Protein AF-A0A2P5N8Y2-F1 (afdb_monomer)

Foldseek 3Di:
DDDDDPDPLPQDDPVVLVVLLVLLVCCVPDDPPCNVVSLVVVCVVPVHDSVSSVCNNVPPNVRDPPDPDDPCVPPDPADPVLLVQLLVVQVVQQDPVRDGPDQSVNSNVVCVVVPGDDPDDSVRSVVNCVVVLSDSVSVVVVDDFDADAAPAWLAEKAKEKDFAQWAADQQDIDRDDVVLVPPPDVVSLVNGPWTKIKMWMAGRQLRQIDIAIDTHPDDAQVVVLVVLCVQQADDPLDLHHHHGQEYHYAPVNCVRHVLVVQLCVLQNRHYDHDDDPPPNRPPSVVVSVVCCVVPPVVCCVVPPGRDRVVVRVSVSVVSSCLQQVNDPPDQSWDQDPVRDTHGSSRRNVRCVVVVVSHHHDDDPVLSVVSSVPDWDKFFQAPQKTWDCQPVNNDIFIWHRLVVQLQDDHRDIWIWDFHPSPQGKIWIFRDDPPDGTDTDIIHTQDDADPVRHRPPDDDPPPDDDDGHHHNVRVVCCVVLCQFPNNDDNVVSVVCVVVVPGTQCPPPVRVGDDDPPPPPPDDDPPDDDPDDDPPPPPPPDPPDADFQDLVRLQVVCCVVCPVNDDPVLSVVQCVVPVPGHGPVRSVVSVVCLVVLNDPVSVVPVVPD

Mean predicted aligned error: 19.57 Å

Nearest PDB structures (foldseek):
  3os1-assembly1_B  TM=7.384E-01  e=2.565E-04  Human spumaretrovirus
  3kkr-assembly1_A  TM=7.664E-01  e=1.346E-03  Bovine immunodeficiency virus R29
  5t3a-assembly1_A-2  TM=5.104E-01  e=4.888E-05  Visna-maedi virus
  7z1z-assembly1_L  TM=5.110E-01  e=1.346E-03  Visna/maedi virus EV1 KV1772
  8q4k-assembly1_BBB  TM=3.590E-01  e=3.259E+00  Borreliella burgdorferi B31

Sequence (606 aa):
MSIMEGTIMARPDPDMMGLLLSLRQQLESAAHGQAGQVIEQFCARHGRSKQTVWRWLTSFAGYDSGRKKRTDAGKTKLPEETLKFIAASKQMSVRANGKQTKPTAVAMNIADANGFEVPVCVSSVNRALRNRNMDGKSQAQARNHTRMRSLHPNHVHEIDPSLCLVFYIGSRQYVMTEQEFNKNKPAAIEKIKLKCWRYVRWDHASRAIDVRYYQAAGENQYSLFEFLLYTWGQQPHRLSHGVPKKLLWDKGSERSSPAVCNWLDAMGVDHTPHATHHAWVKGGVEGANNIVETQFESRLRDEPVTCVEQLNEAVERWVRDYNANAIKFVDAAIKLPDGQRLSRDELWQSILRHPEALVLLPDEKICRWFLAGKTHSRQIRDNLISFVHPELGVSRQYDLSQWAAHYSQREAIEIQPMLLAGGAVRVSIPRMGREPLLVQVEPISQHDSYGRNMANAIIGQEYKTAPHTAAQEAAKDIAKTAYGDVTLDEAEALLRKNARPFQGLNSGTGAIGHSNLGSTELPQRLIPAGRELDLPQAKPAELPRMNRVQMAKWLQGRLQNQYNAALLTDVSRRYPDGATEPELEAVLNDLQAGRTGAGRAKLQAI

Structure (mmCIF, N/CA/C/O backbone):
data_AF-A0A2P5N8Y2-F1
#
_entry.id   AF-A0A2P5N8Y2-F1
#
loop_
_atom_site.group_PDB
_atom_site.id
_atom_site.type_symbol
_atom_site.label_atom_id
_atom_site.label_alt_id
_atom_site.label_comp_id
_atom_site.label_asym_id
_atom_site.label_entity_id
_atom_site.label_seq_id
_atom_site.pdbx_PDB_ins_code
_atom_site.Cartn_x
_atom_site.Cartn_y
_atom_site.Cartn_z
_atom_site.occupancy
_atom_site.B_iso_or_equiv
_atom_site.auth_seq_id
_atom_site.auth_comp_id
_atom_site.auth_asym_id
_atom_site.auth_atom_id
_atom_site.pdbx_PDB_model_num
ATOM 1 N N . MET A 1 1 ? -28.190 9.336 34.506 1.00 28.61 1 MET A N 1
ATOM 2 C CA . MET A 1 1 ? -29.527 8.985 33.974 1.00 28.61 1 MET A CA 1
ATOM 3 C C . MET A 1 1 ? -29.313 8.377 32.593 1.00 28.61 1 MET A C 1
ATOM 5 O O . MET A 1 1 ? -28.821 9.062 31.708 1.00 28.61 1 MET A O 1
ATOM 9 N N . SER A 1 2 ? -29.500 7.058 32.506 1.00 27.30 2 SER A N 1
ATOM 10 C CA . SER A 1 2 ? -28.951 6.157 31.482 1.00 27.30 2 SER A CA 1
ATOM 11 C C . SER A 1 2 ? -29.520 6.397 30.077 1.00 27.30 2 SER A C 1
ATOM 13 O O . SER A 1 2 ? -30.736 6.449 29.889 1.00 27.30 2 SER A O 1
ATOM 15 N N . ILE A 1 3 ? -28.622 6.553 29.104 1.00 26.16 3 ILE A N 1
ATOM 16 C CA . ILE A 1 3 ? -28.903 6.694 27.674 1.00 26.16 3 ILE A CA 1
ATOM 17 C C . ILE A 1 3 ? -28.906 5.277 27.092 1.00 26.16 3 ILE A C 1
ATOM 19 O O . ILE A 1 3 ? -27.858 4.651 26.991 1.00 26.16 3 ILE A O 1
ATOM 23 N N . MET A 1 4 ? -30.083 4.755 26.739 1.00 28.44 4 MET A N 1
ATOM 24 C CA . MET A 1 4 ? -30.190 3.476 26.034 1.00 28.44 4 MET A CA 1
ATOM 25 C C . MET A 1 4 ? -29.736 3.643 24.581 1.00 28.44 4 MET A C 1
ATOM 27 O O . MET A 1 4 ? -30.446 4.212 23.748 1.00 28.44 4 MET A O 1
ATOM 31 N N . GLU A 1 5 ? -28.547 3.122 24.297 1.00 30.39 5 GLU A N 1
ATOM 32 C CA . GLU A 1 5 ? -28.149 2.639 22.980 1.00 30.39 5 GLU A CA 1
ATOM 33 C C . GLU A 1 5 ? -29.160 1.605 22.467 1.00 30.39 5 GLU A C 1
ATOM 35 O O . GLU A 1 5 ? -29.784 0.875 23.241 1.00 30.39 5 GLU A O 1
ATOM 40 N N . GLY A 1 6 ? -29.330 1.544 21.146 1.00 31.31 6 GLY A N 1
ATOM 41 C CA . GLY A 1 6 ? -30.111 0.508 20.481 1.00 31.31 6 GLY A CA 1
ATOM 42 C C . GLY A 1 6 ? -29.434 -0.847 20.641 1.00 31.31 6 GLY A C 1
ATOM 43 O O . GLY A 1 6 ? -28.734 -1.306 19.746 1.00 31.31 6 GLY A O 1
ATOM 44 N N . THR A 1 7 ? -29.635 -1.486 21.790 1.00 31.59 7 THR A N 1
ATOM 45 C CA . THR A 1 7 ? -29.303 -2.889 22.000 1.00 31.59 7 THR A CA 1
ATOM 46 C C . THR A 1 7 ? -30.115 -3.701 20.999 1.00 31.59 7 THR A C 1
ATOM 48 O O . THR A 1 7 ? -31.349 -3.659 21.031 1.00 31.59 7 THR A O 1
ATOM 51 N N . ILE A 1 8 ? -29.435 -4.443 20.120 1.00 40.38 8 ILE A N 1
ATOM 52 C CA . ILE A 1 8 ? -30.040 -5.546 19.367 1.00 40.38 8 ILE A CA 1
ATOM 53 C C . ILE A 1 8 ? -30.802 -6.381 20.392 1.00 40.38 8 ILE A C 1
ATOM 55 O O . ILE A 1 8 ? -30.222 -6.899 21.347 1.00 40.38 8 ILE A O 1
ATOM 59 N N . MET A 1 9 ? -32.124 -6.398 20.266 1.00 53.16 9 MET A N 1
ATOM 60 C CA . MET A 1 9 ? -32.999 -7.005 21.252 1.00 53.16 9 MET A CA 1
ATOM 61 C C . MET A 1 9 ? -32.673 -8.499 21.302 1.00 53.16 9 MET A C 1
ATOM 63 O O . MET A 1 9 ? -32.932 -9.212 20.335 1.00 53.16 9 MET A O 1
ATOM 67 N N . ALA A 1 10 ? -32.068 -8.969 22.396 1.00 65.44 10 ALA A N 1
ATOM 68 C CA . ALA A 1 10 ? -31.816 -10.392 22.572 1.00 65.44 10 ALA A CA 1
ATOM 69 C C . ALA A 1 10 ? -33.167 -11.117 22.519 1.00 65.44 10 ALA A C 1
ATOM 71 O O . ALA A 1 10 ? -34.058 -10.853 23.340 1.00 65.44 10 ALA A O 1
ATOM 72 N N . ARG A 1 11 ? -33.336 -11.953 21.492 1.00 75.81 11 ARG A N 1
ATOM 73 C CA . ARG A 1 11 ? -34.514 -12.800 21.332 1.00 75.81 11 ARG A CA 1
ATOM 74 C C . ARG A 1 11 ? -34.563 -13.756 22.533 1.00 75.81 11 ARG A C 1
ATOM 76 O O . ARG A 1 11 ? -33.504 -14.266 22.902 1.00 75.81 11 ARG A O 1
ATOM 83 N N . PRO A 1 12 ? -35.735 -13.975 23.155 1.00 82.88 12 PRO A N 1
ATOM 84 C CA . PRO A 1 12 ? -35.874 -15.008 24.172 1.00 82.88 12 PRO A CA 1
ATOM 85 C C . PRO A 1 12 ? -35.435 -16.351 23.587 1.00 82.88 12 PRO A C 1
ATOM 87 O O . PRO A 1 12 ? -35.761 -16.648 22.432 1.00 82.88 12 PRO A O 1
ATOM 90 N N . ASP A 1 13 ? -34.703 -17.143 24.366 1.00 83.50 13 ASP A N 1
ATOM 91 C CA . ASP A 1 13 ? -34.489 -18.553 24.050 1.00 83.50 13 ASP A CA 1
ATOM 92 C C . ASP A 1 13 ? -35.842 -19.310 24.001 1.00 83.50 13 ASP A C 1
ATOM 94 O O . ASP A 1 13 ? -36.870 -18.772 24.436 1.00 83.50 13 ASP A O 1
ATOM 98 N N . PRO A 1 14 ? -35.891 -20.522 23.418 1.00 85.50 14 PRO A N 1
ATOM 99 C CA . PRO A 1 14 ? -37.142 -21.264 23.252 1.00 85.50 14 PRO A CA 1
ATOM 100 C C . PRO A 1 14 ? -37.897 -21.516 24.566 1.00 85.50 14 PRO A C 1
ATOM 102 O O . PRO A 1 14 ? -39.124 -21.394 24.594 1.00 85.50 14 PRO A O 1
ATOM 105 N N . ASP A 1 15 ? -37.183 -21.781 25.659 1.00 85.94 15 ASP A N 1
ATOM 106 C CA . ASP A 1 15 ? -37.781 -22.058 26.968 1.00 85.94 15 ASP A CA 1
ATOM 107 C C . ASP A 1 15 ? -38.416 -20.792 27.558 1.00 85.94 15 ASP A C 1
ATOM 109 O O . ASP A 1 15 ? -39.568 -20.791 28.002 1.00 85.94 15 ASP A O 1
ATOM 113 N N . MET A 1 16 ? -37.707 -19.665 27.474 1.00 88.44 16 MET A N 1
ATOM 114 C CA . MET A 1 16 ? -38.211 -18.350 27.851 1.00 88.44 16 MET A CA 1
ATOM 115 C C . MET A 1 16 ? -39.394 -17.927 26.975 1.00 88.44 16 MET A C 1
ATOM 117 O O . MET A 1 16 ? -40.316 -17.277 27.466 1.00 88.44 16 MET A O 1
ATOM 121 N N . MET A 1 17 ? -39.416 -18.308 25.694 1.00 88.56 17 MET A N 1
ATOM 122 C CA . MET A 1 17 ? -40.564 -18.072 24.816 1.00 88.56 17 MET A CA 1
ATOM 123 C C . MET A 1 17 ? -41.805 -18.833 25.291 1.00 88.56 17 MET A C 1
ATOM 125 O O . MET A 1 17 ? -42.885 -18.246 25.366 1.00 88.56 17 MET A O 1
ATOM 129 N N . GLY A 1 18 ? -41.651 -20.107 25.663 1.00 87.38 18 GLY A N 1
ATOM 130 C CA . GLY A 1 18 ? -42.731 -20.905 26.247 1.00 87.38 18 GLY A CA 1
ATOM 131 C C . GLY A 1 18 ? -43.279 -20.278 27.531 1.00 87.38 18 GLY A C 1
ATOM 132 O O . GLY A 1 18 ? -44.490 -20.126 27.689 1.00 87.38 18 GLY A O 1
ATOM 133 N N . LEU A 1 19 ? -42.390 -19.806 28.409 1.00 91.25 19 LEU A N 1
ATOM 134 C CA . LEU A 1 19 ? -42.766 -19.100 29.638 1.00 91.25 19 LEU A CA 1
ATOM 135 C C . LEU A 1 19 ? -43.512 -17.784 29.367 1.00 91.25 19 LEU A C 1
ATOM 137 O O . LEU A 1 19 ? -44.474 -17.467 30.067 1.00 91.25 19 LEU A O 1
ATOM 141 N N . LEU A 1 20 ? -43.105 -17.027 28.345 1.00 91.06 20 LEU A N 1
ATOM 142 C CA . LEU A 1 20 ? -43.767 -15.782 27.948 1.00 91.06 20 LEU A CA 1
ATOM 143 C C . LEU A 1 20 ? -45.166 -16.017 27.362 1.00 91.06 20 LEU A C 1
ATOM 145 O O . LEU A 1 20 ? -46.057 -15.203 27.599 1.00 91.06 20 LEU A O 1
ATOM 149 N N . LEU A 1 21 ? -45.384 -17.114 26.631 1.00 90.25 21 LEU A N 1
ATOM 150 C CA . LEU A 1 21 ? -46.710 -17.487 26.122 1.00 90.25 21 LEU A CA 1
ATOM 151 C C . LEU A 1 21 ? -47.663 -17.869 27.263 1.00 90.25 21 LEU A C 1
ATOM 153 O O . LEU A 1 21 ? -48.807 -17.416 27.284 1.00 90.25 21 LEU A O 1
ATOM 157 N N . SER A 1 22 ? -47.176 -18.617 28.254 1.00 89.00 22 SER A N 1
ATOM 158 C CA . SER A 1 22 ? -47.941 -18.932 29.469 1.00 89.00 22 SER A CA 1
ATOM 159 C C . SER A 1 22 ? -48.250 -17.678 30.289 1.00 89.00 22 SER A C 1
ATOM 161 O O . SER A 1 22 ? -49.376 -17.486 30.746 1.00 89.00 22 SER A O 1
ATOM 163 N N . LEU A 1 23 ? -47.274 -16.774 30.428 1.00 90.38 23 LEU A N 1
ATOM 164 C CA . LEU A 1 23 ? -47.468 -15.478 31.077 1.00 90.38 23 LEU A CA 1
ATOM 165 C C . LEU A 1 23 ? -48.511 -14.627 30.339 1.00 90.38 23 LEU A C 1
ATOM 167 O O . LEU A 1 23 ? -49.322 -13.963 30.978 1.00 90.38 23 LEU A O 1
ATOM 171 N N . ARG A 1 24 ? -48.525 -14.661 29.002 1.00 89.94 24 ARG A N 1
ATOM 172 C CA . ARG A 1 24 ? -49.531 -13.968 28.188 1.00 89.94 24 ARG A CA 1
ATOM 173 C C . ARG A 1 24 ? -50.942 -14.453 28.509 1.00 89.94 24 ARG A C 1
ATOM 175 O O . ARG A 1 24 ? -51.799 -13.624 28.786 1.00 89.94 24 ARG A O 1
ATOM 182 N N . GLN A 1 25 ? -51.161 -15.769 28.536 1.00 86.44 25 GLN A N 1
ATOM 183 C CA . GLN A 1 25 ? -52.462 -16.350 28.890 1.00 86.44 25 GLN A CA 1
ATOM 184 C C . GLN A 1 25 ? -52.895 -15.950 30.306 1.00 86.44 25 GLN A C 1
ATOM 186 O O . GLN A 1 25 ? -54.043 -15.565 30.522 1.00 86.44 25 GLN A O 1
ATOM 191 N N . GLN A 1 26 ? -51.964 -15.960 31.267 1.00 87.19 26 GLN A N 1
ATOM 192 C CA . GLN A 1 26 ? -52.243 -15.496 32.629 1.00 87.19 26 GLN A CA 1
ATOM 193 C C . GLN A 1 26 ? -52.677 -14.028 32.648 1.00 87.19 26 GLN A C 1
ATOM 195 O O . GLN A 1 26 ? -53.635 -13.691 33.336 1.00 87.19 26 GLN A O 1
ATOM 200 N N . LEU A 1 27 ? -52.027 -13.166 31.862 1.00 86.38 27 LEU A N 1
ATOM 201 C CA . LEU A 1 27 ? -52.381 -11.749 31.760 1.00 86.38 27 LEU A CA 1
ATOM 202 C C . LEU A 1 27 ? -53.717 -11.510 31.046 1.00 86.38 27 LEU A C 1
ATOM 204 O O . LEU A 1 27 ? -54.450 -10.615 31.453 1.00 86.38 27 LEU A O 1
ATOM 208 N N . GLU A 1 28 ? -54.046 -12.304 30.026 1.00 82.62 28 GLU A N 1
ATOM 209 C CA . GLU A 1 28 ? -55.341 -12.262 29.327 1.00 82.62 28 GLU A CA 1
ATOM 210 C C . GLU A 1 28 ? -56.499 -12.686 30.248 1.00 82.62 28 GLU A C 1
ATOM 212 O O . GLU A 1 28 ? -57.597 -12.142 30.153 1.00 82.62 28 GLU A O 1
ATOM 217 N N . SER A 1 29 ? -56.241 -13.612 31.177 1.00 82.44 29 SER A N 1
ATOM 218 C CA . SER A 1 29 ? -57.215 -14.085 32.174 1.00 82.44 29 SER A CA 1
ATOM 219 C C . SER A 1 29 ? -57.246 -13.276 33.482 1.00 82.44 29 SER A C 1
ATOM 221 O O . SER A 1 29 ? -58.109 -13.509 34.330 1.00 82.44 29 SER A O 1
ATOM 223 N N . ALA A 1 30 ? -56.310 -12.343 33.683 1.00 81.75 30 ALA A N 1
ATOM 224 C CA . ALA A 1 30 ? -56.158 -11.629 34.948 1.00 81.75 30 ALA A CA 1
ATOM 225 C C . ALA A 1 30 ? -57.270 -10.588 35.167 1.00 81.75 30 ALA A C 1
ATOM 227 O O . ALA A 1 30 ? -57.577 -9.775 34.294 1.00 81.75 30 ALA A O 1
ATOM 228 N N . ALA A 1 31 ? -57.818 -10.547 36.386 1.00 75.31 31 ALA A N 1
ATOM 229 C CA . ALA A 1 31 ? -58.784 -9.528 36.790 1.00 75.31 31 ALA A CA 1
ATOM 230 C C . ALA A 1 31 ? -58.169 -8.111 36.797 1.00 75.31 31 ALA A C 1
ATOM 232 O O . ALA A 1 31 ? -56.951 -7.924 36.925 1.00 75.31 31 ALA A O 1
ATOM 233 N N . HIS A 1 32 ? -59.021 -7.086 36.682 1.00 69.00 32 HIS A N 1
ATOM 234 C CA . HIS A 1 32 ? -58.586 -5.688 36.627 1.00 69.00 32 HIS A CA 1
ATOM 235 C C . HIS A 1 32 ? -57.695 -5.325 37.832 1.00 69.00 32 HIS A C 1
ATOM 237 O O . HIS A 1 32 ? -58.072 -5.532 38.980 1.00 69.00 32 HIS A O 1
ATOM 243 N N . GLY A 1 33 ? -56.496 -4.794 37.564 1.00 73.81 33 GLY A N 1
ATOM 244 C CA . GLY A 1 33 ? -55.512 -4.422 38.591 1.00 73.81 33 GLY A CA 1
ATOM 245 C C . GLY A 1 33 ? -54.503 -5.515 38.979 1.00 73.81 33 GLY A C 1
ATOM 246 O O . GLY A 1 33 ? -53.487 -5.187 39.587 1.00 73.81 33 GLY A O 1
ATOM 247 N N . GLN A 1 34 ? -54.694 -6.778 38.571 1.00 80.44 34 GLN A N 1
ATOM 248 C CA . GLN A 1 34 ? -53.801 -7.885 38.963 1.00 80.44 34 GLN A CA 1
ATOM 249 C C . GLN A 1 34 ? -52.625 -8.139 38.008 1.00 80.44 34 GLN A C 1
ATOM 251 O O . GLN A 1 34 ? -51.619 -8.726 38.405 1.00 80.44 34 GLN A O 1
ATOM 256 N N . ALA A 1 35 ? -52.678 -7.614 36.779 1.00 80.00 35 ALA A N 1
ATOM 257 C CA . ALA A 1 35 ? -51.608 -7.766 35.784 1.00 80.00 35 ALA A CA 1
ATOM 258 C C . ALA A 1 35 ? -50.225 -7.290 36.284 1.00 80.00 35 ALA A C 1
ATOM 260 O O . ALA A 1 35 ? -49.194 -7.850 35.913 1.00 80.00 35 ALA A O 1
ATOM 261 N N . GLY A 1 36 ? -50.190 -6.272 37.153 1.00 81.94 36 GLY A N 1
ATOM 262 C CA . GLY A 1 36 ? -48.946 -5.763 37.737 1.00 81.94 36 GLY A CA 1
ATOM 263 C C . GLY A 1 36 ? -48.259 -6.769 38.665 1.00 81.94 36 GLY A C 1
ATOM 264 O O . GLY A 1 36 ? -47.042 -6.928 38.584 1.00 81.94 36 GLY A O 1
ATOM 265 N N . GLN A 1 37 ? -49.038 -7.478 39.488 1.00 85.31 37 GLN A N 1
ATOM 266 C CA . GLN A 1 37 ? -48.528 -8.499 40.408 1.00 85.31 37 GLN A CA 1
ATOM 267 C C . GLN A 1 37 ? -48.037 -9.738 39.654 1.00 85.31 37 GLN A C 1
ATOM 269 O O . GLN A 1 37 ? -46.966 -10.253 39.965 1.00 85.31 37 GLN A O 1
ATOM 274 N N . VAL A 1 38 ? -48.763 -10.168 38.618 1.00 88.06 38 VAL A N 1
ATOM 275 C CA . VAL A 1 38 ? -48.381 -11.314 37.771 1.00 88.06 38 VAL A CA 1
ATOM 276 C C . VAL A 1 38 ? -47.025 -11.071 37.094 1.00 88.06 38 VAL A C 1
ATOM 278 O O . VAL A 1 38 ? -46.129 -11.915 37.147 1.00 88.06 38 VAL A O 1
ATOM 281 N N . ILE A 1 39 ? -46.820 -9.875 36.531 1.00 89.25 39 ILE A N 1
ATOM 282 C CA . ILE A 1 39 ? -45.529 -9.478 35.947 1.00 89.25 39 ILE A CA 1
ATOM 283 C C . ILE A 1 39 ? -44.426 -9.433 37.006 1.00 89.25 39 ILE A C 1
ATOM 285 O O . ILE A 1 39 ? -43.299 -9.838 36.736 1.00 89.25 39 ILE A O 1
ATOM 289 N N . GLU A 1 40 ? -44.715 -8.917 38.198 1.00 89.00 40 GLU A N 1
ATOM 290 C CA . GLU A 1 40 ? -43.730 -8.778 39.271 1.00 89.00 40 GLU A CA 1
ATOM 291 C C . GLU A 1 40 ? -43.253 -10.132 39.799 1.00 89.00 40 GLU A C 1
ATOM 293 O O . GLU A 1 40 ? -42.048 -10.336 39.949 1.00 89.00 40 GLU A O 1
ATOM 298 N N . GLN A 1 41 ? -44.170 -11.086 39.956 1.00 88.06 41 GLN A N 1
ATOM 299 C CA . GLN A 1 41 ? -43.844 -12.470 40.295 1.00 88.06 41 GLN A CA 1
ATOM 300 C C . GLN A 1 41 ? -42.990 -13.133 39.208 1.00 88.06 41 GLN A C 1
ATOM 302 O O . GLN A 1 41 ? -41.997 -13.792 39.520 1.00 88.06 41 GLN A O 1
ATOM 307 N N . PHE A 1 42 ? -43.320 -12.916 37.932 1.00 91.75 42 PHE A N 1
ATOM 308 C CA . PHE A 1 42 ? -42.523 -13.427 36.816 1.00 91.75 42 PHE A CA 1
ATOM 309 C C . PHE A 1 42 ? -41.110 -12.821 36.790 1.00 91.75 42 PHE A C 1
ATOM 311 O O . PHE A 1 42 ? -40.119 -13.531 36.621 1.00 91.75 42 PHE A O 1
ATOM 318 N N . CYS A 1 43 ? -40.999 -11.510 37.013 1.00 91.31 43 CYS A N 1
ATOM 319 C CA . CYS A 1 43 ? -39.719 -10.804 37.073 1.00 91.31 43 CYS A CA 1
ATOM 320 C C . CYS A 1 43 ? -38.833 -11.325 38.209 1.00 91.31 43 CYS A C 1
ATOM 322 O O . CYS A 1 43 ? -37.648 -11.575 37.985 1.00 91.31 43 CYS A O 1
ATOM 324 N N . ALA A 1 44 ? -39.412 -11.525 39.398 1.00 88.50 44 ALA A N 1
ATOM 325 C CA . ALA A 1 44 ? -38.710 -12.056 40.563 1.00 88.50 44 ALA A CA 1
ATOM 326 C C . ALA A 1 44 ? -38.234 -13.499 40.338 1.00 88.50 44 ALA A C 1
ATOM 328 O O . ALA A 1 44 ? -37.107 -13.836 40.686 1.00 88.50 44 ALA A O 1
ATOM 329 N N . ARG A 1 45 ? -39.064 -14.337 39.704 1.00 89.56 45 ARG A N 1
ATOM 330 C CA . ARG A 1 45 ? -38.752 -15.750 39.456 1.00 89.56 45 ARG A CA 1
ATOM 331 C C . ARG A 1 45 ? -37.681 -15.962 38.385 1.00 89.56 45 ARG A C 1
ATOM 333 O O . ARG A 1 45 ? -36.900 -16.899 38.494 1.00 89.56 45 ARG A O 1
ATOM 340 N N . HIS A 1 46 ? -37.639 -15.110 37.361 1.00 86.62 46 HIS A N 1
ATOM 341 C CA . HIS A 1 46 ? -36.778 -15.310 36.187 1.00 86.62 46 HIS A CA 1
ATOM 342 C C . HIS A 1 46 ? -35.651 -14.271 36.051 1.00 86.62 46 HIS A C 1
ATOM 344 O O . HIS A 1 46 ? -34.951 -14.251 35.037 1.00 86.62 46 HIS A O 1
ATOM 350 N N . GLY A 1 47 ? -35.467 -13.397 37.047 1.00 85.25 47 GLY A N 1
ATOM 351 C CA . GLY A 1 47 ? -34.360 -12.435 37.095 1.00 85.25 47 GLY A CA 1
ATOM 352 C C . GLY A 1 47 ? -34.383 -11.403 35.963 1.00 85.25 47 GLY A C 1
ATOM 353 O O . GLY A 1 47 ? -33.332 -11.001 35.459 1.00 85.25 47 GLY A O 1
ATOM 354 N N . ARG A 1 48 ? -35.574 -10.990 35.507 1.00 87.38 48 ARG A N 1
ATOM 355 C CA . ARG A 1 48 ? -35.744 -10.021 34.408 1.00 87.38 48 ARG A CA 1
ATOM 356 C C . ARG A 1 48 ? -36.411 -8.746 34.899 1.00 87.38 48 ARG A C 1
ATOM 358 O O . ARG A 1 48 ? -37.251 -8.770 35.790 1.00 87.38 48 ARG A O 1
ATOM 365 N N . SER A 1 49 ? -36.062 -7.613 34.292 1.00 86.44 49 SER A N 1
ATOM 366 C CA . SER A 1 49 ? -36.736 -6.351 34.596 1.00 86.44 49 SER A CA 1
ATOM 367 C C . SER A 1 49 ? -38.156 -6.344 34.021 1.00 86.44 49 SER A C 1
ATOM 369 O O . SER A 1 49 ? -38.392 -6.865 32.926 1.00 86.44 49 SER A O 1
ATOM 371 N N . LYS A 1 50 ? -39.089 -5.667 34.710 1.00 85.50 50 LYS A N 1
ATOM 372 C CA . LYS A 1 50 ? -40.471 -5.470 34.226 1.00 85.50 50 LYS A CA 1
ATOM 373 C C . LYS A 1 50 ? -40.492 -4.919 32.798 1.00 85.50 50 LYS A C 1
ATOM 375 O O . LYS A 1 50 ? -41.292 -5.346 31.973 1.00 85.50 50 LYS A O 1
ATOM 380 N N . GLN A 1 51 ? -39.575 -4.000 32.492 1.00 83.56 51 GLN A N 1
ATOM 381 C CA . GLN A 1 51 ? -39.463 -3.383 31.175 1.00 83.56 51 GLN A CA 1
ATOM 382 C C . GLN A 1 51 ? -39.077 -4.395 30.088 1.00 83.56 51 GLN A C 1
ATOM 384 O O . GLN A 1 51 ? -39.663 -4.360 29.012 1.00 83.56 51 GLN A O 1
ATOM 389 N N . THR A 1 52 ? -38.146 -5.314 30.362 1.00 85.19 52 THR A N 1
ATOM 390 C CA . THR A 1 52 ? -37.755 -6.371 29.415 1.00 85.19 52 THR A CA 1
ATOM 391 C C . THR A 1 52 ? -38.894 -7.354 29.171 1.00 85.19 52 THR A C 1
ATOM 393 O O . THR A 1 52 ? -39.174 -7.661 28.015 1.00 85.19 52 THR A O 1
ATOM 396 N N . VAL A 1 53 ? -39.581 -7.790 30.232 1.00 87.50 53 VAL A N 1
ATOM 397 C CA . VAL A 1 53 ? -40.700 -8.743 30.142 1.00 87.50 53 VAL A CA 1
ATOM 398 C C . VAL A 1 53 ? -41.855 -8.160 29.331 1.00 87.50 53 VAL A C 1
ATOM 400 O O . VAL A 1 53 ? -42.314 -8.803 28.393 1.00 87.50 53 VAL A O 1
ATOM 403 N N . TRP A 1 54 ? -42.264 -6.915 29.603 1.00 86.25 54 TRP A N 1
ATOM 404 C CA . TRP A 1 54 ? -43.288 -6.233 28.803 1.00 86.25 54 TRP A CA 1
ATOM 405 C C . TRP A 1 54 ? -42.903 -6.130 27.328 1.00 86.25 54 TRP A C 1
ATOM 407 O O . TRP A 1 54 ? -43.712 -6.404 26.447 1.00 86.25 54 TRP A O 1
ATOM 417 N N . ARG A 1 55 ? -41.646 -5.774 27.051 1.00 83.62 55 ARG A N 1
ATOM 418 C CA . ARG A 1 55 ? -41.140 -5.665 25.680 1.00 83.62 55 ARG A CA 1
ATOM 419 C C . ARG A 1 55 ? -41.163 -7.020 24.970 1.00 83.62 55 ARG A C 1
ATOM 421 O O . ARG A 1 55 ? -41.548 -7.085 23.812 1.00 83.62 55 ARG A O 1
ATOM 428 N N . TRP A 1 56 ? -40.774 -8.096 25.653 1.00 88.94 56 TRP A N 1
ATOM 429 C CA . TRP A 1 56 ? -40.819 -9.449 25.101 1.00 88.94 56 TRP A CA 1
ATOM 430 C C . TRP A 1 56 ? -42.246 -9.953 24.874 1.00 88.94 56 TRP A C 1
ATOM 432 O O . TRP A 1 56 ? -42.523 -10.519 23.819 1.00 88.94 56 TRP A O 1
ATOM 442 N N . LEU A 1 57 ? -43.158 -9.688 25.810 1.00 87.62 57 LEU A N 1
ATOM 443 C CA . LEU A 1 57 ? -44.574 -10.021 25.668 1.00 87.62 57 LEU A CA 1
ATOM 444 C C . LEU A 1 57 ? -45.183 -9.369 24.420 1.00 87.62 57 LEU A C 1
ATOM 446 O O . LEU A 1 57 ? -45.830 -10.050 23.631 1.00 87.62 57 LEU A O 1
ATOM 450 N N . THR A 1 58 ? -44.935 -8.075 24.202 1.00 84.19 58 THR A N 1
ATOM 451 C CA . THR A 1 58 ? -45.484 -7.346 23.047 1.00 84.19 58 THR A CA 1
ATOM 452 C C . THR A 1 58 ? -44.777 -7.695 21.733 1.00 84.19 58 THR A C 1
ATOM 454 O O . THR A 1 58 ? -45.436 -7.843 20.710 1.00 84.19 58 THR A O 1
ATOM 457 N N . SER A 1 59 ? -43.446 -7.835 21.728 1.00 81.38 59 SER A N 1
ATOM 458 C CA . SER A 1 59 ? -42.671 -8.038 20.491 1.00 81.38 59 SER A CA 1
ATOM 459 C C . SER A 1 59 ? -42.553 -9.494 20.039 1.00 81.38 59 SER A C 1
ATOM 461 O O . SER A 1 59 ? -42.326 -9.723 18.855 1.00 81.38 59 SER A O 1
ATOM 463 N N . PHE A 1 60 ? -42.672 -10.468 20.948 1.00 85.50 60 PHE A N 1
ATOM 464 C CA . PHE A 1 60 ? -42.450 -11.883 20.628 1.00 85.50 60 PHE A CA 1
ATOM 465 C C . PHE A 1 60 ? -43.609 -12.807 21.010 1.00 85.50 60 PHE A C 1
ATOM 467 O O . PHE A 1 60 ? -43.857 -13.768 20.289 1.00 85.50 60 PHE A O 1
ATOM 474 N N . ALA A 1 61 ? -44.331 -12.525 22.099 1.00 83.94 61 ALA A N 1
ATOM 475 C CA . ALA A 1 61 ? -45.473 -13.346 22.518 1.00 83.94 61 ALA A CA 1
ATOM 476 C C . ALA A 1 61 ? -46.826 -12.836 21.981 1.00 83.94 61 ALA A C 1
ATOM 478 O O . ALA A 1 61 ? -47.840 -13.507 22.159 1.00 83.94 61 ALA A O 1
ATOM 479 N N . GLY A 1 62 ? -46.865 -11.673 21.321 1.00 81.25 62 GLY A N 1
ATOM 480 C CA . GLY A 1 62 ? -48.080 -11.114 20.718 1.00 81.25 62 GLY A CA 1
ATOM 481 C C . GLY A 1 62 ? -49.094 -10.546 21.717 1.00 81.25 62 GLY A C 1
ATOM 482 O O . GLY A 1 62 ? -50.278 -10.495 21.409 1.00 81.25 62 GLY A O 1
ATOM 483 N N . TYR A 1 63 ? -48.661 -10.144 22.915 1.00 83.06 63 TYR A N 1
ATOM 484 C CA . TYR A 1 63 ? -49.540 -9.518 23.904 1.00 83.06 63 TYR A CA 1
ATOM 485 C C . TYR A 1 63 ? -49.997 -8.120 23.453 1.00 83.06 63 TYR A C 1
ATOM 487 O O . TYR A 1 63 ? -49.164 -7.223 23.272 1.00 83.06 63 TYR A O 1
ATOM 495 N N . ASP A 1 64 ? -51.315 -7.916 23.374 1.00 76.00 64 ASP A N 1
ATOM 496 C CA . ASP A 1 64 ? -51.951 -6.607 23.217 1.00 76.00 64 ASP A CA 1
ATOM 497 C C . ASP A 1 64 ? -52.747 -6.251 24.480 1.00 76.00 64 ASP A C 1
ATOM 499 O O . ASP A 1 64 ? -53.579 -7.010 24.966 1.00 76.00 64 ASP A O 1
ATOM 503 N N . SER A 1 65 ? -52.499 -5.057 25.015 1.00 71.31 65 SER A N 1
ATOM 504 C CA . SER A 1 65 ? -53.197 -4.549 26.197 1.00 71.31 65 SER A CA 1
ATOM 505 C C . SER A 1 65 ? -54.651 -4.140 25.936 1.00 71.31 65 SER A C 1
ATOM 507 O O . SER A 1 65 ? -55.349 -3.790 26.889 1.00 71.31 65 SER A O 1
ATOM 509 N N . GLY A 1 66 ? -55.078 -4.049 24.668 1.00 69.06 66 GLY A N 1
ATOM 510 C CA . GLY A 1 66 ? -56.423 -3.607 24.276 1.00 69.06 66 GLY A CA 1
ATOM 511 C C . GLY A 1 66 ? -56.752 -2.156 24.663 1.00 69.06 66 GLY A C 1
ATOM 512 O O . GLY A 1 66 ? -57.865 -1.673 24.442 1.00 69.06 66 GLY A O 1
ATOM 513 N N . ARG A 1 67 ? -55.797 -1.419 25.249 1.00 69.19 67 ARG A N 1
ATOM 514 C CA . ARG A 1 67 ? -55.986 -0.025 25.648 1.00 69.19 67 ARG A CA 1
ATOM 515 C C . ARG A 1 67 ? -56.089 0.842 24.404 1.00 69.19 67 ARG A C 1
ATOM 517 O O . ARG A 1 67 ? -55.117 0.994 23.663 1.00 69.19 67 ARG A O 1
ATOM 524 N N . LYS A 1 68 ? -57.247 1.485 24.223 1.00 65.94 68 LYS A N 1
ATOM 525 C CA . LYS A 1 68 ? -57.429 2.509 23.189 1.00 65.94 68 LYS A CA 1
ATOM 526 C C . LYS A 1 68 ? -56.329 3.558 23.317 1.00 65.94 68 LYS A C 1
ATOM 528 O O . LYS A 1 68 ? -56.208 4.251 24.329 1.00 65.94 68 LYS A O 1
ATOM 533 N N . LYS A 1 69 ? -55.525 3.672 22.262 1.00 62.78 69 LYS A N 1
ATOM 534 C CA . LYS A 1 69 ? -54.537 4.735 22.120 1.00 62.78 69 LYS A CA 1
ATOM 535 C C . LYS A 1 69 ? -55.278 6.072 22.175 1.00 62.78 69 LYS A C 1
ATOM 537 O O . LYS A 1 69 ? -56.301 6.237 21.511 1.00 62.78 69 LYS A O 1
ATOM 542 N N . ARG A 1 70 ? -54.793 7.012 22.991 1.00 64.88 70 ARG A N 1
ATOM 543 C CA . ARG A 1 70 ? -55.414 8.338 23.105 1.00 64.88 70 ARG A CA 1
ATOM 544 C C . ARG A 1 70 ? -55.490 9.002 21.725 1.00 64.88 70 ARG A C 1
ATOM 546 O O . ARG A 1 70 ? -54.558 8.886 20.930 1.00 64.88 70 ARG A O 1
ATOM 553 N N . THR A 1 71 ? -56.579 9.715 21.457 1.00 67.38 71 THR A N 1
ATOM 554 C CA . THR A 1 71 ? -56.880 10.356 20.160 1.00 67.38 71 THR A CA 1
ATOM 555 C C . THR A 1 71 ? -55.890 11.458 19.760 1.00 67.38 71 THR A C 1
ATOM 557 O O . THR A 1 71 ? -55.820 11.850 18.591 1.00 67.38 71 THR A O 1
ATOM 560 N N . ASP A 1 72 ? -55.113 11.959 20.718 1.00 64.06 72 ASP A N 1
ATOM 561 C CA . ASP A 1 72 ? -54.069 12.970 20.560 1.00 64.06 72 ASP A CA 1
ATOM 562 C C . ASP A 1 72 ? -52.652 12.380 20.457 1.00 64.06 72 ASP A C 1
ATOM 564 O O . ASP A 1 72 ? -51.687 13.113 20.232 1.00 64.06 72 ASP A O 1
ATOM 568 N N . ALA A 1 73 ? -52.497 11.059 20.580 1.00 60.03 73 ALA A N 1
ATOM 569 C CA . ALA A 1 73 ? -51.192 10.416 20.561 1.00 60.03 73 ALA A CA 1
ATOM 570 C C . ALA A 1 73 ? -50.487 10.611 19.205 1.00 60.03 73 ALA A C 1
ATOM 572 O O . ALA A 1 73 ? -50.880 10.033 18.195 1.00 60.03 73 ALA A O 1
ATOM 573 N N . GLY A 1 74 ? -49.405 11.395 19.207 1.00 64.81 74 GLY A N 1
ATOM 574 C CA . GLY A 1 74 ? -48.608 11.715 18.015 1.00 64.81 74 GLY A CA 1
ATOM 575 C C . GLY A 1 74 ? -48.939 13.063 17.369 1.00 64.81 74 GLY A C 1
ATOM 576 O O . GLY A 1 74 ? -48.225 13.474 16.457 1.00 64.81 74 GLY A O 1
ATOM 577 N N . LYS A 1 75 ? -49.959 13.781 17.857 1.00 71.50 75 LYS A N 1
ATOM 578 C CA . LYS A 1 75 ? -50.278 15.140 17.401 1.00 71.50 75 LYS A CA 1
ATOM 579 C C . LYS A 1 75 ? -49.388 16.161 18.115 1.00 71.50 75 LYS A C 1
ATOM 581 O O . LYS A 1 75 ? -49.069 16.012 19.293 1.00 71.50 75 LYS A O 1
ATOM 586 N N . THR A 1 76 ? -48.980 17.205 17.400 1.00 80.25 76 THR A N 1
ATOM 587 C CA . THR A 1 76 ? -48.240 18.349 17.950 1.00 80.25 76 THR A CA 1
ATOM 588 C C . THR A 1 76 ? -48.935 19.635 17.531 1.00 80.25 76 THR A C 1
ATOM 590 O O . THR A 1 76 ? -49.459 19.706 16.424 1.00 80.25 76 THR A O 1
ATOM 593 N N . LYS A 1 77 ? -48.934 20.642 18.411 1.00 82.38 77 LYS A N 1
ATOM 594 C CA . LYS A 1 77 ? -49.406 21.997 18.082 1.00 82.38 77 LYS A CA 1
ATOM 595 C C . LYS A 1 77 ? -48.404 22.776 17.223 1.00 82.38 77 LYS A C 1
ATOM 597 O O . LYS A 1 77 ? -48.729 23.846 16.746 1.00 82.38 77 LYS A O 1
ATOM 602 N N . LEU A 1 78 ? -47.185 22.257 17.055 1.00 86.50 78 LEU A N 1
ATOM 603 C CA . LEU A 1 78 ? -46.144 22.893 16.254 1.00 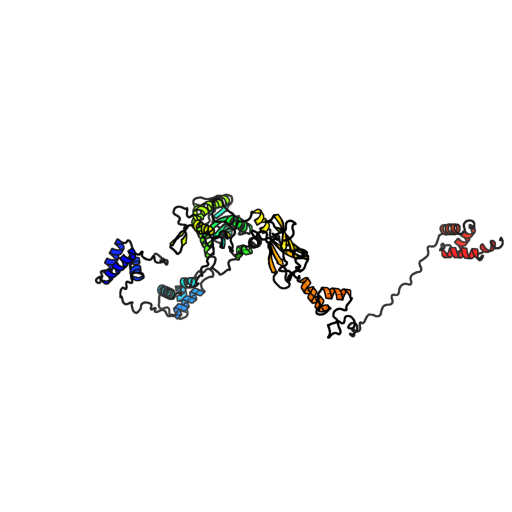86.50 78 LEU A CA 1
ATOM 604 C C . LEU A 1 78 ? -46.460 22.760 14.752 1.00 86.50 78 LEU A C 1
ATOM 606 O O . LEU A 1 78 ? -46.527 21.617 14.276 1.00 86.50 78 LEU A O 1
ATOM 610 N N . PRO A 1 79 ? -46.576 23.875 14.008 1.00 89.62 79 PRO A N 1
ATOM 611 C CA . PRO A 1 79 ? -46.735 23.841 12.560 1.00 89.62 79 PRO A CA 1
ATOM 612 C C . PRO A 1 79 ? -45.577 23.108 11.878 1.00 89.62 79 PRO A C 1
ATOM 614 O O . PRO A 1 79 ? -44.421 23.164 12.311 1.00 89.62 79 PRO A O 1
ATOM 617 N N . GLU A 1 80 ? -45.877 22.392 10.796 1.00 86.69 80 GLU A N 1
ATOM 618 C CA . GLU A 1 80 ? -44.864 21.593 10.105 1.00 86.69 80 GLU A CA 1
ATOM 619 C C . GLU A 1 80 ? -43.810 22.458 9.403 1.00 86.69 80 GLU A C 1
ATOM 621 O O . GLU A 1 80 ? -42.633 22.100 9.380 1.00 86.69 80 GLU A O 1
ATOM 626 N N . GLU A 1 81 ? -44.217 23.615 8.889 1.00 90.06 81 GLU A N 1
ATOM 627 C CA . GLU A 1 81 ? -43.322 24.593 8.277 1.00 90.06 81 GLU A CA 1
ATOM 628 C C . GLU A 1 81 ? -42.302 25.137 9.287 1.00 90.06 81 GLU A C 1
ATOM 630 O O . GLU A 1 81 ? -41.097 25.060 9.042 1.00 90.06 81 GLU A O 1
ATOM 635 N N . THR A 1 82 ? -42.758 25.542 10.479 1.00 90.62 82 THR A N 1
ATOM 636 C CA . THR A 1 82 ? -41.886 25.942 11.594 1.00 90.62 82 THR A CA 1
ATOM 637 C C . THR A 1 82 ? -40.881 24.842 11.941 1.00 90.62 82 THR A C 1
ATOM 639 O O . THR A 1 82 ? -39.692 25.100 12.143 1.00 90.62 82 THR A O 1
ATOM 642 N N . LEU A 1 83 ? -41.329 23.583 12.000 1.00 91.12 83 LEU A N 1
ATOM 643 C CA . LEU A 1 83 ? -40.454 22.454 12.315 1.00 91.12 83 LEU A CA 1
ATOM 644 C C . LEU A 1 83 ? -39.385 22.226 11.232 1.00 91.12 83 LEU A C 1
ATOM 646 O O . LEU A 1 83 ? -38.229 21.966 11.577 1.00 91.12 83 LEU A O 1
ATOM 650 N N . LYS A 1 84 ? -39.747 22.350 9.948 1.00 91.19 84 LYS A N 1
ATOM 651 C CA . LYS A 1 84 ? -38.814 22.257 8.811 1.00 91.19 84 LYS A CA 1
ATOM 652 C C . LYS A 1 84 ? -37.804 23.400 8.821 1.00 91.19 84 LYS A C 1
ATOM 654 O O . LYS A 1 84 ? -36.613 23.142 8.662 1.00 91.19 84 LYS A O 1
ATOM 659 N N . PHE A 1 85 ? -38.246 24.629 9.088 1.00 92.38 85 PHE A N 1
ATOM 660 C CA . PHE A 1 85 ? -37.359 25.784 9.226 1.00 92.38 85 PHE A CA 1
ATOM 661 C C . PHE A 1 85 ? -36.337 25.574 10.350 1.00 92.38 85 PHE A C 1
ATOM 663 O O . PHE A 1 85 ? -35.132 25.725 10.139 1.00 92.38 85 PHE A O 1
ATOM 670 N N . ILE A 1 86 ? -36.790 25.144 11.533 1.00 90.62 86 ILE A N 1
ATOM 671 C CA . ILE A 1 86 ? -35.906 24.847 12.669 1.00 90.62 86 ILE A CA 1
ATOM 672 C C . ILE A 1 86 ? -34.910 23.730 12.312 1.00 90.62 86 ILE A C 1
ATOM 674 O O . ILE A 1 86 ? -33.727 23.842 12.644 1.00 90.62 86 ILE A O 1
ATOM 678 N N . ALA A 1 87 ? -35.351 22.667 11.630 1.00 88.56 87 ALA A N 1
ATOM 679 C CA . ALA A 1 87 ? -34.477 21.578 11.187 1.00 88.56 87 ALA A CA 1
ATOM 680 C C . ALA A 1 87 ? -33.397 22.072 10.208 1.00 88.56 87 ALA A C 1
ATOM 682 O O . ALA A 1 87 ? -32.204 21.872 10.456 1.00 88.56 87 ALA A O 1
ATOM 683 N N . ALA A 1 88 ? -33.802 22.784 9.153 1.00 87.00 88 ALA A N 1
ATOM 684 C CA . ALA A 1 88 ? -32.908 23.325 8.132 1.00 87.00 88 ALA A CA 1
ATOM 685 C C . ALA A 1 88 ? -31.911 24.333 8.723 1.00 87.00 88 ALA A C 1
ATOM 687 O O . ALA A 1 88 ? -30.704 24.230 8.500 1.00 87.00 88 ALA A O 1
ATOM 688 N N . SER A 1 89 ? -32.390 25.252 9.567 1.00 88.19 89 SER A N 1
ATOM 689 C CA . SER A 1 89 ? -31.564 26.248 10.258 1.00 88.19 89 SER A CA 1
ATOM 690 C C . SER A 1 89 ? -30.475 25.601 11.117 1.00 88.19 89 SER A C 1
ATOM 692 O O . SER A 1 89 ? -29.364 26.130 11.207 1.00 88.19 89 SER A O 1
ATOM 694 N N . LYS A 1 90 ? -30.759 24.444 11.729 1.00 88.31 90 LYS A N 1
ATOM 695 C CA . LYS A 1 90 ? -29.764 23.664 12.478 1.00 88.31 90 LYS A CA 1
ATOM 696 C C . LYS A 1 90 ? -28.805 22.904 11.564 1.00 88.31 90 LYS A C 1
ATOM 698 O O . LYS A 1 90 ? -27.614 22.862 11.863 1.00 88.31 90 LYS A O 1
ATOM 703 N N . GLN A 1 91 ? -29.298 22.324 10.471 1.00 82.81 91 GLN A N 1
ATOM 704 C CA . GLN A 1 91 ? -28.492 21.551 9.523 1.00 82.81 91 GLN A CA 1
ATOM 705 C C . GLN A 1 91 ? -27.465 22.424 8.787 1.00 82.81 91 GLN A C 1
ATOM 707 O O . GLN A 1 91 ? -26.305 22.038 8.679 1.00 82.81 91 GLN A O 1
ATOM 712 N N . MET A 1 92 ? -27.841 23.647 8.404 1.00 82.56 92 MET A N 1
ATOM 713 C CA . MET A 1 92 ? -26.932 24.628 7.791 1.00 82.56 92 MET A CA 1
ATOM 714 C C . MET A 1 92 ? -25.853 25.158 8.748 1.00 82.56 92 MET A C 1
ATOM 716 O O . MET A 1 92 ? -24.939 25.863 8.340 1.00 82.56 92 MET A O 1
ATOM 720 N N . SER A 1 93 ? -25.953 24.848 10.041 1.00 80.62 93 SER A N 1
ATOM 721 C CA . SER A 1 93 ? -24.963 25.220 11.061 1.00 80.62 93 SER A CA 1
ATOM 722 C C . SER A 1 93 ? -24.117 24.029 11.519 1.00 80.62 93 SER A C 1
ATOM 724 O O . SER A 1 93 ? -23.460 24.084 12.560 1.00 80.62 93 SER A O 1
ATOM 726 N N . VAL A 1 94 ? -24.124 22.933 10.762 1.00 76.56 94 VAL A N 1
ATOM 727 C CA . VAL A 1 94 ? -23.213 21.810 10.982 1.00 76.56 94 VAL A CA 1
ATOM 728 C C . VAL A 1 94 ? -21.878 22.134 10.316 1.00 76.56 94 VAL A C 1
ATOM 730 O O . VAL A 1 94 ? -21.818 22.428 9.127 1.00 76.56 94 VAL A O 1
ATOM 733 N N . ARG A 1 95 ? -20.792 22.112 11.092 1.00 72.31 95 ARG A N 1
ATOM 734 C CA . ARG A 1 95 ? -19.435 22.307 10.556 1.00 72.31 95 ARG A CA 1
ATOM 735 C C . ARG A 1 95 ? -18.986 21.085 9.745 1.00 72.31 95 ARG A C 1
ATOM 737 O O . ARG A 1 95 ? -19.521 19.996 9.919 1.00 72.31 95 ARG A O 1
ATOM 744 N N . ALA A 1 96 ? -17.925 21.240 8.948 1.00 59.81 96 ALA A N 1
ATOM 745 C CA . ALA A 1 96 ? -17.320 20.149 8.169 1.00 59.81 96 ALA A CA 1
ATOM 746 C C . ALA A 1 96 ? -16.924 18.916 9.014 1.00 59.81 96 ALA A C 1
ATOM 748 O O . ALA A 1 96 ? -16.909 17.803 8.506 1.00 59.81 96 ALA A O 1
ATOM 749 N N . ASN A 1 97 ? -16.662 19.099 10.314 1.00 56.62 97 ASN A N 1
ATOM 750 C CA . ASN A 1 97 ? -16.376 18.020 11.266 1.00 56.62 97 ASN A CA 1
ATOM 751 C C . ASN A 1 97 ? -17.633 17.372 11.890 1.00 56.62 97 ASN A C 1
ATOM 753 O O . ASN A 1 97 ? -17.530 16.680 12.898 1.00 56.62 97 ASN A O 1
ATOM 757 N N . GLY A 1 98 ? -18.831 17.653 11.370 1.00 62.50 98 GLY A N 1
ATOM 758 C CA . GLY A 1 98 ? -20.092 17.076 11.846 1.00 62.50 98 GLY A CA 1
ATOM 759 C C . GLY A 1 98 ? -20.653 17.687 13.137 1.00 62.50 98 GLY A C 1
ATOM 760 O O . GLY A 1 98 ? -21.758 17.332 13.550 1.00 62.50 98 GLY A O 1
ATOM 761 N N . LYS A 1 99 ? -19.957 18.636 13.784 1.00 72.81 99 LYS A N 1
ATOM 762 C CA . LYS A 1 99 ? -20.448 19.271 15.018 1.00 72.81 99 LYS A CA 1
ATOM 763 C C . LYS A 1 99 ? -21.600 20.233 14.719 1.00 72.81 99 LYS A C 1
ATOM 765 O O . LYS A 1 99 ? -21.420 21.217 13.998 1.00 72.81 99 LYS A O 1
ATOM 770 N N . GLN A 1 100 ? -22.759 19.999 15.340 1.00 74.06 100 GLN A N 1
ATOM 771 C CA . GLN A 1 100 ? -23.864 20.963 15.342 1.00 74.06 100 GLN A CA 1
ATOM 772 C C . GLN A 1 100 ? -23.514 22.147 16.246 1.00 74.06 100 GLN A C 1
ATOM 774 O O . GLN A 1 100 ? -23.271 21.962 17.438 1.00 74.06 100 GLN A O 1
ATOM 779 N N . THR A 1 101 ? -23.503 23.364 15.705 1.00 83.00 101 THR A N 1
ATOM 780 C CA . THR A 1 101 ? -23.180 24.564 16.498 1.00 83.00 101 THR A CA 1
ATOM 781 C C . THR A 1 101 ? -24.407 25.330 16.970 1.00 83.00 101 THR A C 1
ATOM 783 O O . THR A 1 101 ? -24.277 26.151 17.871 1.00 83.00 101 THR A O 1
ATOM 786 N N . LYS A 1 102 ? -25.592 25.059 16.402 1.00 86.19 102 LYS A N 1
ATOM 787 C CA . LYS A 1 102 ? -26.835 25.780 16.707 1.00 86.19 102 LYS A CA 1
ATOM 788 C C . LYS A 1 102 ? -27.753 24.970 17.639 1.00 86.19 102 LYS A C 1
ATOM 790 O O . LYS A 1 102 ? -28.347 23.978 17.199 1.00 86.19 102 LYS A O 1
ATOM 795 N N . PRO A 1 103 ? -27.919 25.381 18.911 1.00 88.94 103 PRO A N 1
ATOM 796 C CA . PRO A 1 103 ? -28.891 24.781 19.820 1.00 88.94 103 PRO A CA 1
ATOM 797 C C . PRO A 1 103 ? -30.333 24.977 19.333 1.00 88.94 103 PRO A C 1
ATOM 799 O O . PRO A 1 103 ? -30.656 25.975 18.691 1.00 88.94 103 PRO A O 1
ATOM 802 N N . THR A 1 104 ? -31.235 24.059 19.694 1.00 88.38 104 THR A N 1
ATOM 803 C CA . THR A 1 104 ? -32.656 24.141 19.298 1.00 88.38 104 THR A CA 1
ATOM 804 C C . THR A 1 104 ? -33.334 25.415 19.805 1.00 88.38 104 THR A C 1
ATOM 806 O O . THR A 1 104 ? -34.105 26.004 19.062 1.00 88.38 104 THR A O 1
ATOM 809 N N . ALA A 1 105 ? -33.016 25.874 21.020 1.00 89.25 105 ALA A N 1
ATOM 810 C CA . ALA A 1 105 ? -33.578 27.110 21.572 1.00 89.25 105 ALA A CA 1
ATOM 811 C C . ALA A 1 105 ? -33.226 28.345 20.721 1.00 89.25 105 ALA A C 1
ATOM 813 O O . ALA A 1 105 ? -34.081 29.187 20.478 1.00 89.25 105 ALA A O 1
ATOM 814 N N . VAL A 1 106 ? -31.996 28.406 20.197 1.00 88.44 106 VAL A N 1
ATOM 815 C CA . VAL A 1 106 ? -31.557 29.486 19.299 1.00 88.44 106 VAL A CA 1
ATOM 816 C C . VAL A 1 106 ? -32.295 29.404 17.963 1.00 88.44 106 VAL A C 1
ATOM 818 O O . VAL A 1 106 ? -32.777 30.410 17.462 1.00 88.44 106 VAL A O 1
ATOM 821 N N . ALA A 1 107 ? -32.446 28.203 17.397 1.00 88.88 107 ALA A N 1
ATOM 822 C CA . ALA A 1 107 ? -33.211 28.018 16.163 1.00 88.88 107 ALA A CA 1
ATOM 823 C C . ALA A 1 107 ? -34.704 28.367 16.327 1.00 88.88 107 ALA A C 1
ATOM 825 O O . ALA A 1 107 ? -35.295 28.911 15.402 1.00 88.88 107 ALA A O 1
ATOM 826 N N . MET A 1 108 ? -35.294 28.093 17.497 1.00 91.69 108 MET A N 1
ATOM 827 C CA . MET A 1 108 ? -36.661 28.501 17.842 1.00 91.69 108 MET A CA 1
ATOM 828 C C . MET A 1 108 ? -36.790 30.019 17.958 1.00 91.69 108 MET A C 1
ATOM 830 O O . MET A 1 108 ? -37.727 30.572 17.406 1.00 91.69 108 MET A O 1
ATOM 834 N N . ASN A 1 109 ? -35.844 30.690 18.623 1.00 91.69 109 ASN A N 1
ATOM 835 C CA . ASN A 1 109 ? -35.844 32.150 18.725 1.00 91.69 109 ASN A CA 1
ATOM 836 C C . ASN A 1 109 ? -35.708 32.823 17.350 1.00 91.69 109 ASN A C 1
ATOM 838 O O . ASN A 1 109 ? -36.420 33.777 17.072 1.00 91.69 109 ASN A O 1
ATOM 842 N N . ILE A 1 110 ? -34.856 32.290 16.467 1.00 90.25 110 ILE A N 1
ATOM 843 C CA . ILE A 1 110 ? -34.755 32.775 15.084 1.00 90.25 110 ILE A CA 1
ATOM 844 C C . ILE A 1 110 ? -36.073 32.547 14.332 1.00 90.25 110 ILE A C 1
ATOM 846 O O . ILE A 1 110 ? -36.493 33.424 13.588 1.00 90.25 110 ILE A O 1
ATOM 850 N N . ALA A 1 111 ? -36.727 31.395 14.509 1.00 88.94 111 ALA A N 1
ATOM 851 C CA . ALA A 1 111 ? -38.014 31.118 13.870 1.00 88.94 111 ALA A CA 1
ATOM 852 C C . ALA A 1 111 ? -39.094 32.116 14.328 1.00 88.94 111 ALA A C 1
ATOM 854 O O . ALA A 1 111 ? -39.733 32.749 13.495 1.00 88.94 111 ALA A O 1
ATOM 855 N N . ASP A 1 112 ? -39.220 32.320 15.638 1.00 90.94 112 ASP A N 1
ATOM 856 C CA . ASP A 1 112 ? -40.165 33.265 16.245 1.00 90.94 112 ASP A CA 1
ATOM 857 C C . ASP A 1 112 ? -39.926 34.709 15.763 1.00 90.94 112 ASP A C 1
ATOM 859 O O . ASP A 1 112 ? -40.840 35.369 15.274 1.00 90.94 112 ASP A O 1
ATOM 863 N N . ALA A 1 113 ? -38.664 35.156 15.748 1.00 90.06 113 ALA A N 1
ATOM 864 C CA . ALA A 1 113 ? -38.277 36.479 15.249 1.00 90.06 113 ALA A CA 1
ATOM 865 C C . ALA A 1 113 ? -38.561 36.696 13.748 1.00 90.06 113 ALA A C 1
ATOM 867 O O . ALA A 1 113 ? -38.589 37.836 13.293 1.00 90.06 113 ALA A O 1
ATOM 868 N N . ASN A 1 114 ? -38.756 35.621 12.977 1.00 88.94 114 ASN A N 1
ATOM 869 C CA . ASN A 1 114 ? -39.091 35.666 11.551 1.00 88.94 114 ASN A CA 1
ATOM 870 C C . ASN A 1 114 ? -40.571 35.329 11.284 1.00 88.94 114 ASN A C 1
ATOM 872 O O . ASN A 1 114 ? -40.932 35.010 10.155 1.00 88.94 114 ASN A O 1
ATOM 876 N N . GLY A 1 115 ? -41.428 35.398 12.311 1.00 87.19 115 GLY A N 1
ATOM 877 C CA . GLY A 1 115 ? -42.878 35.247 12.175 1.00 87.19 115 GLY A CA 1
ATOM 878 C C . GLY A 1 115 ? -43.384 33.802 12.147 1.00 87.19 115 GLY A C 1
ATOM 879 O O . GLY A 1 115 ? -44.563 33.584 11.874 1.00 87.19 115 GLY A O 1
ATOM 880 N N . PHE A 1 116 ? -42.537 32.808 12.438 1.00 90.75 116 PHE A N 1
ATOM 881 C CA . PHE A 1 116 ? -42.987 31.422 12.579 1.00 90.75 116 PHE A CA 1
ATOM 882 C C . PHE A 1 116 ? -43.571 31.174 13.972 1.00 90.75 116 PHE A C 1
ATOM 884 O O . PHE A 1 116 ? -42.926 31.443 14.982 1.00 90.75 116 PHE A O 1
ATOM 891 N N . GLU A 1 117 ? -44.752 30.560 14.044 1.00 89.88 117 GLU A N 1
ATOM 892 C CA . GLU A 1 117 ? -45.381 30.224 15.324 1.00 89.88 117 GLU A CA 1
ATOM 893 C C . GLU A 1 117 ? -44.660 29.047 16.008 1.00 89.88 117 GLU A C 1
ATOM 895 O O . GLU A 1 117 ? -44.578 27.942 15.453 1.00 89.88 117 GLU A O 1
ATOM 900 N N . VAL A 1 118 ? -44.174 29.256 17.240 1.00 90.06 118 VAL A N 1
ATOM 901 C CA . VAL A 1 118 ? -43.489 28.236 18.058 1.00 90.06 118 VAL A CA 1
ATOM 902 C C . VAL A 1 118 ? -44.253 27.975 19.375 1.00 90.06 118 VAL A C 1
ATOM 904 O O . VAL A 1 118 ? -43.769 28.304 20.458 1.00 90.06 118 VAL A O 1
ATOM 907 N N . PRO A 1 119 ? -45.435 27.323 19.348 1.00 89.56 119 PRO A N 1
ATOM 908 C CA . PRO A 1 119 ? -46.334 27.241 20.509 1.00 89.56 119 PRO A CA 1
ATOM 909 C C . PRO A 1 119 ? -45.940 26.152 21.527 1.00 89.56 119 PRO A C 1
ATOM 911 O O . PRO A 1 119 ? -46.759 25.705 22.333 1.00 89.56 119 PRO A O 1
ATOM 914 N N . VAL A 1 120 ? -44.706 25.639 21.466 1.00 89.31 120 VAL A N 1
ATOM 915 C CA . VAL A 1 120 ? -44.247 24.496 22.268 1.00 89.31 120 VAL A CA 1
ATOM 916 C C . VAL A 1 120 ? -42.821 24.688 22.775 1.00 89.31 120 VAL A C 1
ATOM 918 O O . VAL A 1 120 ? -41.998 25.367 22.170 1.00 89.31 120 VAL A O 1
ATOM 921 N N . CYS A 1 121 ? -42.490 24.018 23.877 1.00 89.19 121 CYS A N 1
ATOM 922 C CA . CYS A 1 121 ? -41.156 24.072 24.467 1.00 89.19 121 CYS A CA 1
ATOM 923 C C . CYS A 1 121 ? -40.094 23.297 23.656 1.00 89.19 121 CYS A C 1
ATOM 925 O O . CYS A 1 121 ? -40.396 22.394 22.869 1.00 89.19 121 CYS A O 1
ATOM 927 N N . VAL A 1 122 ? -38.816 23.589 23.929 1.00 90.81 122 VAL A N 1
ATOM 928 C CA . VAL A 1 122 ? -37.635 22.990 23.269 1.00 90.81 122 VAL A CA 1
ATOM 929 C C . VAL A 1 122 ? -37.668 21.457 23.252 1.00 90.81 122 VAL A C 1
ATOM 931 O O . VAL A 1 122 ? -37.324 20.826 22.249 1.00 90.81 122 VAL A O 1
ATOM 934 N N . SER A 1 123 ? -38.090 20.827 24.352 1.00 87.25 123 SER A N 1
ATOM 935 C CA . SER A 1 123 ? -38.157 19.365 24.459 1.00 87.25 123 SER A CA 1
ATOM 936 C C . SER A 1 123 ? -39.208 18.757 23.522 1.00 87.25 123 SER A C 1
ATOM 938 O O . SER A 1 123 ? -38.979 17.675 22.971 1.00 87.25 123 SER A O 1
ATOM 940 N N . SER A 1 124 ? -40.313 19.469 23.282 1.00 87.25 124 SER A N 1
ATOM 941 C CA . SER A 1 124 ? -41.371 19.079 22.346 1.00 87.25 124 SER A CA 1
ATOM 942 C C . SER A 1 124 ? -40.916 19.217 20.894 1.00 87.25 124 SER A C 1
ATOM 944 O O . SER A 1 124 ? -41.113 18.285 20.116 1.00 87.25 124 SER A O 1
ATOM 946 N N . VAL A 1 125 ? -40.202 20.297 20.548 1.00 89.19 125 VAL A N 1
ATOM 947 C CA . VAL A 1 125 ? -39.567 20.458 19.224 1.00 89.19 125 VAL A CA 1
ATOM 948 C C . VAL A 1 125 ? -38.546 19.346 18.972 1.00 89.19 125 VAL A C 1
ATOM 950 O O . VAL A 1 125 ? -38.607 18.665 17.953 1.00 89.19 125 VAL A O 1
ATOM 953 N N . ASN A 1 126 ? -37.652 19.074 19.928 1.00 89.44 126 ASN A N 1
ATOM 954 C CA . ASN A 1 126 ? -36.667 17.993 19.810 1.00 89.44 126 ASN A CA 1
ATOM 955 C C . ASN A 1 126 ? -37.314 16.606 19.673 1.00 89.44 126 ASN A C 1
ATOM 957 O O . ASN A 1 126 ? -36.737 15.720 19.044 1.00 89.44 126 ASN A O 1
ATOM 961 N N . ARG A 1 127 ? -38.476 16.377 20.299 1.00 86.75 127 ARG A N 1
ATOM 962 C CA . ARG A 1 127 ? -39.250 15.138 20.133 1.00 86.75 127 ARG A CA 1
ATOM 963 C C . ARG A 1 127 ? -39.871 15.065 18.737 1.00 86.75 127 ARG A C 1
ATOM 965 O O . ARG A 1 127 ? -39.776 14.022 18.105 1.00 86.75 127 ARG A O 1
ATOM 972 N N . ALA A 1 128 ? -40.449 16.161 18.248 1.00 89.25 128 ALA A N 1
ATOM 973 C CA . ALA A 1 128 ? -41.036 16.235 16.912 1.00 89.25 128 ALA A CA 1
ATOM 974 C C . ALA A 1 128 ? -39.987 16.047 15.801 1.00 89.25 128 ALA A C 1
ATOM 976 O O . ALA A 1 128 ? -40.248 15.309 14.856 1.00 89.25 128 ALA A O 1
ATOM 977 N N . LEU A 1 129 ? -38.793 16.639 15.951 1.00 88.75 129 LEU A N 1
ATOM 978 C CA . LEU A 1 129 ? -37.658 16.438 15.042 1.00 88.75 129 LEU A CA 1
ATOM 979 C C . LEU A 1 129 ? -37.243 14.963 14.980 1.00 88.75 129 LEU A C 1
ATOM 981 O O . LEU A 1 129 ? -37.126 14.419 13.889 1.00 88.75 129 LEU A O 1
ATOM 985 N N . ARG A 1 130 ? -37.086 14.303 16.137 1.00 87.31 130 ARG A N 1
ATOM 986 C CA . ARG A 1 130 ? -36.739 12.872 16.206 1.00 87.31 130 ARG A CA 1
ATOM 987 C C . ARG A 1 130 ? -37.816 11.977 15.607 1.00 87.31 130 ARG A C 1
ATOM 989 O O . ARG A 1 130 ? -37.509 11.111 14.805 1.00 87.31 130 ARG A O 1
ATOM 996 N N . ASN A 1 131 ? -39.083 12.212 15.949 1.00 85.25 131 ASN A N 1
ATOM 997 C CA . ASN A 1 131 ? -40.197 11.416 15.425 1.00 85.25 131 ASN A CA 1
ATOM 998 C C . ASN A 1 131 ? -40.333 11.519 13.898 1.00 85.25 131 ASN A C 1
ATOM 1000 O O . ASN A 1 131 ? -40.839 10.593 13.276 1.00 85.25 131 ASN A O 1
ATOM 1004 N N . ARG A 1 132 ? -39.904 12.640 13.305 1.00 85.50 132 ARG A N 1
ATOM 1005 C CA . ARG A 1 132 ? -39.889 12.855 11.851 1.00 85.50 132 ARG A CA 1
ATOM 1006 C C . ARG A 1 132 ? -38.520 12.585 11.207 1.00 85.50 132 ARG A C 1
ATOM 1008 O O . ARG A 1 132 ? -38.347 12.901 10.036 1.00 85.50 132 ARG A O 1
ATOM 1015 N N . ASN A 1 133 ? -37.548 12.033 11.942 1.00 84.94 133 ASN A N 1
ATOM 1016 C CA . ASN A 1 133 ? -36.169 11.793 11.487 1.00 84.94 133 ASN A CA 1
ATOM 1017 C C . ASN A 1 133 ? -35.440 13.048 10.953 1.00 84.94 133 ASN A C 1
ATOM 1019 O O . ASN A 1 133 ? -34.501 12.942 10.171 1.00 84.94 133 ASN A O 1
ATOM 1023 N N . MET A 1 134 ? -35.855 14.247 11.371 1.00 86.00 134 MET A N 1
ATOM 1024 C CA . MET A 1 134 ? -35.288 15.543 10.959 1.00 86.00 134 MET A CA 1
ATOM 1025 C C . MET A 1 134 ? -34.219 16.061 11.933 1.00 86.00 134 MET A C 1
ATOM 1027 O O . MET A 1 134 ? -33.694 17.162 11.771 1.00 86.00 134 MET A O 1
ATOM 1031 N N . ASP A 1 135 ? -33.916 15.314 12.995 1.00 84.94 135 ASP A N 1
ATOM 1032 C CA . ASP A 1 135 ? -32.847 15.674 13.915 1.00 84.94 135 ASP A CA 1
ATOM 1033 C C . ASP A 1 135 ? -31.463 15.344 13.335 1.00 84.94 135 ASP A C 1
ATOM 1035 O O . ASP A 1 135 ? -31.297 14.474 12.481 1.00 84.94 135 ASP A O 1
ATOM 1039 N N . GLY A 1 136 ? -30.442 16.034 13.843 1.00 73.06 136 GLY A N 1
ATOM 1040 C CA . GLY A 1 136 ? -29.074 15.909 13.346 1.00 73.06 136 GLY A CA 1
ATOM 1041 C C . GLY A 1 136 ? -28.502 14.500 13.374 1.00 73.06 136 GLY A C 1
ATOM 1042 O O . GLY A 1 136 ? -27.731 14.153 12.486 1.00 73.06 136 GLY A O 1
ATOM 1043 N N . LYS A 1 137 ? -28.874 13.692 14.374 1.00 74.19 137 LYS A N 1
ATOM 1044 C CA . LYS A 1 137 ? -28.368 12.326 14.507 1.00 74.19 137 LYS A CA 1
ATOM 1045 C C . LYS A 1 137 ? -28.955 11.441 13.411 1.00 74.19 137 LYS A C 1
ATOM 1047 O O . LYS A 1 137 ? -28.200 10.746 12.742 1.00 74.19 137 LYS A O 1
ATOM 1052 N N . SER A 1 138 ? -30.264 11.531 13.182 1.00 77.31 138 SER A N 1
ATOM 1053 C CA . SER A 1 138 ? -30.947 10.794 12.111 1.00 77.31 138 SER A CA 1
ATOM 1054 C C . SER A 1 138 ? -30.447 11.203 10.723 1.00 77.31 138 SER A C 1
ATOM 1056 O O . SER A 1 138 ? -30.174 10.348 9.890 1.00 77.31 138 SER A O 1
ATOM 1058 N N . GLN A 1 139 ? -30.240 12.503 10.489 1.00 75.00 139 GLN A N 1
ATOM 1059 C CA . GLN A 1 139 ? -29.726 13.010 9.211 1.00 75.00 139 GLN A CA 1
ATOM 1060 C C . GLN A 1 139 ? -28.257 12.630 8.970 1.00 75.00 139 GLN A C 1
ATOM 1062 O O . GLN A 1 139 ? -27.889 12.286 7.850 1.00 75.00 139 GLN A O 1
ATOM 1067 N N . ALA A 1 140 ? -27.422 12.614 10.014 1.00 64.19 140 ALA A N 1
ATOM 1068 C CA . ALA A 1 140 ? -26.053 12.103 9.919 1.00 64.19 140 ALA A CA 1
ATOM 1069 C C . ALA A 1 140 ? -26.013 10.599 9.590 1.00 64.19 140 ALA A C 1
ATOM 1071 O O . ALA A 1 140 ? -25.094 10.142 8.918 1.00 64.19 140 ALA A O 1
ATOM 1072 N N . GLN A 1 141 ? -27.023 9.843 10.029 1.00 62.31 141 GLN A N 1
ATOM 1073 C CA . GLN A 1 141 ? -27.165 8.405 9.785 1.00 62.31 141 GLN A CA 1
ATOM 1074 C C . GLN A 1 141 ? -27.931 8.066 8.493 1.00 62.31 141 GLN A C 1
ATOM 1076 O O . GLN A 1 141 ? -28.059 6.893 8.161 1.00 62.31 141 GLN A O 1
ATOM 1081 N N . ALA A 1 142 ? -28.423 9.062 7.746 1.00 58.38 142 ALA A N 1
ATOM 1082 C CA . ALA A 1 142 ? -29.216 8.844 6.533 1.00 58.38 142 ALA A CA 1
ATOM 1083 C C . ALA A 1 142 ? -28.404 8.253 5.364 1.00 58.38 142 ALA A C 1
ATOM 1085 O O . ALA A 1 142 ? -28.976 7.708 4.420 1.00 58.38 142 ALA A O 1
ATOM 1086 N N . ARG A 1 143 ? -27.067 8.348 5.405 1.00 54.72 143 ARG A N 1
ATOM 1087 C CA . ARG A 1 143 ? -26.202 7.681 4.427 1.00 54.72 143 ARG A CA 1
ATOM 1088 C C . ARG A 1 143 ? -26.158 6.186 4.738 1.00 54.72 143 ARG A C 1
ATOM 1090 O O . ARG A 1 143 ? -25.481 5.759 5.666 1.00 54.72 143 ARG A O 1
ATOM 1097 N N . ASN A 1 144 ? -26.850 5.386 3.933 1.00 48.16 144 ASN A N 1
ATOM 1098 C CA . ASN A 1 144 ? -26.666 3.939 3.944 1.00 48.16 144 ASN A CA 1
ATOM 1099 C C . ASN A 1 144 ? -25.214 3.619 3.559 1.00 48.16 144 ASN A C 1
ATOM 1101 O O . ASN A 1 144 ? -24.747 4.004 2.488 1.00 48.16 144 ASN A O 1
ATOM 1105 N N . HIS A 1 145 ? -24.498 2.926 4.441 1.00 55.22 145 HIS A N 1
ATOM 1106 C CA . HIS A 1 145 ? -23.149 2.444 4.167 1.00 55.22 145 HIS A CA 1
ATOM 1107 C C . HIS A 1 145 ? -23.231 1.027 3.588 1.00 55.22 145 HIS A C 1
ATOM 1109 O O . HIS A 1 145 ? -23.670 0.101 4.273 1.00 55.22 145 HIS A O 1
ATOM 1115 N N . THR A 1 146 ? -22.801 0.844 2.339 1.00 57.19 146 THR A N 1
ATOM 1116 C CA . THR A 1 146 ? -22.604 -0.493 1.763 1.00 57.19 146 THR A CA 1
ATOM 1117 C C . THR A 1 146 ? -21.367 -1.124 2.394 1.00 57.19 146 THR A C 1
ATOM 1119 O O . THR A 1 146 ? -20.310 -0.499 2.448 1.00 57.19 146 THR A O 1
ATOM 1122 N N . ARG A 1 147 ? -21.492 -2.360 2.887 1.00 66.12 147 ARG A N 1
ATOM 1123 C CA . ARG A 1 147 ? -20.359 -3.120 3.429 1.00 66.12 147 ARG A CA 1
ATOM 1124 C C . ARG A 1 147 ? -19.671 -3.887 2.306 1.00 66.12 147 ARG A C 1
ATOM 1126 O O . ARG A 1 147 ? -20.335 -4.600 1.558 1.00 66.12 147 ARG A O 1
ATOM 1133 N N . MET A 1 148 ? -18.353 -3.756 2.219 1.00 79.69 148 MET A N 1
ATOM 1134 C CA . MET A 1 148 ? -17.522 -4.509 1.281 1.00 79.69 148 MET A CA 1
ATOM 1135 C C . MET A 1 148 ? -17.066 -5.827 1.919 1.00 79.69 148 MET A C 1
ATOM 1137 O O . MET A 1 148 ? -17.012 -5.944 3.144 1.00 79.69 148 MET A O 1
ATOM 1141 N N . ARG A 1 149 ? -16.738 -6.831 1.096 1.00 86.06 149 ARG A N 1
ATOM 1142 C CA . ARG A 1 149 ? -16.157 -8.105 1.551 1.00 86.06 149 ARG A CA 1
ATOM 1143 C C . ARG A 1 149 ? -14.773 -8.310 0.944 1.00 86.06 149 ARG A C 1
ATOM 1145 O O . ARG A 1 149 ? -14.566 -7.987 -0.223 1.00 86.06 149 ARG A O 1
ATOM 1152 N N . SER A 1 150 ? -13.865 -8.901 1.714 1.00 90.69 150 SER A N 1
ATOM 1153 C CA . SER A 1 150 ? -12.639 -9.499 1.175 1.00 90.69 150 SER A CA 1
ATOM 1154 C C . SER A 1 150 ? -12.899 -10.927 0.702 1.00 90.69 150 SER A C 1
ATOM 1156 O O . SER A 1 150 ? -13.854 -11.563 1.147 1.00 90.69 150 SER A O 1
ATOM 1158 N N . LEU A 1 151 ? -12.062 -11.421 -0.212 1.00 93.38 151 LEU A N 1
ATOM 1159 C CA . LEU A 1 151 ? -12.162 -12.784 -0.733 1.00 93.38 151 LEU A CA 1
ATOM 1160 C C . LEU A 1 151 ? -11.554 -13.812 0.229 1.00 93.38 151 LEU A C 1
ATOM 1162 O O . LEU A 1 151 ? -12.156 -14.853 0.457 1.00 93.38 151 LEU A O 1
ATOM 1166 N N . HIS A 1 152 ? -10.408 -13.487 0.822 1.00 94.50 152 HIS A N 1
ATOM 1167 C CA . HIS A 1 152 ? -9.640 -14.334 1.736 1.00 94.50 152 HIS A CA 1
ATOM 1168 C C . HIS A 1 152 ? -8.769 -13.446 2.654 1.00 94.50 152 HIS A C 1
ATOM 1170 O O . HIS A 1 152 ? -8.633 -12.246 2.377 1.00 94.50 152 HIS A O 1
ATOM 1176 N N . PRO A 1 153 ? -8.177 -13.977 3.742 1.00 95.94 153 PRO A N 1
ATOM 1177 C CA . PRO A 1 153 ? -7.092 -13.288 4.450 1.00 95.94 153 PRO A CA 1
ATOM 1178 C C . PRO A 1 153 ? -5.932 -12.967 3.502 1.00 95.94 153 PRO A C 1
ATOM 1180 O O . PRO A 1 153 ? -5.728 -13.689 2.527 1.00 95.94 153 PRO A O 1
ATOM 1183 N N . ASN A 1 154 ? -5.208 -11.872 3.736 1.00 95.62 154 ASN A N 1
ATOM 1184 C CA . ASN A 1 154 ? -4.191 -11.321 2.830 1.00 95.62 154 ASN A CA 1
ATOM 1185 C C . ASN A 1 154 ? -4.750 -10.744 1.507 1.00 95.62 154 ASN A C 1
ATOM 1187 O O . ASN A 1 154 ? -4.004 -10.410 0.590 1.00 95.62 154 ASN A O 1
ATOM 1191 N N . HIS A 1 155 ? -6.075 -10.623 1.348 1.00 95.56 155 HIS A N 1
ATOM 1192 C CA . HIS A 1 155 ? -6.652 -10.005 0.145 1.00 95.56 155 HIS A CA 1
ATOM 1193 C C . HIS A 1 155 ? -6.506 -8.478 0.162 1.00 95.56 155 HIS A C 1
ATOM 1195 O O . HIS A 1 155 ? -6.096 -7.887 -0.833 1.00 95.56 155 HIS A O 1
ATOM 1201 N N . VAL A 1 156 ? -6.852 -7.843 1.287 1.00 94.62 156 VAL A N 1
ATOM 1202 C CA . VAL A 1 156 ? -6.825 -6.384 1.450 1.00 94.62 156 VAL A CA 1
ATOM 1203 C C . VAL A 1 156 ? -6.218 -6.057 2.804 1.00 94.62 156 VAL A C 1
ATOM 1205 O O . VAL A 1 156 ? -6.778 -6.442 3.835 1.00 94.62 156 VAL A O 1
ATOM 1208 N N . HIS A 1 157 ? -5.110 -5.326 2.793 1.00 95.50 157 HIS A N 1
ATOM 1209 C CA . HIS A 1 157 ? -4.541 -4.714 3.989 1.00 95.50 157 HIS A CA 1
ATOM 1210 C C . HIS A 1 157 ? -4.879 -3.228 4.008 1.00 95.50 157 HIS A C 1
ATOM 1212 O O . HIS A 1 157 ? -4.745 -2.568 2.988 1.00 95.50 157 HIS A O 1
ATOM 1218 N N . GLU A 1 158 ? -5.300 -2.701 5.151 1.00 93.31 158 GLU A N 1
ATOM 1219 C CA . GLU A 1 158 ? -5.437 -1.265 5.402 1.00 93.31 158 GLU A CA 1
ATOM 1220 C C . GLU A 1 158 ? -4.296 -0.810 6.314 1.00 93.31 158 GLU A C 1
ATOM 1222 O O . GLU A 1 158 ? -3.982 -1.502 7.284 1.00 93.31 158 GLU A O 1
ATOM 1227 N N . ILE A 1 159 ? -3.671 0.328 6.016 1.00 92.00 159 ILE A N 1
ATOM 1228 C CA . ILE A 1 159 ? -2.569 0.891 6.798 1.00 92.00 159 ILE A CA 1
ATOM 1229 C C . ILE A 1 159 ? -2.823 2.365 7.074 1.00 92.00 159 ILE A C 1
ATOM 1231 O O . ILE A 1 159 ? -3.156 3.129 6.170 1.00 92.00 159 ILE A O 1
ATOM 1235 N N . ASP A 1 160 ? -2.617 2.752 8.330 1.00 89.06 160 ASP A N 1
ATOM 1236 C CA . ASP A 1 160 ? -2.812 4.122 8.790 1.00 89.06 160 ASP A CA 1
ATOM 1237 C C . ASP A 1 160 ? -1.741 4.491 9.829 1.00 89.06 160 ASP A C 1
ATOM 1239 O O . ASP A 1 160 ? -1.723 3.911 10.926 1.00 89.06 160 ASP A O 1
ATOM 1243 N N . PRO A 1 161 ? -0.808 5.402 9.496 1.00 88.75 161 PRO A N 1
ATOM 1244 C CA . PRO A 1 161 ? 0.087 5.990 10.475 1.00 88.75 161 PRO A CA 1
ATOM 1245 C C . PRO A 1 161 ? -0.660 7.013 11.333 1.00 88.75 161 PRO A C 1
ATOM 1247 O O . PRO A 1 161 ? -1.446 7.823 10.857 1.00 88.75 161 PRO A O 1
ATOM 1250 N N . SER A 1 162 ? -0.393 7.013 12.632 1.00 86.25 162 SER A N 1
ATOM 1251 C CA . SER A 1 162 ? -0.972 7.964 13.574 1.00 86.25 162 SER A CA 1
ATOM 1252 C C . SER A 1 162 ? 0.065 8.410 14.591 1.00 86.25 162 SER A C 1
ATOM 1254 O O . SER A 1 162 ? 0.954 7.658 14.995 1.00 86.25 162 SER A O 1
ATOM 1256 N N . LEU A 1 163 ? -0.031 9.669 15.009 1.00 84.44 163 LEU A N 1
ATOM 1257 C CA . LEU A 1 163 ? 0.854 10.211 16.029 1.00 84.44 163 LEU A CA 1
ATOM 1258 C C . LEU A 1 163 ? 0.475 9.631 17.395 1.00 84.44 163 LEU A C 1
ATOM 1260 O O . LEU A 1 163 ? -0.655 9.802 17.847 1.00 84.44 163 LEU A O 1
ATOM 1264 N N . CYS A 1 164 ? 1.427 8.982 18.060 1.00 79.12 164 CYS A N 1
ATOM 1265 C CA . CYS A 1 164 ? 1.216 8.440 19.395 1.00 79.12 164 CYS A CA 1
ATOM 1266 C C . CYS A 1 164 ? 1.227 9.568 20.443 1.00 79.12 164 CYS A C 1
ATOM 1268 O O . CYS A 1 164 ? 1.974 10.543 20.322 1.00 79.12 164 CYS A O 1
ATOM 1270 N N . LEU A 1 165 ? 0.440 9.414 21.513 1.00 69.88 165 LEU A N 1
ATOM 1271 C CA . LEU A 1 165 ? 0.483 10.301 22.688 1.00 69.88 165 LEU A CA 1
ATOM 1272 C C . LEU A 1 165 ? 1.741 10.082 23.557 1.00 69.88 165 LEU A C 1
ATOM 1274 O O . LEU A 1 165 ? 1.961 10.797 24.540 1.00 69.88 165 LEU A O 1
ATOM 1278 N N . VAL A 1 166 ? 2.577 9.110 23.182 1.00 69.00 166 VAL A N 1
ATOM 1279 C CA . VAL A 1 166 ? 3.878 8.806 23.781 1.00 69.00 166 VAL A CA 1
ATOM 1280 C C . VAL A 1 166 ? 5.000 9.442 22.955 1.00 69.00 166 VAL A C 1
ATOM 1282 O O . VAL A 1 166 ? 5.037 9.321 21.733 1.00 69.00 166 VAL A O 1
ATOM 1285 N N . PHE A 1 167 ? 5.954 10.098 23.613 1.00 68.81 167 PHE A N 1
ATOM 1286 C CA . PHE A 1 167 ? 7.165 10.632 22.984 1.00 68.81 167 PHE A CA 1
ATOM 1287 C C . PHE A 1 167 ? 8.374 10.509 23.914 1.00 68.81 167 PHE A C 1
ATOM 1289 O O . PHE A 1 167 ? 8.242 10.339 25.126 1.00 68.81 167 PHE A O 1
ATOM 1296 N N . TYR A 1 168 ? 9.569 10.607 23.333 1.00 63.28 168 TYR A N 1
ATOM 1297 C CA . TYR A 1 168 ? 10.832 10.439 24.048 1.00 63.28 168 TYR A CA 1
ATOM 1298 C C . TYR A 1 168 ? 11.645 11.733 24.006 1.00 63.28 168 TYR A C 1
ATOM 1300 O O . TYR A 1 168 ? 11.790 12.355 22.951 1.00 63.28 168 TYR A O 1
ATOM 1308 N N . ILE A 1 169 ? 12.201 12.127 25.153 1.00 62.19 169 ILE A N 1
ATOM 1309 C CA . ILE A 1 169 ? 13.211 13.189 25.251 1.00 62.19 169 ILE A CA 1
ATOM 1310 C C . ILE A 1 169 ? 14.448 12.566 25.900 1.00 62.19 169 ILE A C 1
ATOM 1312 O O . ILE A 1 169 ? 14.431 12.217 27.080 1.00 62.19 169 ILE A O 1
ATOM 1316 N N . GLY A 1 170 ? 15.515 12.389 25.116 1.00 66.69 170 GLY A N 1
ATOM 1317 C CA . GLY A 1 170 ? 16.642 11.546 25.526 1.00 66.69 170 GLY A CA 1
ATOM 1318 C C . GLY A 1 170 ? 16.192 10.091 25.692 1.00 66.69 170 GLY A C 1
ATOM 1319 O O . GLY A 1 170 ? 15.504 9.566 24.824 1.00 66.69 170 GLY A O 1
ATOM 1320 N N . SER A 1 171 ? 16.542 9.466 26.817 1.00 65.12 171 SER A N 1
ATOM 1321 C CA . SER A 1 171 ? 16.159 8.091 27.184 1.00 65.12 171 SER A CA 1
ATOM 1322 C C . SER A 1 171 ? 14.908 8.005 28.070 1.00 65.12 171 SER A C 1
ATOM 1324 O O . SER A 1 171 ? 14.638 6.968 28.674 1.00 65.12 171 SER A O 1
ATOM 1326 N N . ARG A 1 172 ? 14.155 9.104 28.218 1.00 65.31 172 ARG A N 1
ATOM 1327 C CA . ARG A 1 172 ? 12.988 9.165 29.106 1.00 65.31 172 ARG A CA 1
ATOM 1328 C C . ARG A 1 172 ? 11.694 9.252 28.305 1.00 65.31 172 ARG A C 1
ATOM 1330 O O . ARG A 1 172 ? 11.555 10.123 27.444 1.00 65.31 172 ARG A O 1
ATOM 1337 N N . GLN A 1 173 ? 10.749 8.367 28.625 1.00 70.38 173 GLN A N 1
ATOM 1338 C CA . GLN A 1 173 ? 9.390 8.390 28.090 1.00 70.38 173 GLN A CA 1
ATOM 1339 C C . GLN A 1 173 ? 8.558 9.483 28.752 1.00 70.38 173 GLN A C 1
ATOM 1341 O O . GLN A 1 173 ? 8.589 9.683 29.970 1.00 70.38 173 GLN A O 1
ATOM 1346 N N . TYR A 1 174 ? 7.763 10.142 27.922 1.00 69.62 174 TYR A N 1
ATOM 1347 C CA . TYR A 1 174 ? 6.734 11.082 28.314 1.00 69.62 174 TYR A CA 1
ATOM 1348 C C . TYR A 1 174 ? 5.422 10.671 27.648 1.00 69.62 174 TYR A C 1
ATOM 1350 O O . TYR A 1 174 ? 5.390 10.325 26.468 1.00 69.62 174 TYR A O 1
ATOM 1358 N N . VAL A 1 175 ? 4.336 10.705 28.415 1.00 68.12 175 VAL A N 1
ATOM 1359 C CA . VAL A 1 175 ? 2.972 10.485 27.924 1.00 68.12 175 VAL A CA 1
ATOM 1360 C C . VAL A 1 175 ? 2.226 11.793 28.144 1.00 68.12 175 VAL A C 1
ATOM 1362 O O . VAL A 1 175 ? 2.042 12.193 29.293 1.00 68.12 175 VAL A O 1
ATOM 1365 N N . MET A 1 176 ? 1.864 12.496 27.069 1.00 63.66 176 MET A N 1
ATOM 1366 C CA . MET A 1 176 ? 1.074 13.730 27.180 1.00 63.66 176 MET A CA 1
ATOM 1367 C C . MET A 1 176 ? -0.411 13.408 27.169 1.00 63.66 176 MET A C 1
ATOM 1369 O O . MET A 1 176 ? -0.876 12.529 26.446 1.00 63.66 176 MET A O 1
ATOM 1373 N N . THR A 1 177 ? -1.173 14.173 27.941 1.00 58.31 177 THR A N 1
ATOM 1374 C CA . THR A 1 177 ? -2.631 14.152 27.838 1.00 58.31 177 THR A CA 1
ATOM 1375 C C . THR A 1 177 ? -3.093 14.929 26.602 1.00 58.31 177 THR A C 1
ATOM 1377 O O . THR A 1 177 ? -2.454 15.889 26.164 1.00 58.31 177 THR A O 1
ATOM 1380 N N . GLU A 1 178 ? -4.246 14.561 26.044 1.00 52.00 178 GLU A N 1
ATOM 1381 C CA . GLU A 1 178 ? -4.827 15.220 24.863 1.00 52.00 178 GLU A CA 1
ATOM 1382 C C . GLU A 1 178 ? -5.063 16.736 25.081 1.00 52.00 178 GLU A C 1
ATOM 1384 O O . GLU A 1 178 ? -4.959 17.536 24.152 1.00 52.00 178 GLU A O 1
ATOM 1389 N N . GLN A 1 179 ? -5.305 17.157 26.332 1.00 51.62 179 GLN A N 1
ATOM 1390 C CA . GLN A 1 179 ? -5.437 18.569 26.725 1.00 51.62 179 GLN A CA 1
ATOM 1391 C C . GLN A 1 179 ? -4.109 19.340 26.688 1.00 51.62 179 GLN A C 1
ATOM 1393 O O . GLN A 1 179 ? -4.101 20.534 26.370 1.00 51.62 179 GLN A O 1
ATOM 1398 N N . GLU A 1 180 ? -2.990 18.679 26.991 1.00 52.09 180 GLU A N 1
ATOM 1399 C CA . GLU A 1 180 ? -1.646 19.252 26.871 1.00 52.09 180 GLU A CA 1
ATOM 1400 C C . GLU A 1 180 ? -1.195 19.300 25.402 1.00 52.09 180 GLU A C 1
ATOM 1402 O O . GLU A 1 180 ? -0.487 20.228 25.009 1.00 52.09 180 GLU A O 1
ATOM 1407 N N . PHE A 1 181 ? -1.686 18.377 24.564 1.00 48.34 181 PHE A N 1
ATOM 1408 C CA . PHE A 1 181 ? -1.479 18.325 23.108 1.00 48.34 181 PHE A CA 1
ATOM 1409 C C . PHE A 1 181 ? -2.370 19.317 22.324 1.00 48.34 181 PHE A C 1
ATOM 1411 O O . PHE A 1 181 ? -2.857 19.055 21.222 1.00 48.34 181 PHE A O 1
ATOM 1418 N N . ASN A 1 182 ? -2.613 20.508 22.871 1.00 46.56 182 ASN A N 1
ATOM 1419 C CA . ASN A 1 182 ? -3.440 21.498 22.193 1.00 46.56 182 ASN A CA 1
ATOM 1420 C C . ASN A 1 182 ? -2.714 22.033 20.942 1.00 46.56 182 ASN A C 1
ATOM 1422 O O . ASN A 1 182 ? -1.767 22.813 21.057 1.00 46.56 182 ASN A O 1
ATOM 1426 N N . LYS A 1 183 ? -3.202 21.666 19.744 1.00 43.69 183 LYS A N 1
ATOM 1427 C CA . LYS A 1 183 ? -2.722 22.139 18.424 1.00 43.69 183 LYS A CA 1
ATOM 1428 C C . LYS A 1 183 ? -2.567 23.668 18.321 1.00 43.69 183 LYS A C 1
ATOM 1430 O O . LYS A 1 183 ? -1.835 24.142 17.462 1.00 43.69 183 LYS A O 1
ATOM 1435 N N . ASN A 1 184 ? -3.213 24.433 19.204 1.00 45.16 184 ASN A N 1
ATOM 1436 C CA . ASN A 1 184 ? -3.152 25.895 19.246 1.00 45.16 184 ASN A CA 1
ATOM 1437 C C . ASN A 1 184 ? -2.012 26.468 20.121 1.00 45.16 184 ASN A C 1
ATOM 1439 O O . ASN A 1 184 ? -1.957 27.683 20.303 1.00 45.16 184 ASN A O 1
ATOM 1443 N N . LYS A 1 185 ? -1.114 25.641 20.686 1.00 47.19 185 LYS A N 1
ATOM 1444 C CA . LYS A 1 185 ? 0.057 26.092 21.470 1.00 47.19 185 LYS A CA 1
ATOM 1445 C C . LYS A 1 185 ? 1.381 25.565 20.874 1.00 47.19 185 LYS A C 1
ATOM 1447 O O . LYS A 1 185 ? 1.867 24.518 21.301 1.00 47.19 185 LYS A O 1
ATOM 1452 N N . PRO A 1 186 ? 2.009 26.304 19.937 1.00 48.25 186 PRO A N 1
ATOM 1453 C CA . PRO A 1 186 ? 3.234 25.890 19.233 1.00 48.25 186 PRO A CA 1
ATOM 1454 C C . PRO A 1 186 ? 4.428 25.564 20.151 1.00 48.25 186 PRO A C 1
ATOM 1456 O O . PRO A 1 186 ? 5.190 24.640 19.880 1.00 48.25 186 PRO A O 1
ATOM 1459 N N . ALA A 1 187 ? 4.546 26.258 21.289 1.00 51.12 187 ALA A N 1
ATOM 1460 C CA . ALA A 1 187 ? 5.704 26.170 22.184 1.00 51.12 187 ALA A CA 1
ATOM 1461 C C . ALA A 1 187 ? 5.877 24.816 22.912 1.00 51.12 187 ALA A C 1
ATOM 1463 O O . ALA A 1 187 ? 6.970 24.514 23.392 1.00 51.12 187 ALA A O 1
ATOM 1464 N N . ALA A 1 188 ? 4.821 23.999 23.025 1.00 52.16 188 ALA A N 1
ATOM 1465 C CA . ALA A 1 188 ? 4.921 22.651 23.600 1.00 52.16 188 ALA A CA 1
ATOM 1466 C C . ALA A 1 188 ? 5.428 21.623 22.572 1.00 52.16 188 ALA A C 1
ATOM 1468 O O . ALA A 1 188 ? 6.116 20.671 22.929 1.00 52.16 188 ALA A O 1
ATOM 1469 N N . ILE A 1 189 ? 5.125 21.851 21.291 1.00 51.78 189 ILE A N 1
ATOM 1470 C CA . ILE A 1 189 ? 5.429 20.945 20.178 1.00 51.78 189 ILE A CA 1
ATOM 1471 C C . ILE A 1 189 ? 6.893 21.096 19.732 1.00 51.78 189 ILE A C 1
ATOM 1473 O O . ILE A 1 189 ? 7.521 20.101 19.385 1.00 51.78 189 ILE A O 1
ATOM 1477 N N . GLU A 1 190 ? 7.470 22.301 19.810 1.00 52.84 190 GLU A N 1
ATOM 1478 C CA . GLU A 1 190 ? 8.883 22.557 19.465 1.00 52.84 190 GLU A CA 1
ATOM 1479 C C . GLU A 1 190 ? 9.897 21.931 20.439 1.00 52.84 190 GLU A C 1
ATOM 1481 O O . GLU A 1 190 ? 11.040 21.678 20.063 1.00 52.84 190 GLU A O 1
ATOM 1486 N N . LYS A 1 191 ? 9.501 21.639 21.688 1.00 52.31 191 LYS A N 1
ATOM 1487 C CA . LYS A 1 191 ? 10.389 21.001 22.682 1.00 52.31 191 LYS A CA 1
ATOM 1488 C C . LYS A 1 191 ? 10.586 19.498 22.448 1.00 52.31 191 LYS A C 1
ATOM 1490 O O . LYS A 1 191 ? 11.497 18.908 23.029 1.00 52.31 191 LYS A O 1
ATOM 1495 N N . ILE A 1 192 ? 9.762 18.879 21.601 1.00 55.31 192 ILE A N 1
ATOM 1496 C CA . ILE A 1 192 ? 9.804 17.448 21.286 1.00 55.31 192 ILE A CA 1
ATOM 1497 C C . ILE A 1 192 ? 10.595 17.276 19.985 1.00 55.31 192 ILE A C 1
ATOM 1499 O O . ILE A 1 192 ? 10.047 17.396 18.892 1.00 55.31 192 ILE A O 1
ATOM 1503 N N . LYS A 1 193 ? 11.906 17.012 20.093 1.00 51.56 193 LYS A N 1
ATOM 1504 C CA . LYS A 1 193 ? 12.801 16.891 18.923 1.00 51.56 193 LYS A CA 1
ATOM 1505 C C . LYS A 1 193 ? 12.428 15.739 17.980 1.00 51.56 193 LYS A C 1
ATOM 1507 O O . LYS A 1 193 ? 12.675 15.844 16.784 1.00 51.56 193 LYS A O 1
ATOM 1512 N N . LEU A 1 194 ? 11.850 14.654 18.501 1.00 55.09 194 LEU A N 1
ATOM 1513 C CA . LEU A 1 194 ? 11.449 13.484 17.722 1.00 55.09 194 LEU A CA 1
ATOM 1514 C C . LEU A 1 194 ? 10.120 12.919 18.238 1.00 55.09 194 LEU A C 1
ATOM 1516 O O . LEU A 1 194 ? 9.973 12.654 19.431 1.00 55.09 194 LEU A O 1
ATOM 1520 N N . LYS A 1 195 ? 9.157 12.728 17.332 1.00 72.31 195 LYS A N 1
ATOM 1521 C CA . LYS A 1 195 ? 7.820 12.201 17.633 1.00 72.31 195 LYS A CA 1
ATOM 1522 C C . LYS A 1 195 ? 7.791 10.685 17.446 1.00 72.31 195 LYS A C 1
ATOM 1524 O O . LYS A 1 195 ? 8.517 10.162 16.602 1.00 72.31 195 LYS A O 1
ATOM 1529 N N . CYS A 1 196 ? 6.953 9.990 18.214 1.00 84.69 196 CYS A N 1
ATOM 1530 C CA . CYS A 1 196 ? 6.710 8.562 18.023 1.00 84.69 196 CYS A CA 1
ATOM 1531 C C . CYS A 1 196 ? 5.466 8.369 17.148 1.00 84.69 196 CYS A C 1
ATOM 1533 O O . CYS A 1 196 ? 4.367 8.791 17.510 1.00 84.69 196 CYS A O 1
ATOM 1535 N N . TRP A 1 197 ? 5.648 7.757 15.985 1.00 88.56 197 TRP A N 1
ATOM 1536 C CA . TRP A 1 197 ? 4.579 7.445 15.046 1.00 88.56 197 TRP A CA 1
ATOM 1537 C C . TRP A 1 197 ? 4.214 5.976 15.165 1.00 88.56 197 TRP A C 1
ATOM 1539 O O . TRP A 1 197 ? 5.079 5.116 15.010 1.00 88.56 197 TRP A O 1
ATOM 1549 N N . ARG A 1 198 ? 2.938 5.696 15.420 1.00 92.31 198 ARG A N 1
ATOM 1550 C CA . ARG A 1 198 ? 2.366 4.354 15.405 1.00 92.31 198 ARG A CA 1
ATOM 1551 C C . ARG A 1 198 ? 1.900 4.044 13.991 1.00 92.31 198 ARG A C 1
ATOM 1553 O O . ARG A 1 198 ? 1.059 4.755 13.457 1.00 92.31 198 ARG A O 1
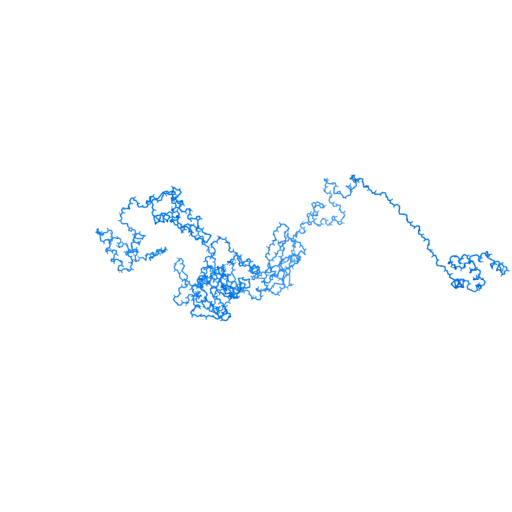ATOM 1560 N N . TYR A 1 199 ? 2.407 2.972 13.408 1.00 94.19 199 TYR A N 1
ATOM 1561 C CA . TYR A 1 199 ? 1.901 2.418 12.162 1.00 94.19 199 TYR A CA 1
ATOM 1562 C C . TYR A 1 199 ? 1.083 1.178 12.493 1.00 94.19 199 TYR A C 1
ATOM 1564 O O . TYR A 1 199 ? 1.560 0.294 13.209 1.00 94.19 199 TYR A O 1
ATOM 1572 N N . VAL A 1 200 ? -0.151 1.133 11.994 1.00 95.50 200 VAL A N 1
ATOM 1573 C CA . VAL A 1 200 ? -1.066 0.008 12.194 1.00 95.50 200 VAL A CA 1
ATOM 1574 C C . VAL A 1 200 ? -1.445 -0.575 10.845 1.00 95.50 200 VAL A C 1
ATOM 1576 O O . VAL A 1 200 ? -1.801 0.168 9.933 1.00 95.50 200 VAL A O 1
ATOM 1579 N N . ARG A 1 201 ? -1.394 -1.903 10.737 1.00 96.38 201 ARG A N 1
ATOM 1580 C CA . ARG A 1 201 ? -1.962 -2.672 9.630 1.00 96.38 201 ARG A CA 1
ATOM 1581 C C . ARG A 1 201 ? -3.189 -3.416 10.124 1.00 96.38 201 ARG A C 1
ATOM 1583 O O . ARG A 1 201 ? -3.170 -3.999 11.205 1.00 96.38 201 ARG A O 1
ATOM 1590 N N . TRP A 1 202 ? -4.221 -3.443 9.296 1.00 95.94 202 TRP A N 1
ATOM 1591 C CA . TRP A 1 202 ? -5.446 -4.206 9.490 1.00 95.94 202 TRP A CA 1
ATOM 1592 C C . TRP A 1 202 ? -5.695 -5.116 8.285 1.00 95.94 202 TRP A C 1
ATOM 1594 O O . TRP A 1 202 ? -5.819 -4.631 7.162 1.00 95.94 202 TRP A O 1
ATOM 1604 N N . ASP A 1 203 ? -5.785 -6.433 8.490 1.00 96.56 203 ASP A N 1
ATOM 1605 C CA . ASP A 1 203 ? -6.298 -7.338 7.451 1.00 96.56 203 ASP A CA 1
ATOM 1606 C C . ASP A 1 203 ? -7.827 -7.292 7.407 1.00 96.56 203 ASP A C 1
ATOM 1608 O O . ASP A 1 203 ? -8.499 -7.627 8.380 1.00 96.56 203 ASP A O 1
ATOM 1612 N N . HIS A 1 204 ? -8.409 -6.919 6.270 1.00 94.56 204 HIS A N 1
ATOM 1613 C CA . HIS A 1 204 ? -9.855 -6.703 6.184 1.00 94.56 204 HIS A CA 1
ATOM 1614 C C . HIS A 1 204 ? -10.688 -7.992 6.370 1.00 94.56 204 HIS A C 1
ATOM 1616 O O . HIS A 1 204 ? -11.841 -7.919 6.804 1.00 94.56 204 HIS A O 1
ATOM 1622 N N . ALA A 1 205 ? -10.144 -9.180 6.068 1.00 94.06 205 ALA A N 1
ATOM 1623 C CA . ALA A 1 205 ? -10.880 -10.442 6.191 1.00 94.06 205 ALA A CA 1
ATOM 1624 C C . ALA A 1 205 ? -10.809 -11.028 7.610 1.00 94.06 205 ALA A C 1
ATOM 1626 O O . ALA A 1 205 ? -11.843 -11.314 8.222 1.00 94.06 205 ALA A O 1
ATOM 1627 N N . SER A 1 206 ? -9.595 -11.208 8.132 1.00 94.75 206 SER A N 1
ATOM 1628 C CA . SER A 1 206 ? -9.331 -11.821 9.433 1.00 94.75 206 SER A CA 1
ATOM 1629 C C . SER A 1 206 ? -9.360 -10.829 10.583 1.00 94.75 206 SER A C 1
ATOM 1631 O O . SER A 1 206 ? -9.532 -11.239 11.730 1.00 94.75 206 SER A O 1
ATOM 1633 N N . ARG A 1 207 ? -9.233 -9.529 10.280 1.00 95.12 207 ARG A N 1
ATOM 1634 C CA . ARG A 1 207 ? -9.088 -8.437 11.250 1.00 95.12 207 ARG A CA 1
ATOM 1635 C C . ARG A 1 207 ? -7.792 -8.513 12.052 1.00 95.12 207 ARG A C 1
ATOM 1637 O O . ARG A 1 207 ? -7.718 -7.895 13.114 1.00 95.12 207 ARG A O 1
ATOM 1644 N N . ALA A 1 208 ? -6.808 -9.285 11.581 1.00 96.81 208 ALA A N 1
ATOM 1645 C CA . ALA A 1 208 ? -5.475 -9.344 12.173 1.00 96.81 208 ALA A CA 1
ATOM 1646 C C . ALA A 1 208 ? -4.851 -7.945 12.201 1.00 96.81 208 ALA A C 1
ATOM 1648 O O . ALA A 1 208 ? -4.961 -7.192 11.229 1.00 96.81 208 ALA A O 1
ATOM 1649 N N . ILE A 1 209 ? -4.241 -7.612 13.338 1.00 96.94 209 ILE A N 1
ATOM 1650 C CA . ILE A 1 209 ? -3.616 -6.313 13.580 1.00 96.94 209 ILE A CA 1
ATOM 1651 C C . ILE A 1 209 ? -2.111 -6.510 13.668 1.00 96.94 209 ILE A C 1
ATOM 1653 O O . ILE A 1 209 ? -1.664 -7.333 14.464 1.00 96.94 209 ILE A O 1
ATOM 1657 N N . ASP A 1 210 ? -1.353 -5.691 12.946 1.00 97.12 210 ASP A N 1
ATOM 1658 C CA . ASP A 1 210 ? 0.079 -5.528 13.191 1.00 97.12 210 ASP A CA 1
ATOM 1659 C C . ASP A 1 210 ? 0.370 -4.082 13.557 1.00 97.12 210 ASP A C 1
ATOM 1661 O O . ASP A 1 210 ? -0.241 -3.159 13.018 1.00 97.12 210 ASP A O 1
ATOM 1665 N N . VAL A 1 211 ? 1.332 -3.884 14.453 1.00 96.31 211 VAL A N 1
ATOM 1666 C CA . VAL A 1 211 ? 1.709 -2.558 14.939 1.00 96.31 211 VAL A CA 1
ATOM 1667 C C . VAL A 1 211 ? 3.220 -2.440 14.969 1.00 96.31 211 VAL A C 1
ATOM 1669 O O . VAL A 1 211 ? 3.909 -3.396 15.335 1.00 96.31 211 VAL A O 1
ATOM 1672 N N . ARG A 1 212 ? 3.729 -1.263 14.604 1.00 95.56 212 ARG A N 1
ATOM 1673 C CA . ARG A 1 212 ? 5.121 -0.879 14.838 1.00 95.56 212 ARG A CA 1
ATOM 1674 C C . ARG A 1 212 ? 5.238 0.621 15.055 1.00 95.56 212 ARG A C 1
ATOM 1676 O O . ARG A 1 212 ? 4.476 1.402 14.490 1.00 95.56 212 ARG A O 1
ATOM 1683 N N . TYR A 1 213 ? 6.209 1.015 15.861 1.00 93.62 213 TYR A N 1
ATOM 1684 C CA . TYR A 1 213 ? 6.491 2.395 16.211 1.00 93.62 213 TYR A CA 1
ATOM 1685 C C . TYR A 1 213 ? 7.801 2.861 15.582 1.00 93.62 213 TYR A C 1
ATOM 1687 O O . TYR A 1 213 ? 8.791 2.125 15.559 1.00 93.62 213 TYR A O 1
ATOM 1695 N N . TYR A 1 214 ? 7.808 4.1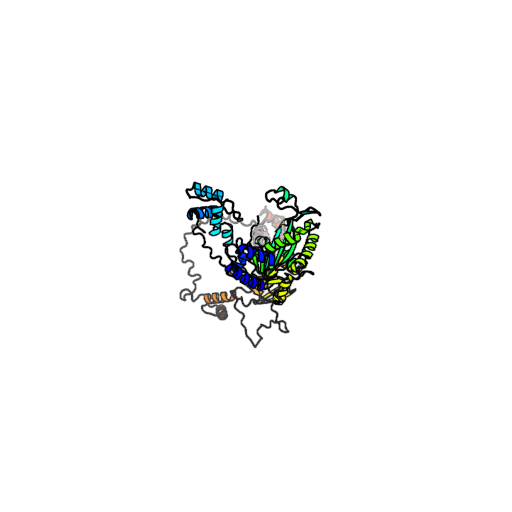09 15.113 1.00 91.25 214 TYR A N 1
ATOM 1696 C CA . TYR A 1 214 ? 8.975 4.762 14.527 1.00 91.25 214 TYR A CA 1
ATOM 1697 C C . TYR A 1 214 ? 9.193 6.133 15.150 1.00 91.25 214 TYR A C 1
ATOM 1699 O O . TYR A 1 214 ? 8.270 6.943 15.254 1.00 91.25 214 TYR A O 1
ATOM 1707 N N . GLN A 1 215 ? 10.438 6.419 15.516 1.00 87.19 215 GLN A N 1
ATOM 1708 C CA . GLN A 1 215 ? 10.833 7.749 15.945 1.00 87.19 215 GLN A CA 1
ATOM 1709 C C . GLN A 1 215 ? 11.187 8.602 14.721 1.00 87.19 215 GLN A C 1
ATOM 1711 O O . GLN A 1 215 ? 12.177 8.342 14.043 1.00 87.19 215 GLN A O 1
ATOM 1716 N N . ALA A 1 216 ? 10.384 9.626 14.431 1.00 81.56 216 ALA A N 1
ATOM 1717 C CA . ALA A 1 216 ? 10.597 10.505 13.283 1.00 81.56 216 ALA A CA 1
ATOM 1718 C C . ALA A 1 216 ? 10.037 11.915 13.521 1.00 81.56 216 ALA A C 1
ATOM 1720 O O . ALA A 1 216 ? 9.102 12.117 14.297 1.00 81.56 216 ALA A O 1
ATOM 1721 N N . ALA A 1 217 ? 10.579 12.917 12.823 1.00 71.25 217 ALA A N 1
ATOM 1722 C CA . ALA A 1 217 ? 10.051 14.287 12.870 1.00 71.25 217 ALA A CA 1
ATOM 1723 C C . ALA A 1 217 ? 8.631 14.393 12.269 1.00 71.25 217 ALA A C 1
ATOM 1725 O O . ALA A 1 217 ? 7.830 15.234 12.688 1.00 71.25 217 ALA A O 1
ATOM 1726 N N . GLY A 1 218 ? 8.303 13.497 11.335 1.00 73.94 218 GLY A N 1
ATOM 1727 C CA . GLY A 1 218 ? 7.015 13.390 10.659 1.00 73.94 218 GLY A CA 1
ATOM 1728 C C . GLY A 1 218 ? 6.855 12.042 9.955 1.00 73.94 218 GLY A C 1
ATOM 1729 O O . GLY A 1 218 ? 7.806 11.254 9.894 1.00 73.94 218 GLY A O 1
ATOM 1730 N N . GLU A 1 219 ? 5.666 11.804 9.401 1.00 76.81 219 GLU A N 1
ATOM 1731 C CA . GLU A 1 219 ? 5.451 10.731 8.426 1.00 76.81 219 GLU A CA 1
ATOM 1732 C C . GLU A 1 219 ? 6.437 10.877 7.267 1.00 76.81 219 GLU A C 1
ATOM 1734 O O . GLU A 1 219 ? 6.670 11.977 6.760 1.00 76.81 219 GLU A O 1
ATOM 1739 N N . ASN A 1 220 ? 7.061 9.770 6.883 1.00 81.19 220 ASN A N 1
ATOM 1740 C CA . ASN A 1 220 ? 8.064 9.753 5.834 1.00 81.19 220 ASN A CA 1
ATOM 1741 C C . ASN A 1 220 ? 8.067 8.394 5.129 1.00 81.19 220 ASN A C 1
ATOM 1743 O O . ASN A 1 220 ? 7.679 7.372 5.700 1.00 81.19 220 ASN A O 1
ATOM 1747 N N . GLN A 1 221 ? 8.557 8.399 3.891 1.00 85.19 221 GLN A N 1
ATOM 1748 C CA . GLN A 1 221 ? 8.596 7.223 3.031 1.00 85.19 221 GLN A CA 1
ATOM 1749 C C . GLN A 1 221 ? 9.402 6.060 3.633 1.00 85.19 221 GLN A C 1
ATOM 1751 O O . GLN A 1 221 ? 9.041 4.902 3.434 1.00 85.19 221 GLN A O 1
ATOM 1756 N N . TYR A 1 222 ? 10.484 6.350 4.364 1.00 86.69 222 TYR A N 1
ATOM 1757 C CA . TYR A 1 222 ? 11.334 5.320 4.961 1.00 86.69 222 TYR A CA 1
ATOM 1758 C C . TYR A 1 222 ? 10.575 4.529 6.032 1.00 86.69 222 TYR A C 1
ATOM 1760 O O . TYR A 1 222 ? 10.495 3.312 5.938 1.00 86.69 222 TYR A O 1
ATOM 1768 N N . SER A 1 223 ? 9.943 5.204 6.998 1.00 90.12 223 SER A N 1
ATOM 1769 C CA . SER A 1 223 ? 9.147 4.548 8.045 1.00 90.12 223 SER A CA 1
ATOM 1770 C C . SER A 1 223 ? 7.999 3.719 7.466 1.00 90.12 223 SER A C 1
ATOM 1772 O O . SER A 1 223 ? 7.752 2.612 7.933 1.00 90.12 223 SER A O 1
ATOM 1774 N N . LEU A 1 224 ? 7.339 4.221 6.419 1.00 91.56 224 LEU A N 1
ATOM 1775 C CA . LEU A 1 224 ? 6.285 3.486 5.724 1.00 91.56 224 LEU A CA 1
ATOM 1776 C C . LEU A 1 224 ? 6.819 2.220 5.046 1.00 91.56 224 LEU A C 1
ATOM 1778 O O . LEU A 1 224 ? 6.252 1.147 5.226 1.00 91.56 224 LEU A O 1
ATOM 1782 N N . PHE A 1 225 ? 7.927 2.323 4.313 1.00 92.75 225 PHE A N 1
ATOM 1783 C CA . PHE A 1 225 ? 8.564 1.172 3.676 1.00 92.75 225 PHE A CA 1
ATOM 1784 C C . PHE A 1 225 ? 9.023 0.122 4.698 1.00 92.75 225 PHE A C 1
ATOM 1786 O O . PHE A 1 225 ? 8.693 -1.053 4.559 1.00 92.75 225 PHE A O 1
ATOM 1793 N N . GLU A 1 226 ? 9.717 0.543 5.758 1.00 94.44 226 GLU A N 1
ATOM 1794 C CA . GLU A 1 226 ? 10.145 -0.345 6.846 1.00 94.44 226 GLU A CA 1
ATOM 1795 C C . GLU A 1 226 ? 8.948 -1.034 7.516 1.00 94.44 226 GLU A C 1
ATOM 1797 O O . GLU A 1 226 ? 9.036 -2.200 7.903 1.00 94.44 226 GLU A O 1
ATOM 1802 N N . PHE A 1 227 ? 7.814 -0.337 7.641 1.00 95.56 227 PHE A N 1
ATOM 1803 C CA . PHE A 1 227 ? 6.601 -0.924 8.199 1.00 95.56 227 PHE A CA 1
ATOM 1804 C C . PHE A 1 227 ? 6.022 -2.008 7.297 1.00 95.56 227 PHE A C 1
ATOM 1806 O O . PHE A 1 227 ? 5.665 -3.077 7.791 1.00 95.56 227 PHE A O 1
ATOM 1813 N N . LEU A 1 228 ? 5.973 -1.763 5.986 1.00 95.94 228 LEU A N 1
ATOM 1814 C CA . LEU A 1 228 ? 5.514 -2.736 4.994 1.00 95.94 228 LEU A CA 1
ATOM 1815 C C . LEU A 1 228 ? 6.399 -3.987 4.985 1.00 95.94 228 LEU A C 1
ATOM 1817 O O . LEU A 1 228 ? 5.877 -5.101 5.027 1.00 95.94 228 LEU A O 1
ATOM 1821 N N . LEU A 1 229 ? 7.726 -3.819 5.029 1.00 95.06 229 LEU A N 1
ATOM 1822 C CA . LEU A 1 229 ? 8.657 -4.942 5.170 1.00 95.06 229 LEU A CA 1
ATOM 1823 C C . LEU A 1 229 ? 8.382 -5.746 6.445 1.00 95.06 229 LEU A C 1
ATOM 1825 O O . LEU A 1 229 ? 8.303 -6.972 6.412 1.00 95.06 229 LEU A O 1
ATOM 1829 N N . TYR A 1 230 ? 8.185 -5.062 7.571 1.00 96.00 230 TYR A N 1
ATOM 1830 C CA . TYR A 1 230 ? 7.901 -5.718 8.840 1.00 96.00 230 TYR A CA 1
ATOM 1831 C C . TYR A 1 230 ? 6.561 -6.465 8.850 1.00 96.00 230 TYR A C 1
ATOM 1833 O O . TYR A 1 230 ? 6.507 -7.602 9.323 1.00 96.00 230 TYR A O 1
ATOM 1841 N N . THR A 1 231 ? 5.474 -5.843 8.381 1.00 95.88 231 THR A N 1
ATOM 1842 C CA . THR A 1 231 ? 4.119 -6.419 8.456 1.00 95.88 231 THR A CA 1
ATOM 1843 C C . THR A 1 231 ? 3.913 -7.559 7.457 1.00 95.88 231 THR A C 1
ATOM 1845 O O . THR A 1 231 ? 3.205 -8.519 7.754 1.00 95.88 231 THR A O 1
ATOM 1848 N N . TRP A 1 232 ? 4.576 -7.512 6.300 1.00 96.44 232 TRP A N 1
ATOM 1849 C CA . TRP A 1 232 ? 4.479 -8.566 5.287 1.00 96.44 232 TRP A CA 1
ATOM 1850 C C . TRP A 1 232 ? 5.552 -9.642 5.448 1.00 96.44 232 TRP A C 1
ATOM 1852 O O . TRP A 1 232 ? 5.342 -10.781 5.035 1.00 96.44 232 TRP A O 1
ATOM 1862 N N . GLY A 1 233 ? 6.676 -9.322 6.090 1.00 94.38 233 GLY A N 1
ATOM 1863 C CA . GLY A 1 233 ? 7.698 -10.294 6.459 1.00 94.38 233 GLY A CA 1
ATOM 1864 C C . GLY A 1 233 ? 7.199 -11.294 7.505 1.00 94.38 233 GLY A C 1
ATOM 1865 O O . GLY A 1 233 ? 6.359 -10.981 8.353 1.00 94.38 233 GLY A O 1
ATOM 1866 N N . GLN A 1 234 ? 7.733 -12.512 7.457 1.00 91.75 234 GLN A N 1
ATOM 1867 C CA . GLN A 1 234 ? 7.449 -13.533 8.461 1.00 91.75 234 GLN A CA 1
ATOM 1868 C C . GLN A 1 234 ? 8.109 -13.156 9.795 1.00 91.75 234 GLN A C 1
ATOM 1870 O O . GLN A 1 234 ? 9.284 -12.800 9.827 1.00 91.75 234 GLN A O 1
ATOM 1875 N N . GLN A 1 235 ? 7.357 -13.253 10.894 1.00 90.25 235 GLN A N 1
ATOM 1876 C CA . GLN A 1 235 ? 7.862 -13.005 12.248 1.00 90.25 235 GLN A CA 1
ATOM 1877 C C . GLN A 1 235 ? 7.728 -14.280 13.096 1.00 90.25 235 GLN A C 1
ATOM 1879 O O . GLN A 1 235 ? 6.727 -14.985 12.953 1.00 90.25 235 GLN A O 1
ATOM 1884 N N . PRO A 1 236 ? 8.667 -14.580 14.015 1.00 83.44 236 PRO A N 1
ATOM 1885 C CA . PRO A 1 236 ? 8.671 -15.835 14.781 1.00 83.44 236 PRO A CA 1
ATOM 1886 C C . PRO A 1 236 ? 7.394 -16.118 15.585 1.00 83.44 236 PRO A C 1
ATOM 1888 O O . PRO A 1 236 ? 7.056 -17.272 15.834 1.00 83.44 236 PRO A O 1
ATOM 1891 N N . HIS A 1 237 ? 6.689 -15.070 16.013 1.00 82.69 237 HIS A N 1
ATOM 1892 C CA . HIS A 1 237 ? 5.537 -15.168 16.913 1.00 82.69 237 HIS A CA 1
ATOM 1893 C C . HIS A 1 237 ? 4.255 -14.587 16.312 1.00 82.69 237 HIS A C 1
ATOM 1895 O O . HIS A 1 237 ? 3.326 -14.270 17.048 1.00 82.69 237 HIS A O 1
ATOM 1901 N N . ARG A 1 238 ? 4.189 -14.419 14.986 1.00 90.44 238 ARG A N 1
ATOM 1902 C CA . ARG A 1 238 ? 3.018 -13.854 14.312 1.00 90.44 238 ARG A CA 1
ATOM 1903 C C . ARG A 1 238 ? 2.589 -14.747 13.167 1.00 90.44 238 ARG A C 1
ATOM 1905 O O . ARG A 1 238 ? 3.373 -15.027 12.266 1.00 90.44 238 ARG A O 1
ATOM 1912 N N . LEU A 1 239 ? 1.322 -15.151 13.183 1.00 90.19 239 LEU A N 1
ATOM 1913 C CA . LEU A 1 239 ? 0.780 -15.981 12.117 1.00 90.19 239 LEU A CA 1
ATOM 1914 C C . LEU A 1 239 ? 0.542 -15.178 10.830 1.00 90.19 239 LEU A C 1
ATOM 1916 O O . LEU A 1 239 ? 0.827 -15.664 9.737 1.00 90.19 239 LEU A O 1
ATOM 1920 N N . SER A 1 240 ? 0.030 -13.950 10.946 1.00 93.81 240 SER A N 1
ATOM 1921 C CA . SER A 1 240 ? -0.244 -13.108 9.780 1.00 93.81 240 SER A CA 1
ATOM 1922 C C . SER A 1 240 ? 1.037 -12.557 9.149 1.00 93.81 240 SER A C 1
ATOM 1924 O O . SER A 1 240 ? 1.860 -11.949 9.832 1.00 93.81 240 SER A O 1
ATOM 1926 N N . HIS A 1 241 ? 1.198 -12.783 7.846 1.00 95.38 241 HIS A N 1
ATOM 1927 C CA . HIS A 1 241 ? 2.309 -12.308 7.017 1.00 95.38 241 HIS A CA 1
ATOM 1928 C C . HIS A 1 241 ? 1.953 -12.457 5.528 1.00 95.38 241 HIS A C 1
ATOM 1930 O O . HIS A 1 241 ? 0.907 -13.004 5.185 1.00 95.38 241 HIS A O 1
ATOM 1936 N N . GLY A 1 242 ? 2.840 -12.006 4.649 1.00 94.50 242 GLY A N 1
ATOM 1937 C CA . GLY A 1 242 ? 2.685 -12.082 3.202 1.00 94.50 242 GLY A CA 1
ATOM 1938 C C . GLY A 1 242 ? 2.286 -10.756 2.560 1.00 94.50 242 GLY A C 1
ATOM 1939 O O . GLY A 1 242 ? 1.759 -9.848 3.205 1.00 94.50 242 GLY A O 1
ATOM 1940 N N . VAL A 1 243 ? 2.583 -10.654 1.266 1.00 95.44 243 VAL A N 1
ATOM 1941 C CA . VAL A 1 243 ? 2.262 -9.500 0.421 1.00 95.44 243 VAL A CA 1
ATOM 1942 C C . VAL A 1 243 ? 0.787 -9.588 0.011 1.00 95.44 243 VAL A C 1
ATOM 1944 O O . VAL A 1 243 ? 0.382 -10.622 -0.533 1.00 95.44 243 VAL A O 1
ATOM 1947 N N . PRO A 1 244 ? -0.038 -8.557 0.267 1.00 95.56 244 PRO A N 1
ATOM 1948 C CA . PRO A 1 244 ? -1.461 -8.600 -0.037 1.00 95.56 244 PRO A CA 1
ATOM 1949 C C . PRO A 1 244 ? -1.741 -8.343 -1.518 1.00 95.56 244 PRO A C 1
ATOM 1951 O O . PRO A 1 244 ? -0.935 -7.747 -2.227 1.00 95.56 244 PRO A O 1
ATOM 1954 N N . LYS A 1 245 ? -2.944 -8.704 -1.982 1.00 93.62 245 LYS A N 1
ATOM 1955 C CA . LYS A 1 245 ? -3.395 -8.326 -3.337 1.00 93.62 245 LYS A CA 1
ATOM 1956 C C . LYS A 1 245 ? -3.694 -6.831 -3.462 1.00 93.62 245 LYS A C 1
ATOM 1958 O O . LYS A 1 245 ? -3.457 -6.258 -4.523 1.00 93.62 245 LYS A O 1
ATOM 1963 N N . LYS A 1 246 ? -4.238 -6.216 -2.406 1.00 93.88 246 LYS A N 1
ATOM 1964 C CA . LYS A 1 246 ? -4.606 -4.795 -2.378 1.00 93.88 246 LYS A CA 1
ATOM 1965 C C . LYS A 1 246 ? -4.103 -4.097 -1.119 1.00 93.88 246 LYS A C 1
ATOM 1967 O O . LYS A 1 246 ? -4.212 -4.654 -0.023 1.00 93.88 246 LYS A O 1
ATOM 1972 N N . LEU A 1 247 ? -3.635 -2.860 -1.275 1.00 93.38 247 LEU A N 1
ATOM 1973 C CA . LEU A 1 247 ? -3.239 -1.985 -0.172 1.00 93.38 247 LEU A CA 1
ATOM 1974 C C . LEU A 1 247 ? -4.135 -0.742 -0.089 1.00 93.38 247 LEU A C 1
ATOM 1976 O O . LEU A 1 247 ? -4.152 0.113 -0.974 1.00 93.38 247 LEU A O 1
ATOM 1980 N N . LEU A 1 248 ? -4.878 -0.704 1.014 1.00 89.81 248 LEU A N 1
ATOM 1981 C CA . LEU A 1 248 ? -5.634 0.380 1.624 1.00 89.81 248 LEU A CA 1
ATOM 1982 C C . LEU A 1 248 ? -4.750 1.409 2.338 1.00 89.81 248 LEU A C 1
ATOM 1984 O O . LEU A 1 248 ? -4.218 1.033 3.376 1.00 89.81 248 LEU A O 1
ATOM 1988 N N . TRP A 1 249 ? -4.576 2.652 1.886 1.00 86.50 249 TRP A N 1
ATOM 1989 C CA . TRP A 1 249 ? -3.806 3.637 2.675 1.00 86.50 249 TRP A CA 1
ATOM 1990 C C . TRP A 1 249 ? -4.221 5.094 2.451 1.00 86.50 249 TRP A C 1
ATOM 1992 O O . TRP A 1 249 ? -4.899 5.435 1.476 1.00 86.50 249 TRP A O 1
ATOM 2002 N N . ASP A 1 250 ? -3.845 5.976 3.379 1.00 75.44 250 ASP A N 1
ATOM 2003 C CA . ASP A 1 250 ? -4.213 7.390 3.325 1.00 75.44 250 ASP A CA 1
ATOM 2004 C C . ASP A 1 250 ? -3.495 8.139 2.184 1.00 75.44 250 ASP A C 1
ATOM 2006 O O . ASP A 1 250 ? -2.313 7.952 1.899 1.00 75.44 250 ASP A O 1
ATOM 2010 N N . LYS A 1 251 ? -4.219 9.067 1.540 1.00 68.88 251 LYS A N 1
ATOM 2011 C CA . LYS A 1 251 ? -3.730 9.870 0.399 1.00 68.88 251 LYS A CA 1
ATOM 2012 C C . LYS A 1 251 ? -2.479 10.706 0.720 1.00 68.88 251 LYS A C 1
ATOM 2014 O O . LYS A 1 251 ? -1.717 11.068 -0.175 1.00 68.88 251 LYS A O 1
ATOM 2019 N N . GLY A 1 252 ? -2.275 11.040 1.997 1.00 64.19 252 GLY A N 1
ATOM 2020 C CA . GLY A 1 252 ? -1.054 11.699 2.467 1.00 64.19 252 GLY A CA 1
ATOM 2021 C C . GLY A 1 252 ? 0.178 10.802 2.336 1.00 64.19 252 GLY A C 1
ATOM 2022 O O . GLY A 1 252 ? 1.236 11.281 1.923 1.00 64.19 252 GLY A O 1
ATOM 2023 N N . SER A 1 253 ? 0.029 9.504 2.604 1.00 70.19 253 SER A N 1
ATOM 2024 C CA . SER A 1 253 ? 1.102 8.511 2.514 1.00 70.19 253 SER A CA 1
ATOM 2025 C C . SER A 1 253 ? 1.501 8.239 1.062 1.00 70.19 253 SER A C 1
ATOM 2027 O O . SER A 1 253 ? 2.690 8.247 0.761 1.00 70.19 253 SER A O 1
ATOM 2029 N N . GLU A 1 254 ? 0.533 8.126 0.146 1.00 66.62 254 GLU A N 1
ATOM 2030 C CA . GLU A 1 254 ? 0.786 7.993 -1.301 1.00 66.62 254 GLU A CA 1
ATOM 2031 C C . GLU A 1 254 ? 1.582 9.192 -1.847 1.00 66.62 254 GLU A C 1
ATOM 2033 O O . GLU A 1 254 ? 2.673 9.036 -2.397 1.00 66.62 254 GLU A O 1
ATOM 2038 N N . ARG A 1 255 ? 1.083 10.420 -1.635 1.00 61.75 255 ARG A N 1
ATOM 2039 C CA . ARG A 1 255 ? 1.728 11.639 -2.154 1.00 61.75 255 ARG A CA 1
ATOM 2040 C C . ARG A 1 255 ? 3.141 11.843 -1.596 1.00 61.75 255 ARG A C 1
ATOM 2042 O O . ARG A 1 255 ? 3.976 12.443 -2.268 1.00 61.75 255 ARG A O 1
ATOM 2049 N N . SER A 1 256 ? 3.398 11.394 -0.370 1.00 64.69 256 SER A N 1
ATOM 2050 C CA . SER A 1 256 ? 4.701 11.542 0.289 1.00 64.69 256 SER A CA 1
ATOM 2051 C C . SER A 1 256 ? 5.691 10.415 -0.026 1.00 64.69 256 SER A C 1
ATOM 2053 O O . SER A 1 256 ? 6.852 10.529 0.368 1.00 64.69 256 SER A O 1
ATOM 2055 N N . SER A 1 257 ? 5.270 9.361 -0.741 1.00 78.69 257 SER A N 1
ATOM 2056 C CA . SER A 1 257 ? 6.041 8.117 -0.877 1.00 78.69 257 SER A CA 1
ATOM 2057 C C . SER A 1 257 ? 6.091 7.555 -2.312 1.00 78.69 257 SER A C 1
ATOM 2059 O O . SER A 1 257 ? 5.745 6.388 -2.527 1.00 78.69 257 SER A O 1
ATOM 2061 N N . PRO A 1 258 ? 6.550 8.325 -3.319 1.00 80.44 258 PRO A N 1
ATOM 2062 C CA . PRO A 1 258 ? 6.550 7.886 -4.718 1.00 80.44 258 PRO A CA 1
ATOM 2063 C C . PRO A 1 258 ? 7.383 6.620 -4.965 1.00 80.44 258 PRO A C 1
ATOM 2065 O O . PRO A 1 258 ? 6.981 5.769 -5.753 1.00 80.44 258 PRO A O 1
ATOM 2068 N N . ALA A 1 259 ? 8.513 6.432 -4.272 1.00 83.31 259 ALA A N 1
ATOM 2069 C CA . ALA A 1 259 ? 9.310 5.220 -4.484 1.00 83.31 259 ALA A CA 1
ATOM 2070 C C . ALA A 1 259 ? 8.672 3.974 -3.843 1.00 83.31 259 ALA A C 1
ATOM 2072 O O . ALA A 1 259 ? 8.864 2.870 -4.347 1.00 83.31 259 ALA A O 1
ATOM 2073 N N . VAL A 1 260 ? 7.862 4.139 -2.787 1.00 88.06 260 VAL A N 1
ATOM 2074 C CA . VAL A 1 260 ? 7.045 3.036 -2.253 1.00 88.06 260 VAL A CA 1
ATOM 2075 C C . VAL A 1 260 ? 5.961 2.664 -3.255 1.00 88.06 260 VAL A C 1
ATOM 2077 O O . VAL A 1 260 ? 5.770 1.480 -3.482 1.00 88.06 260 VAL A O 1
ATOM 2080 N N . CYS A 1 261 ? 5.326 3.636 -3.919 1.00 86.50 261 CYS A N 1
ATOM 2081 C CA . CYS A 1 261 ? 4.363 3.355 -4.990 1.00 86.50 261 CYS A CA 1
ATOM 2082 C C . CYS A 1 261 ? 5.006 2.516 -6.107 1.00 86.50 261 CYS A C 1
ATOM 2084 O O . CYS A 1 261 ? 4.495 1.453 -6.441 1.00 86.50 261 CYS A O 1
ATOM 2086 N N . ASN A 1 262 ? 6.194 2.910 -6.582 1.00 82.31 262 ASN A N 1
ATOM 2087 C CA . ASN A 1 262 ? 6.932 2.142 -7.593 1.00 82.31 262 ASN A CA 1
ATOM 2088 C C . ASN A 1 262 ? 7.274 0.717 -7.125 1.00 82.31 262 ASN A C 1
ATOM 2090 O O . ASN A 1 262 ? 7.214 -0.232 -7.903 1.00 82.31 262 ASN A O 1
ATOM 2094 N N . TRP A 1 263 ? 7.649 0.554 -5.854 1.00 87.81 263 TRP A N 1
ATOM 2095 C CA . TRP A 1 263 ? 7.928 -0.760 -5.278 1.00 87.81 263 TRP A CA 1
ATOM 2096 C C . TRP A 1 263 ? 6.664 -1.629 -5.171 1.00 87.81 263 TRP A C 1
ATOM 2098 O O . TRP A 1 263 ? 6.709 -2.811 -5.509 1.00 87.81 263 TRP A O 1
ATOM 2108 N N . LEU A 1 264 ? 5.532 -1.046 -4.765 1.00 89.94 264 LEU A N 1
ATOM 2109 C CA . LEU A 1 264 ? 4.223 -1.709 -4.730 1.00 89.94 264 LEU A CA 1
ATOM 2110 C C . LEU A 1 264 ? 3.783 -2.152 -6.129 1.00 89.94 264 LEU A C 1
ATOM 2112 O O . LEU A 1 264 ? 3.375 -3.300 -6.304 1.00 89.94 264 LEU A O 1
ATOM 2116 N N . ASP A 1 265 ? 3.949 -1.281 -7.127 1.00 84.94 265 ASP A N 1
ATOM 2117 C CA . ASP A 1 265 ? 3.666 -1.583 -8.531 1.00 84.94 265 ASP A CA 1
ATOM 2118 C C . ASP A 1 265 ? 4.536 -2.730 -9.050 1.00 84.94 265 ASP A C 1
ATOM 2120 O O . ASP A 1 265 ? 4.038 -3.608 -9.761 1.00 84.94 265 ASP A O 1
ATOM 2124 N N . ALA A 1 266 ? 5.821 -2.747 -8.677 1.00 82.06 266 ALA A N 1
ATOM 2125 C CA . ALA A 1 266 ? 6.741 -3.817 -9.039 1.00 82.06 266 ALA A CA 1
ATOM 2126 C C . ALA A 1 266 ? 6.320 -5.157 -8.425 1.00 82.06 266 ALA A C 1
ATOM 2128 O O . ALA A 1 266 ? 6.392 -6.171 -9.107 1.00 82.06 266 ALA A O 1
ATOM 2129 N N . MET A 1 267 ? 5.832 -5.175 -7.181 1.00 84.69 267 MET A N 1
ATOM 2130 C CA . MET A 1 267 ? 5.284 -6.382 -6.539 1.00 84.69 267 MET A CA 1
ATOM 2131 C C . MET A 1 267 ? 3.898 -6.792 -7.056 1.00 84.69 267 MET A C 1
ATOM 2133 O O . MET A 1 267 ? 3.371 -7.822 -6.638 1.00 84.69 267 MET A O 1
ATOM 2137 N N . GLY A 1 268 ? 3.274 -5.988 -7.923 1.00 84.88 268 GLY A N 1
ATOM 2138 C CA . GLY A 1 268 ? 1.916 -6.236 -8.403 1.00 84.88 268 GLY A CA 1
ATOM 2139 C C . GLY A 1 268 ? 0.834 -6.034 -7.336 1.00 84.88 268 GLY A C 1
ATOM 2140 O O . GLY A 1 268 ? -0.236 -6.636 -7.435 1.00 84.88 268 GLY A O 1
ATOM 2141 N N . VAL A 1 269 ? 1.098 -5.211 -6.316 1.00 90.88 269 VAL A N 1
ATOM 2142 C CA . VAL A 1 269 ? 0.105 -4.836 -5.302 1.00 90.88 269 VAL A CA 1
ATOM 2143 C C . VAL A 1 269 ? -0.759 -3.710 -5.856 1.00 90.88 269 VAL A C 1
ATOM 2145 O O . VAL A 1 269 ? -0.250 -2.643 -6.185 1.00 90.88 269 VAL A O 1
ATOM 2148 N N . ASP A 1 270 ? -2.073 -3.917 -5.913 1.00 90.12 270 ASP A N 1
ATOM 2149 C CA . ASP A 1 270 ? -3.009 -2.847 -6.264 1.00 90.12 270 ASP A CA 1
ATOM 2150 C C . ASP A 1 270 ? -3.190 -1.916 -5.058 1.00 90.12 270 ASP A C 1
ATOM 2152 O O . ASP A 1 270 ? -3.900 -2.224 -4.095 1.00 90.12 270 ASP A O 1
ATOM 2156 N N . HIS A 1 271 ? -2.478 -0.794 -5.079 1.00 88.44 271 HIS A N 1
ATOM 2157 C CA . HIS A 1 271 ? -2.554 0.226 -4.044 1.00 88.44 271 HIS A CA 1
ATOM 2158 C C . HIS A 1 271 ? -3.526 1.319 -4.472 1.00 88.44 271 HIS A C 1
ATOM 2160 O O . HIS A 1 271 ? -3.478 1.838 -5.583 1.00 88.44 271 HIS A O 1
ATOM 2166 N N . THR A 1 272 ? -4.460 1.657 -3.586 1.00 80.50 272 THR A N 1
ATOM 2167 C CA . THR A 1 272 ? -5.432 2.720 -3.848 1.00 80.50 272 THR A CA 1
ATOM 2168 C C . THR A 1 272 ? -5.431 3.695 -2.675 1.00 80.50 272 THR A C 1
ATOM 2170 O O . THR A 1 272 ? -5.740 3.291 -1.549 1.00 80.50 272 THR A O 1
ATOM 2173 N N . PRO A 1 273 ? -5.131 4.987 -2.893 1.00 70.88 273 PRO A N 1
ATOM 2174 C CA . PRO A 1 273 ? -5.286 5.991 -1.852 1.00 70.88 273 PRO A CA 1
ATOM 2175 C C . PRO A 1 273 ? -6.764 6.149 -1.485 1.00 70.88 273 PRO A C 1
ATOM 2177 O O . PRO A 1 273 ? -7.646 6.190 -2.348 1.00 70.88 273 PRO A O 1
ATOM 2180 N N . HIS A 1 274 ? -7.064 6.308 -0.199 1.00 65.00 274 HIS A N 1
ATOM 2181 C CA . HIS A 1 274 ? -8.425 6.609 0.229 1.00 65.00 274 HIS A CA 1
ATOM 2182 C C . HIS A 1 274 ? -8.911 7.927 -0.400 1.00 65.00 274 HIS A C 1
ATOM 2184 O O . HIS A 1 274 ? -8.313 8.994 -0.225 1.00 65.00 274 HIS A O 1
ATOM 2190 N N . ALA A 1 275 ? -10.034 7.878 -1.123 1.00 50.12 275 ALA A N 1
ATOM 2191 C CA . ALA A 1 275 ? -10.656 9.080 -1.655 1.00 50.12 275 ALA A CA 1
ATOM 2192 C C . ALA A 1 275 ? -11.205 9.935 -0.502 1.00 50.12 275 ALA A C 1
ATOM 2194 O O . ALA A 1 275 ? -12.052 9.495 0.283 1.00 50.12 275 ALA A O 1
ATOM 2195 N N . THR A 1 276 ? -10.745 11.185 -0.412 1.00 43.81 276 THR A N 1
ATOM 2196 C CA . THR A 1 276 ? -11.308 12.190 0.494 1.00 43.81 276 THR A CA 1
ATOM 2197 C C . THR A 1 276 ? -12.818 12.257 0.229 1.00 43.81 276 THR A C 1
ATOM 2199 O O . THR A 1 276 ? -13.217 12.506 -0.902 1.00 43.81 276 THR A O 1
ATOM 2202 N N . HIS A 1 277 ? -13.640 11.990 1.254 1.00 39.78 277 HIS A N 1
ATOM 2203 C CA . HIS A 1 277 ? -15.119 11.917 1.246 1.00 39.78 277 HIS A CA 1
ATOM 2204 C C . HIS A 1 277 ? -15.796 10.548 1.022 1.00 39.78 277 HIS A C 1
ATOM 2206 O O . HIS A 1 277 ? -17.007 10.462 1.253 1.00 39.78 277 HIS A O 1
ATOM 2212 N N . HIS A 1 278 ? -15.071 9.467 0.716 1.00 45.84 278 HIS A N 1
ATOM 2213 C CA . HIS A 1 278 ? -15.649 8.114 0.660 1.00 45.84 278 HIS A CA 1
ATOM 2214 C C . HIS A 1 278 ? -15.314 7.310 1.924 1.00 45.84 278 HIS A C 1
ATOM 2216 O O . HIS A 1 278 ? -14.411 6.481 1.947 1.00 45.84 278 HIS A O 1
ATOM 2222 N N . ALA A 1 279 ? -16.099 7.523 2.985 1.00 42.75 279 ALA A N 1
ATOM 2223 C CA . ALA A 1 279 ? -15.994 6.828 4.279 1.00 42.75 279 ALA A CA 1
ATOM 2224 C C . ALA A 1 279 ? -16.289 5.306 4.226 1.00 42.75 279 ALA A C 1
ATOM 2226 O O . ALA A 1 279 ? -16.482 4.676 5.261 1.00 42.75 279 ALA A O 1
ATOM 2227 N N . TRP A 1 280 ? -16.382 4.707 3.036 1.00 48.22 280 TRP A N 1
ATOM 2228 C CA . TRP A 1 280 ? -16.732 3.296 2.845 1.00 48.22 280 TRP A CA 1
ATOM 2229 C C . TRP A 1 280 ? -15.591 2.340 3.206 1.00 48.22 280 TRP A C 1
ATOM 2231 O O . TRP A 1 280 ? -15.847 1.165 3.441 1.00 48.22 280 TRP A O 1
ATOM 2241 N N . VAL A 1 281 ? -14.354 2.847 3.254 1.00 52.66 281 VAL A N 1
ATOM 2242 C CA . VAL A 1 281 ? -13.134 2.029 3.341 1.00 52.66 281 VAL A CA 1
ATOM 2243 C C . VAL A 1 281 ? -12.333 2.280 4.633 1.00 52.66 281 VAL A C 1
ATOM 2245 O O . VAL A 1 281 ? -11.457 1.500 4.960 1.00 52.66 281 VAL A O 1
ATOM 2248 N N . LYS A 1 282 ? -12.642 3.326 5.418 1.00 53.03 282 LYS A N 1
ATOM 2249 C CA . LYS A 1 282 ? -11.796 3.745 6.560 1.00 53.03 282 LYS A CA 1
ATOM 2250 C C . LYS A 1 282 ? -12.099 3.062 7.907 1.00 53.03 282 LYS A C 1
ATOM 2252 O O . LYS A 1 282 ? -11.414 3.307 8.891 1.00 53.03 282 LYS A O 1
ATOM 2257 N N . GLY A 1 283 ? -13.134 2.222 7.986 1.00 64.12 283 GLY A N 1
ATOM 2258 C CA . GLY A 1 283 ? -13.633 1.729 9.277 1.00 64.12 283 GLY A CA 1
ATOM 2259 C C . GLY A 1 283 ? -12.759 0.671 9.963 1.00 64.12 283 GLY A C 1
ATOM 2260 O O . GLY A 1 283 ? -12.825 0.545 11.185 1.00 64.12 283 GLY A O 1
ATOM 2261 N N . GLY A 1 284 ? -11.976 -0.107 9.207 1.00 82.88 284 GLY A N 1
ATOM 2262 C CA . GLY A 1 284 ? -11.180 -1.210 9.750 1.00 82.88 284 GLY A CA 1
ATOM 2263 C C . GLY A 1 284 ? -9.970 -0.712 10.530 1.00 82.88 284 GLY A C 1
ATOM 2264 O O . GLY A 1 284 ? -9.858 -0.947 11.735 1.00 82.88 284 GLY A O 1
ATOM 2265 N N . VAL A 1 285 ? -9.097 0.030 9.851 1.00 87.38 285 VAL A N 1
ATOM 2266 C CA . VAL A 1 285 ? -7.847 0.535 10.434 1.00 87.38 285 VAL A CA 1
ATOM 2267 C C . VAL A 1 285 ? -8.044 1.637 11.486 1.00 87.38 285 VAL A C 1
ATOM 2269 O O . VAL A 1 285 ? -7.285 1.688 12.452 1.00 87.38 285 VAL A O 1
ATOM 2272 N N . GLU A 1 286 ? -9.098 2.457 11.396 1.00 86.50 286 GLU A N 1
ATOM 2273 C CA . GLU A 1 286 ? -9.470 3.395 12.473 1.00 86.50 286 GLU A CA 1
ATOM 2274 C C . GLU A 1 286 ? -9.844 2.626 13.752 1.00 86.50 286 GLU A C 1
ATOM 2276 O O . GLU A 1 286 ? -9.375 2.934 14.851 1.00 86.50 286 GLU A O 1
ATOM 2281 N N . GLY A 1 287 ? -10.628 1.551 13.600 1.00 88.69 287 GLY A N 1
ATOM 2282 C CA . GLY A 1 287 ? -10.944 0.633 14.690 1.00 88.69 287 GLY A CA 1
ATOM 2283 C C . GLY A 1 287 ? -9.698 -0.048 15.259 1.00 88.69 287 GLY A C 1
ATOM 2284 O O . GLY A 1 287 ? -9.581 -0.178 16.477 1.00 88.69 287 GLY A O 1
ATOM 2285 N N . ALA A 1 288 ? -8.750 -0.437 14.401 1.00 93.00 288 ALA A N 1
ATOM 2286 C CA . ALA A 1 288 ? -7.475 -1.013 14.815 1.00 93.00 288 ALA A CA 1
ATOM 2287 C C . ALA A 1 288 ? -6.639 -0.018 15.634 1.00 93.00 288 ALA A C 1
ATOM 2289 O O . ALA A 1 288 ? -6.167 -0.372 16.710 1.00 93.00 288 ALA A O 1
ATOM 2290 N N . ASN A 1 289 ? -6.524 1.236 15.191 1.00 92.06 289 ASN A N 1
ATOM 2291 C CA . ASN A 1 289 ? -5.853 2.296 15.945 1.00 92.06 289 ASN A CA 1
ATOM 2292 C C . ASN A 1 289 ? -6.473 2.487 17.336 1.00 92.06 289 ASN A C 1
ATOM 2294 O O . ASN A 1 289 ? -5.754 2.454 18.333 1.00 92.06 289 ASN A O 1
ATOM 2298 N N . ASN A 1 290 ? -7.803 2.577 17.425 1.00 90.69 290 ASN A N 1
ATOM 2299 C CA . ASN A 1 290 ? -8.498 2.678 18.711 1.00 90.69 290 ASN A CA 1
ATOM 2300 C C . ASN A 1 290 ? -8.267 1.444 19.606 1.00 90.69 290 ASN A C 1
ATOM 2302 O O . ASN A 1 290 ? -8.136 1.566 20.826 1.00 90.69 290 ASN A O 1
ATOM 2306 N N . ILE A 1 291 ? -8.194 0.241 19.025 1.00 94.06 291 ILE A N 1
ATOM 2307 C CA . ILE A 1 291 ? -7.819 -0.966 19.771 1.00 94.06 291 ILE A CA 1
ATOM 2308 C C . ILE A 1 291 ? -6.409 -0.805 20.342 1.00 94.06 291 ILE A C 1
ATOM 2310 O O . ILE A 1 291 ? -6.227 -1.046 21.528 1.00 94.06 291 ILE A O 1
ATOM 2314 N N . VAL A 1 292 ? -5.426 -0.370 19.553 1.00 93.94 292 VAL A N 1
ATOM 2315 C CA . VAL A 1 292 ? -4.051 -0.200 20.047 1.00 93.94 292 VAL A CA 1
ATOM 2316 C C . VAL A 1 292 ? -3.986 0.842 21.166 1.00 93.94 292 VAL A C 1
ATOM 2318 O O . VAL A 1 292 ? -3.388 0.583 22.207 1.00 93.94 292 VAL A O 1
ATOM 2321 N N . GLU A 1 293 ? -4.661 1.980 21.022 1.00 90.19 293 GLU A N 1
ATOM 2322 C CA . GLU A 1 293 ? -4.695 3.024 22.058 1.00 90.19 293 GLU A CA 1
ATOM 2323 C C . GLU A 1 293 ? -5.292 2.515 23.376 1.00 90.19 293 GLU A C 1
ATOM 2325 O O . GLU A 1 293 ? -4.717 2.679 24.454 1.00 90.19 293 GLU A O 1
ATOM 2330 N N . THR A 1 294 ? -6.444 1.847 23.292 1.00 88.81 294 THR A N 1
ATOM 2331 C CA . THR A 1 294 ? -7.212 1.429 24.474 1.00 88.81 294 THR A CA 1
ATOM 2332 C C . THR A 1 294 ? -6.745 0.106 25.080 1.00 88.81 294 THR A C 1
ATOM 2334 O O . THR A 1 294 ? -6.972 -0.132 26.265 1.00 88.81 294 THR A O 1
ATOM 2337 N N . GLN A 1 295 ? -6.124 -0.773 24.289 1.00 91.62 295 GLN A N 1
ATOM 2338 C CA . GLN A 1 295 ? -5.742 -2.131 24.692 1.00 91.62 295 GLN A CA 1
ATOM 2339 C C . GLN A 1 295 ? -4.235 -2.374 24.721 1.00 91.62 295 GLN A C 1
ATOM 2341 O O . GLN A 1 295 ? -3.827 -3.401 25.252 1.00 91.62 295 GLN A O 1
ATOM 2346 N N . PHE A 1 296 ? -3.399 -1.487 24.196 1.00 92.94 296 PHE A N 1
ATOM 2347 C CA . PHE A 1 296 ? -1.948 -1.597 24.333 1.00 92.94 296 PHE A CA 1
ATOM 2348 C C . PHE A 1 296 ? -1.371 -0.363 25.013 1.00 92.94 296 PHE A C 1
ATOM 2350 O O . PHE A 1 296 ? -0.842 -0.475 26.116 1.00 92.94 296 PHE A O 1
ATOM 2357 N N . GLU A 1 297 ? -1.533 0.818 24.416 1.00 89.38 297 GLU A N 1
ATOM 2358 C CA . GLU A 1 297 ? -0.875 2.041 24.896 1.00 89.38 297 GLU A CA 1
ATOM 2359 C C . GLU A 1 297 ? -1.331 2.444 26.298 1.00 89.38 297 GLU A C 1
ATOM 2361 O O . GLU A 1 297 ? -0.539 2.975 27.076 1.00 89.38 297 GLU A O 1
ATOM 2366 N N . SER A 1 298 ? -2.567 2.099 26.672 1.00 85.38 298 SER A N 1
ATOM 2367 C CA . SER A 1 298 ? -3.080 2.274 28.033 1.00 85.38 298 SER A CA 1
ATOM 2368 C C . SER A 1 298 ? -2.204 1.617 29.113 1.00 85.38 298 SER A C 1
ATOM 2370 O O . SER A 1 298 ? -2.221 2.070 30.252 1.00 85.38 298 SER A O 1
ATOM 2372 N N . ARG A 1 299 ? -1.447 0.561 28.771 1.00 87.81 299 ARG A N 1
ATOM 2373 C CA . ARG A 1 299 ? -0.575 -0.202 29.688 1.00 87.81 299 ARG A CA 1
ATOM 2374 C C . ARG A 1 299 ? 0.800 0.438 29.865 1.00 87.81 299 ARG A C 1
ATOM 2376 O O . ARG A 1 299 ? 1.443 0.215 30.882 1.00 87.81 299 ARG A O 1
ATOM 2383 N N . LEU A 1 300 ? 1.236 1.277 28.921 1.00 85.50 300 LEU A N 1
ATOM 2384 C CA . LEU A 1 300 ? 2.562 1.916 28.942 1.00 85.50 300 LEU A CA 1
ATOM 2385 C C . LEU A 1 300 ? 2.733 2.908 30.098 1.00 85.50 300 LEU A C 1
ATOM 2387 O O . LEU A 1 300 ? 3.844 3.348 30.383 1.00 85.50 300 LEU A O 1
ATOM 2391 N N . ARG A 1 301 ? 1.631 3.314 30.738 1.00 80.38 301 ARG A N 1
ATOM 2392 C CA . ARG A 1 301 ? 1.676 4.117 31.961 1.00 80.38 301 ARG A CA 1
ATOM 2393 C C . ARG A 1 301 ? 2.019 3.273 33.190 1.00 80.38 301 ARG A C 1
ATOM 2395 O O . ARG A 1 301 ? 2.679 3.790 34.087 1.00 80.38 301 ARG A O 1
ATOM 2402 N N . ASP A 1 302 ? 1.567 2.023 33.219 1.00 84.00 302 ASP A N 1
ATOM 2403 C CA . ASP A 1 302 ? 1.797 1.093 34.326 1.00 84.00 302 ASP A CA 1
ATOM 2404 C C . ASP A 1 302 ? 3.196 0.467 34.229 1.00 84.00 302 ASP A C 1
ATOM 2406 O O . ASP A 1 302 ? 3.878 0.317 35.241 1.00 84.00 302 ASP A O 1
ATOM 2410 N N . GLU A 1 303 ? 3.654 0.182 33.006 1.00 83.81 303 GLU A N 1
ATOM 2411 C CA . GLU A 1 303 ? 5.009 -0.288 32.703 1.00 83.81 303 GLU A CA 1
ATOM 2412 C C . GLU A 1 303 ? 5.649 0.590 31.609 1.00 83.81 303 GLU A C 1
ATOM 2414 O O . GLU A 1 303 ? 5.482 0.330 30.413 1.00 83.81 303 GLU A O 1
ATOM 2419 N N . PRO A 1 304 ? 6.350 1.673 31.998 1.00 81.94 304 PRO A N 1
ATOM 2420 C CA . PRO A 1 304 ? 7.023 2.555 31.052 1.00 81.94 304 PRO A CA 1
ATOM 2421 C C . PRO A 1 304 ? 8.219 1.888 30.360 1.00 81.94 304 PRO A C 1
ATOM 2423 O O . PRO A 1 304 ? 8.992 1.156 30.973 1.00 81.94 304 PRO A O 1
ATOM 2426 N N . VAL A 1 305 ? 8.420 2.234 29.095 1.00 84.62 305 VAL A N 1
ATOM 2427 C CA . VAL A 1 305 ? 9.558 1.866 28.241 1.00 84.62 305 VAL A CA 1
ATOM 2428 C C . VAL A 1 305 ? 10.504 3.059 28.076 1.00 84.62 305 VAL A C 1
ATOM 2430 O O . VAL A 1 305 ? 10.095 4.209 28.196 1.00 84.62 305 VAL A O 1
ATOM 2433 N N . THR A 1 306 ? 11.783 2.840 27.772 1.00 83.00 306 THR A N 1
ATOM 2434 C CA . THR A 1 306 ? 12.768 3.941 27.662 1.00 83.00 306 THR A CA 1
ATOM 2435 C C . THR A 1 306 ? 13.179 4.277 26.231 1.00 83.00 306 THR A C 1
ATOM 2437 O O . THR A 1 306 ? 13.740 5.348 25.993 1.00 83.00 306 THR A O 1
ATOM 2440 N N . CYS A 1 307 ? 12.855 3.414 25.266 1.00 84.50 307 CYS A N 1
ATOM 2441 C CA . CYS A 1 307 ? 13.141 3.622 23.848 1.00 84.50 307 CYS A CA 1
ATOM 2442 C C . CYS A 1 307 ? 12.101 2.950 22.934 1.00 84.50 307 CYS A C 1
ATOM 2444 O O . CYS A 1 307 ? 11.227 2.210 23.396 1.00 84.50 307 CYS A O 1
ATOM 2446 N N . VAL A 1 308 ? 12.189 3.224 21.628 1.00 88.50 308 VAL A N 1
ATOM 2447 C CA . VAL A 1 308 ? 11.262 2.680 20.621 1.00 88.50 308 VAL A CA 1
ATOM 2448 C C . VAL A 1 308 ? 11.474 1.183 20.403 1.00 88.50 308 VAL A C 1
ATOM 2450 O O . VAL A 1 308 ? 10.525 0.472 20.091 1.00 88.50 308 VAL A O 1
ATOM 2453 N N . GLU A 1 309 ? 12.685 0.680 20.616 1.00 90.62 309 GLU A N 1
ATOM 2454 C CA . GLU A 1 309 ? 13.001 -0.745 20.522 1.00 90.62 309 GLU A CA 1
ATOM 2455 C C . GLU A 1 309 ? 12.224 -1.530 21.585 1.00 90.62 309 GLU A C 1
ATOM 2457 O O . GLU A 1 309 ? 11.477 -2.443 21.244 1.00 90.62 309 GLU A O 1
ATOM 2462 N N . GLN A 1 310 ? 12.279 -1.094 22.849 1.00 90.81 310 GLN A N 1
ATOM 2463 C CA . GLN A 1 310 ? 11.488 -1.691 23.933 1.00 90.81 310 GLN A CA 1
ATOM 2464 C C . GLN A 1 310 ? 9.978 -1.568 23.691 1.00 90.81 310 GLN A C 1
ATOM 2466 O O . GLN A 1 310 ? 9.224 -2.495 23.989 1.00 90.81 310 GLN A O 1
ATOM 2471 N N . LEU A 1 311 ? 9.525 -0.437 23.135 1.00 91.56 311 LEU A N 1
ATOM 2472 C CA . LEU A 1 311 ? 8.121 -0.248 22.762 1.00 91.56 311 LEU A CA 1
ATOM 2473 C C . LEU A 1 311 ? 7.680 -1.256 21.693 1.00 91.56 311 LEU A C 1
ATOM 2475 O O . LEU A 1 311 ? 6.597 -1.833 21.799 1.00 91.56 311 LEU A O 1
ATOM 2479 N N . ASN A 1 312 ? 8.526 -1.485 20.688 1.00 94.44 312 ASN A N 1
ATOM 2480 C CA . ASN A 1 312 ? 8.270 -2.445 19.621 1.00 94.44 312 ASN A CA 1
ATOM 2481 C C . ASN A 1 312 ? 8.274 -3.888 20.143 1.00 94.44 312 ASN A C 1
ATOM 2483 O O . ASN A 1 312 ? 7.347 -4.637 19.854 1.00 94.44 312 ASN A O 1
ATOM 2487 N N . GLU A 1 313 ? 9.223 -4.263 20.999 1.00 93.75 313 GLU A N 1
ATOM 2488 C CA . GLU A 1 313 ? 9.221 -5.582 21.643 1.00 93.75 313 GLU A CA 1
ATOM 2489 C C . GLU A 1 313 ? 7.957 -5.817 22.489 1.00 93.75 313 GLU A C 1
ATOM 2491 O O . GLU A 1 313 ? 7.385 -6.912 22.496 1.00 93.75 313 GLU A O 1
ATOM 2496 N N . ALA A 1 314 ? 7.502 -4.792 23.219 1.00 93.88 314 ALA A N 1
ATOM 2497 C CA . ALA A 1 314 ? 6.287 -4.870 24.022 1.00 93.88 314 ALA A CA 1
ATOM 2498 C C . ALA A 1 314 ? 5.032 -5.007 23.149 1.00 93.88 314 ALA A C 1
ATOM 2500 O O . ALA A 1 314 ? 4.180 -5.855 23.436 1.00 93.88 314 ALA A O 1
ATOM 2501 N N . VAL A 1 315 ? 4.918 -4.214 22.074 1.00 94.81 315 VAL A N 1
ATOM 2502 C CA . VAL A 1 315 ? 3.755 -4.295 21.182 1.00 94.81 315 VAL A CA 1
ATOM 2503 C C . VAL A 1 315 ? 3.733 -5.599 20.399 1.00 94.81 315 VAL A C 1
ATOM 2505 O O . VAL A 1 315 ? 2.656 -6.140 20.186 1.00 94.81 315 VAL A O 1
ATOM 2508 N N . GLU A 1 316 ? 4.885 -6.162 20.035 1.00 94.81 316 GLU A N 1
ATOM 2509 C CA . GLU A 1 316 ? 4.975 -7.461 19.361 1.00 94.81 316 GLU A CA 1
ATOM 2510 C C . GLU A 1 316 ? 4.411 -8.595 20.225 1.00 94.81 316 GLU A C 1
ATOM 2512 O O . GLU A 1 316 ? 3.586 -9.387 19.757 1.00 94.81 316 GLU A O 1
ATOM 2517 N N . ARG A 1 317 ? 4.780 -8.640 21.515 1.00 94.94 317 ARG A N 1
ATOM 2518 C CA . ARG A 1 317 ? 4.204 -9.603 22.471 1.00 94.94 317 ARG A CA 1
ATOM 2519 C C . ARG A 1 317 ? 2.699 -9.411 22.627 1.00 94.94 317 ARG A C 1
ATOM 2521 O O . ARG A 1 317 ? 1.954 -10.388 22.656 1.00 94.94 317 ARG A O 1
ATOM 2528 N N . TRP A 1 318 ? 2.247 -8.161 22.706 1.00 96.12 318 TRP A N 1
ATOM 2529 C CA . TRP A 1 318 ? 0.825 -7.859 22.828 1.00 96.12 318 TRP A CA 1
ATOM 2530 C C . TRP A 1 318 ? 0.039 -8.222 21.560 1.00 96.12 318 TRP A C 1
ATOM 2532 O O . TRP A 1 318 ? -1.022 -8.828 21.671 1.00 96.12 318 TRP A O 1
ATOM 2542 N N . VAL A 1 319 ? 0.559 -7.917 20.367 1.00 96.25 319 VAL A N 1
ATOM 2543 C CA . VAL A 1 319 ? -0.054 -8.259 19.074 1.00 96.25 319 VAL A CA 1
ATOM 2544 C C . VAL A 1 319 ? -0.242 -9.768 18.953 1.00 96.25 319 VAL A C 1
ATOM 2546 O O . VAL A 1 319 ? -1.335 -10.199 18.583 1.00 96.25 319 VAL A O 1
ATOM 2549 N N . ARG A 1 320 ? 0.777 -10.567 19.318 1.00 95.19 320 ARG A N 1
ATOM 2550 C CA . ARG A 1 320 ? 0.669 -12.036 19.382 1.00 95.19 320 ARG A CA 1
ATOM 2551 C C . ARG A 1 320 ? -0.554 -12.448 20.198 1.00 95.19 320 ARG A C 1
ATOM 2553 O O . ARG A 1 320 ? -1.417 -13.169 19.707 1.00 95.19 320 ARG A O 1
ATOM 2560 N N . ASP A 1 321 ? -0.640 -11.975 21.439 1.00 96.00 321 ASP A N 1
ATOM 2561 C CA . ASP A 1 321 ? -1.689 -12.408 22.362 1.00 96.00 321 ASP A CA 1
ATOM 2562 C C . ASP A 1 321 ? -3.066 -11.857 22.021 1.00 96.00 321 ASP A C 1
ATOM 2564 O O . ASP A 1 321 ? -4.072 -12.541 22.206 1.00 96.00 321 ASP A O 1
ATOM 2568 N N . TYR A 1 322 ? -3.137 -10.634 21.506 1.00 96.44 322 TYR A N 1
ATOM 2569 C CA . TYR A 1 322 ? -4.396 -10.017 21.124 1.00 96.44 322 TYR A CA 1
ATOM 2570 C C . TYR A 1 322 ? -4.989 -10.686 19.877 1.00 96.44 322 TYR A C 1
ATOM 2572 O O . TYR A 1 322 ? -6.188 -10.980 19.845 1.00 96.44 322 TYR A O 1
ATOM 2580 N N . ASN A 1 323 ? -4.164 -10.986 18.867 1.00 96.56 323 ASN A N 1
ATOM 2581 C CA . ASN A 1 323 ? -4.615 -11.692 17.665 1.00 96.56 323 ASN A CA 1
ATOM 2582 C C . ASN A 1 323 ? -5.025 -13.143 17.961 1.00 96.56 323 ASN A C 1
ATOM 2584 O O . ASN A 1 323 ? -6.039 -13.598 17.422 1.00 96.56 323 ASN A O 1
ATOM 2588 N N . ALA A 1 324 ? -4.322 -13.814 18.878 1.00 96.06 324 ALA A N 1
ATOM 2589 C CA . ALA A 1 324 ? -4.637 -15.164 19.345 1.00 96.06 324 ALA A CA 1
ATOM 2590 C C . ALA A 1 324 ? -5.767 -15.227 20.394 1.00 96.06 324 ALA A C 1
ATOM 2592 O O . ALA A 1 324 ? -6.148 -16.317 20.814 1.00 96.06 324 ALA A O 1
ATOM 2593 N N . ASN A 1 325 ? -6.309 -14.084 20.842 1.00 95.88 325 ASN A N 1
ATOM 2594 C CA . ASN A 1 325 ? -7.272 -14.014 21.950 1.00 95.88 325 ASN A CA 1
ATOM 2595 C C . ASN A 1 325 ? -6.766 -14.704 23.244 1.00 95.88 325 ASN A C 1
ATOM 2597 O O . ASN A 1 325 ? -7.517 -15.368 23.956 1.00 95.88 325 ASN A O 1
ATOM 2601 N N . ALA A 1 326 ? -5.475 -14.555 23.543 1.00 95.38 326 ALA A N 1
ATOM 2602 C CA . ALA A 1 326 ? -4.791 -15.215 24.656 1.00 95.38 326 ALA A CA 1
ATOM 2603 C C . ALA A 1 326 ? -4.681 -14.343 25.924 1.00 95.38 326 ALA A C 1
ATOM 2605 O O . ALA A 1 326 ? -4.256 -14.819 26.979 1.00 95.38 326 ALA A O 1
ATOM 2606 N N . ILE A 1 327 ? -5.073 -13.066 25.857 1.00 93.06 327 ILE A N 1
ATOM 2607 C CA . ILE A 1 327 ? -5.005 -12.150 27.002 1.00 93.06 327 ILE A CA 1
ATOM 2608 C C . ILE A 1 327 ? -6.140 -12.458 27.986 1.00 93.06 327 ILE A C 1
ATOM 2610 O O . ILE A 1 327 ? -7.320 -12.266 27.698 1.00 93.06 327 ILE A O 1
ATOM 2614 N N . LYS A 1 328 ? -5.784 -12.880 29.200 1.00 90.56 328 LYS A N 1
ATOM 2615 C CA . LYS A 1 328 ? -6.752 -13.171 30.264 1.00 90.56 328 LYS A CA 1
ATOM 2616 C C . LYS A 1 328 ? -7.648 -11.954 30.555 1.00 90.56 328 LYS A C 1
ATOM 2618 O O . LYS A 1 328 ? -7.155 -10.843 30.720 1.00 90.56 328 LYS A O 1
ATOM 2623 N N . PHE A 1 329 ? -8.959 -12.194 30.660 1.00 90.94 329 PHE A N 1
ATOM 2624 C CA . PHE A 1 329 ? -10.025 -11.196 30.878 1.00 90.94 329 PHE A CA 1
ATOM 2625 C C . PHE A 1 329 ? -10.291 -10.213 29.730 1.00 90.94 329 PHE A C 1
ATOM 2627 O O . PHE A 1 329 ? -11.226 -9.419 29.830 1.00 90.94 329 PHE A O 1
ATOM 2634 N N . VAL A 1 330 ? -9.533 -10.278 28.637 1.00 89.81 330 VAL A N 1
ATOM 2635 C CA . VAL A 1 330 ? -9.786 -9.476 27.441 1.00 89.81 330 VAL A CA 1
ATOM 2636 C C . VAL A 1 330 ? -10.361 -10.389 26.371 1.00 89.81 330 VAL A C 1
ATOM 2638 O O . VAL A 1 330 ? -9.698 -11.295 25.884 1.00 89.81 330 VAL A O 1
ATOM 2641 N N . ASP A 1 331 ? -11.612 -10.140 26.002 1.00 90.31 331 ASP A N 1
ATOM 2642 C CA . ASP A 1 331 ? -12.287 -10.874 24.939 1.00 90.31 331 ASP A CA 1
ATOM 2643 C C . ASP A 1 331 ? -12.029 -10.178 23.598 1.00 90.31 331 ASP A C 1
ATOM 2645 O O . ASP A 1 331 ? -12.757 -9.274 23.182 1.00 90.31 331 ASP A O 1
ATOM 2649 N N . ALA A 1 332 ? -10.929 -10.563 22.956 1.00 92.00 332 ALA A N 1
ATOM 2650 C CA . ALA A 1 332 ? -10.527 -10.068 21.647 1.00 92.00 332 ALA A CA 1
ATOM 2651 C C . ALA A 1 332 ? -11.174 -10.861 20.495 1.00 92.00 332 ALA A C 1
ATOM 2653 O O . ALA A 1 332 ? -10.998 -10.484 19.333 1.00 92.00 332 ALA A O 1
ATOM 2654 N N . ALA A 1 333 ? -11.922 -11.934 20.779 1.00 91.69 333 ALA A N 1
ATOM 2655 C CA . ALA A 1 333 ? -12.539 -12.772 19.759 1.00 91.69 333 ALA A CA 1
ATOM 2656 C C . ALA A 1 333 ? -13.613 -12.024 18.961 1.00 91.69 333 ALA A C 1
ATOM 2658 O O . ALA A 1 333 ? -14.416 -11.241 19.475 1.00 91.69 333 ALA A O 1
ATOM 2659 N N . ILE A 1 334 ? -13.674 -12.331 17.673 1.00 92.94 334 ILE A N 1
ATOM 2660 C CA . ILE A 1 334 ? -14.615 -11.743 16.740 1.00 92.94 334 ILE A CA 1
ATOM 2661 C C . ILE A 1 334 ? -15.869 -12.596 16.697 1.00 92.94 334 ILE A C 1
ATOM 2663 O O . ILE A 1 334 ? -15.832 -13.783 16.377 1.00 92.94 334 ILE A O 1
ATOM 2667 N N . LYS A 1 335 ? -17.001 -11.959 16.995 1.00 91.81 335 LYS A N 1
ATOM 2668 C CA . LYS A 1 335 ? -18.314 -12.575 16.861 1.00 91.81 335 LYS A CA 1
ATOM 2669 C C . LYS A 1 335 ? -18.801 -12.468 15.417 1.00 91.81 335 LYS A C 1
ATOM 2671 O O . LYS A 1 335 ? -19.054 -11.366 14.924 1.00 91.81 335 LYS A O 1
ATOM 2676 N N . LEU A 1 336 ? -18.948 -13.608 14.755 1.00 87.00 336 LEU A N 1
ATOM 2677 C CA . LEU A 1 336 ? -19.514 -13.710 13.415 1.00 87.00 336 LEU A CA 1
ATOM 2678 C C . LEU A 1 336 ? -21.056 -13.621 13.445 1.00 87.00 336 LEU A C 1
ATOM 2680 O O . LEU A 1 336 ? -21.666 -13.799 14.505 1.00 87.00 336 LEU A O 1
ATOM 2684 N N . PRO A 1 337 ? -21.715 -13.319 12.306 1.00 83.62 337 PRO A N 1
ATOM 2685 C CA . PRO A 1 337 ? -23.175 -13.190 12.242 1.00 83.62 337 PRO A CA 1
ATOM 2686 C C . PRO A 1 337 ? -23.952 -14.445 12.665 1.00 83.62 337 PRO A C 1
ATOM 2688 O O . PRO A 1 337 ? -25.069 -14.328 13.159 1.00 83.62 337 PRO A O 1
ATOM 2691 N N . ASP A 1 338 ? -23.360 -15.625 12.496 1.00 87.19 338 ASP A N 1
ATOM 2692 C CA . ASP A 1 338 ? -23.915 -16.919 12.909 1.00 87.19 338 ASP A CA 1
ATOM 2693 C C . ASP A 1 338 ? -23.732 -17.213 14.411 1.00 87.19 338 ASP A C 1
ATOM 2695 O O . ASP A 1 338 ? -24.210 -18.225 14.915 1.00 87.19 338 ASP A O 1
ATOM 2699 N N . GLY A 1 339 ? -23.070 -16.313 15.145 1.00 86.75 339 GLY A N 1
ATOM 2700 C CA . GLY A 1 339 ? -22.824 -16.426 16.577 1.00 86.75 339 GLY A CA 1
ATOM 2701 C C . GLY A 1 339 ? -21.497 -17.084 16.947 1.00 86.75 339 GLY A C 1
ATOM 2702 O O . GLY A 1 339 ? -21.142 -17.031 18.127 1.00 86.75 339 GLY A O 1
ATOM 2703 N N . GLN A 1 340 ? -20.745 -17.630 15.984 1.00 90.62 340 GLN A N 1
ATOM 2704 C CA . GLN A 1 340 ? -19.415 -18.182 16.245 1.00 90.62 340 GLN A CA 1
ATOM 2705 C C . GLN A 1 340 ? -18.460 -17.098 16.747 1.00 90.62 340 GLN A C 1
ATOM 2707 O O . GLN A 1 340 ? -18.572 -15.922 16.386 1.00 90.62 340 GLN A O 1
ATOM 2712 N N . ARG A 1 341 ? -17.511 -17.500 17.595 1.00 93.12 341 ARG A N 1
ATOM 2713 C CA . ARG A 1 341 ? -16.487 -16.619 18.158 1.00 93.12 341 ARG A CA 1
ATOM 2714 C C . ARG A 1 341 ? -15.128 -17.166 17.771 1.00 93.12 341 ARG A C 1
ATOM 2716 O O . ARG A 1 341 ? -14.776 -18.247 18.222 1.00 93.12 341 ARG A O 1
ATOM 2723 N N . LEU A 1 342 ? -14.408 -16.424 16.941 1.00 94.31 342 LEU A N 1
ATOM 2724 C CA . LEU A 1 342 ? -13.094 -16.819 16.445 1.00 94.31 342 LEU A CA 1
ATOM 2725 C C . LEU A 1 342 ? -12.092 -15.706 16.730 1.00 94.31 342 LEU A C 1
ATOM 2727 O O . LEU A 1 342 ? -12.400 -14.521 16.588 1.00 94.31 342 LEU A O 1
ATOM 2731 N N . SER A 1 343 ? -10.892 -16.082 17.134 1.00 96.56 343 SER A N 1
ATOM 2732 C CA . SER A 1 343 ? -9.732 -15.199 17.185 1.00 96.56 343 SER A CA 1
ATOM 2733 C C . SER A 1 343 ? -9.353 -14.704 15.782 1.00 96.56 343 SER A C 1
ATOM 2735 O O . SER A 1 343 ? -9.786 -15.238 14.754 1.00 96.56 343 SER A O 1
ATOM 2737 N N . ARG A 1 344 ? -8.534 -13.649 15.728 1.00 96.50 344 ARG A N 1
ATOM 2738 C CA . ARG A 1 344 ? -8.022 -13.119 14.454 1.00 96.50 344 ARG A CA 1
ATOM 2739 C C . ARG A 1 344 ? -7.110 -14.131 13.779 1.00 96.50 344 ARG A C 1
ATOM 2741 O O . ARG A 1 344 ? -7.174 -14.274 12.561 1.00 96.50 344 ARG A O 1
ATOM 2748 N N . ASP A 1 345 ? -6.324 -14.859 14.569 1.00 96.44 345 ASP A N 1
ATOM 2749 C CA . ASP A 1 345 ? -5.452 -15.916 14.066 1.00 96.44 345 ASP A CA 1
ATOM 2750 C C . ASP A 1 345 ? -6.252 -17.091 13.495 1.00 96.44 345 ASP A C 1
ATOM 2752 O O . ASP A 1 345 ? -5.944 -17.536 12.395 1.00 96.44 345 ASP A O 1
ATOM 2756 N N . GLU A 1 346 ? -7.330 -17.542 14.145 1.00 95.81 346 GLU A N 1
ATOM 2757 C CA . GLU A 1 346 ? -8.214 -18.579 13.581 1.00 95.81 346 GLU A CA 1
ATOM 2758 C C . GLU A 1 346 ? -8.863 -18.133 12.263 1.00 95.81 346 GLU A C 1
ATOM 2760 O O . GLU A 1 346 ? -8.934 -18.905 11.305 1.00 95.81 346 GLU A O 1
ATOM 2765 N N . LEU A 1 347 ? -9.301 -16.872 12.170 1.00 95.44 347 LEU A N 1
ATOM 2766 C CA . LEU A 1 347 ? -9.803 -16.337 10.904 1.00 95.44 347 LEU A CA 1
ATOM 2767 C C . LEU A 1 347 ? -8.695 -16.234 9.854 1.00 95.44 347 LEU A C 1
ATOM 2769 O O . LEU A 1 347 ? -8.945 -16.513 8.683 1.00 95.44 347 LEU A O 1
ATOM 2773 N N . TRP A 1 348 ? -7.477 -15.862 10.241 1.00 96.44 348 TRP A N 1
ATOM 2774 C CA . TRP A 1 348 ? -6.339 -15.812 9.330 1.00 96.44 348 TRP A CA 1
ATOM 2775 C C . TRP A 1 348 ? -5.958 -17.206 8.817 1.00 96.44 348 TRP A C 1
ATOM 2777 O O . TRP A 1 348 ? -5.706 -17.352 7.625 1.00 96.44 348 TRP A O 1
ATOM 2787 N N . GLN A 1 349 ? -6.019 -18.251 9.652 1.00 95.44 349 GLN A N 1
ATOM 2788 C CA . GLN A 1 349 ? -5.781 -19.645 9.241 1.00 95.44 349 GLN A CA 1
ATOM 2789 C C . GLN A 1 349 ? -6.709 -20.108 8.110 1.00 95.44 349 GLN A C 1
ATOM 2791 O O . GLN A 1 349 ? -6.359 -21.026 7.370 1.00 95.44 349 GLN A O 1
ATOM 2796 N N . SER A 1 350 ? -7.859 -19.454 7.904 1.00 92.38 350 SER A N 1
ATOM 2797 C CA . SER A 1 350 ? -8.716 -19.739 6.747 1.00 92.38 350 SER A CA 1
ATOM 2798 C C . SER A 1 350 ? -8.031 -19.490 5.394 1.00 92.38 350 SER A C 1
ATOM 2800 O O . SER A 1 350 ? -8.501 -20.020 4.387 1.00 92.38 350 SER A O 1
ATOM 2802 N N . ILE A 1 351 ? -6.889 -18.785 5.367 1.00 93.94 351 ILE A N 1
ATOM 2803 C CA . ILE A 1 351 ? -6.016 -18.652 4.192 1.00 93.94 351 ILE A CA 1
ATOM 2804 C C . ILE A 1 351 ? -5.534 -20.004 3.654 1.00 93.94 351 ILE A C 1
ATOM 2806 O O . ILE A 1 351 ? -5.267 -20.115 2.468 1.00 93.94 351 ILE A O 1
ATOM 2810 N N . LEU A 1 352 ? -5.510 -21.065 4.469 1.00 89.56 352 LEU A N 1
ATOM 2811 C CA . LEU A 1 352 ? -5.191 -22.425 4.013 1.00 89.56 352 LEU A CA 1
ATOM 2812 C C . LEU A 1 352 ? -6.154 -22.942 2.929 1.00 89.56 352 LEU A C 1
ATOM 2814 O O . LEU A 1 352 ? -5.814 -23.863 2.193 1.00 89.56 352 LEU A O 1
ATOM 2818 N N . ARG A 1 353 ? -7.351 -22.351 2.811 1.00 92.25 353 ARG A N 1
ATOM 2819 C CA . ARG A 1 353 ? -8.314 -22.638 1.733 1.00 92.25 353 ARG A CA 1
ATOM 2820 C C . ARG A 1 353 ? -7.956 -21.950 0.408 1.00 92.25 353 ARG A C 1
ATOM 2822 O O . ARG A 1 353 ? -8.562 -22.265 -0.608 1.00 92.25 353 ARG A O 1
ATOM 2829 N N . HIS A 1 354 ? -7.006 -21.019 0.449 1.00 90.06 354 HIS A N 1
ATOM 2830 C CA . HIS A 1 354 ? -6.519 -20.181 -0.645 1.00 90.06 354 HIS A CA 1
ATOM 2831 C C . HIS A 1 354 ? -4.983 -20.126 -0.597 1.00 90.06 354 HIS A C 1
ATOM 2833 O O . HIS A 1 354 ? -4.418 -19.066 -0.320 1.00 90.06 354 HIS A O 1
ATOM 2839 N N . PRO A 1 355 ? -4.274 -21.255 -0.772 1.00 86.00 355 PRO A N 1
ATOM 2840 C CA . PRO A 1 355 ? -2.816 -21.292 -0.634 1.00 86.00 355 PRO A CA 1
ATOM 2841 C C . PRO A 1 355 ? -2.099 -20.283 -1.549 1.00 86.00 355 PRO A C 1
ATOM 2843 O O . PRO A 1 355 ? -1.078 -19.723 -1.162 1.00 86.00 355 PRO A O 1
ATOM 2846 N N . GLU A 1 356 ? -2.666 -19.975 -2.718 1.00 86.06 356 GLU A N 1
ATOM 2847 C CA . GLU A 1 356 ? -2.184 -18.958 -3.660 1.00 86.06 356 GLU A CA 1
ATOM 2848 C C . GLU A 1 356 ? -2.241 -17.517 -3.123 1.00 86.06 356 GLU A C 1
ATOM 2850 O O . GLU A 1 356 ? -1.615 -16.614 -3.683 1.00 86.06 356 GLU A O 1
ATOM 2855 N N . ALA A 1 357 ? -3.008 -17.280 -2.056 1.00 89.69 357 ALA A N 1
ATOM 2856 C CA . ALA A 1 357 ? -3.117 -15.981 -1.411 1.00 89.69 357 ALA A CA 1
ATOM 2857 C C . ALA A 1 357 ? -1.927 -15.661 -0.501 1.00 89.69 357 ALA A C 1
ATOM 2859 O O . ALA A 1 357 ? -1.705 -14.485 -0.206 1.00 89.69 357 ALA A O 1
ATOM 2860 N N . LEU A 1 358 ? -1.171 -16.664 -0.040 1.00 93.69 358 LEU A N 1
ATOM 2861 C CA . LEU A 1 358 ? -0.001 -16.451 0.806 1.00 93.69 358 LEU A CA 1
ATOM 2862 C C . LEU A 1 358 ? 1.254 -16.299 -0.058 1.00 93.69 358 LEU A C 1
ATOM 2864 O O . LEU A 1 358 ? 1.947 -17.267 -0.363 1.00 93.69 358 LEU A O 1
ATOM 2868 N N . VAL A 1 359 ? 1.552 -15.060 -0.441 1.00 90.75 359 VAL A N 1
ATOM 2869 C CA . VAL A 1 359 ? 2.766 -14.723 -1.191 1.00 90.75 359 VAL A CA 1
ATOM 2870 C C . VAL A 1 359 ? 3.808 -14.187 -0.220 1.00 90.75 359 VAL A C 1
ATOM 2872 O O . VAL A 1 359 ? 3.586 -13.163 0.425 1.00 90.75 359 VAL A O 1
ATOM 2875 N N . LEU A 1 360 ? 4.936 -14.886 -0.087 1.00 91.19 360 LEU A N 1
ATOM 2876 C CA . LEU A 1 360 ? 6.006 -14.470 0.817 1.00 91.19 360 LEU A CA 1
ATOM 2877 C C . LEU A 1 360 ? 6.656 -13.173 0.336 1.00 91.19 360 LEU A C 1
ATOM 2879 O O . LEU A 1 360 ? 6.852 -12.967 -0.861 1.00 91.19 360 LEU A O 1
ATOM 2883 N N . LEU A 1 361 ? 7.010 -12.309 1.288 1.00 90.62 361 LEU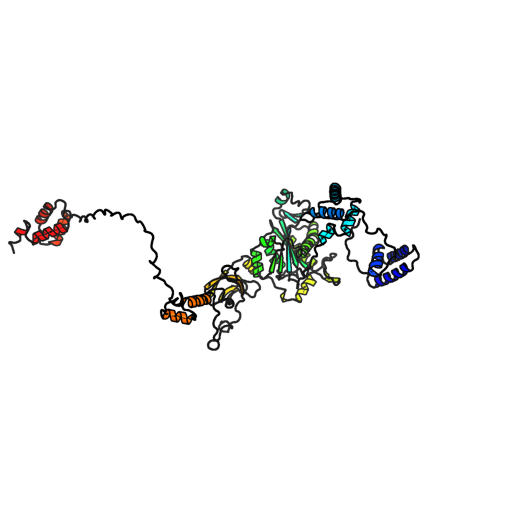 A N 1
ATOM 2884 C CA . LEU A 1 361 ? 7.791 -11.117 0.995 1.00 90.62 361 LEU A CA 1
ATOM 2885 C C . LEU A 1 361 ? 9.186 -11.534 0.477 1.00 90.62 361 LEU A C 1
ATOM 2887 O O . LEU A 1 361 ? 9.824 -12.388 1.098 1.00 90.62 361 LEU A O 1
ATOM 2891 N N . PRO A 1 362 ? 9.677 -10.945 -0.626 1.00 86.50 362 PRO A N 1
ATOM 2892 C CA . PRO A 1 362 ? 11.036 -11.156 -1.113 1.00 86.50 362 PRO A CA 1
ATOM 2893 C C . PRO A 1 362 ? 12.091 -10.736 -0.094 1.00 86.50 362 PRO A C 1
ATOM 2895 O O . PRO A 1 362 ? 11.818 -9.959 0.821 1.00 86.50 362 PRO A O 1
ATOM 2898 N N . ASP A 1 363 ? 13.331 -11.178 -0.318 1.00 84.38 363 ASP A N 1
ATOM 2899 C CA . ASP A 1 363 ? 14.466 -10.745 0.495 1.00 84.38 363 ASP A CA 1
ATOM 2900 C C . ASP A 1 363 ? 14.554 -9.212 0.562 1.00 84.38 363 ASP A C 1
ATOM 2902 O O . ASP A 1 363 ? 14.334 -8.494 -0.423 1.00 84.38 363 ASP A O 1
ATOM 2906 N N . GLU A 1 364 ? 14.900 -8.707 1.741 1.00 85.75 364 GLU A N 1
ATOM 2907 C CA . GLU A 1 364 ? 14.954 -7.278 2.020 1.00 85.75 364 GLU A CA 1
ATOM 2908 C C . GLU A 1 364 ? 15.888 -6.535 1.056 1.00 85.75 364 GLU A C 1
ATOM 2910 O O . GLU A 1 364 ? 15.566 -5.429 0.612 1.00 85.75 364 GLU A O 1
ATOM 2915 N N . LYS A 1 365 ? 17.016 -7.143 0.662 1.00 83.88 365 LYS A N 1
ATOM 2916 C CA . LYS A 1 365 ? 17.954 -6.532 -0.292 1.00 83.88 365 LYS A CA 1
ATOM 2917 C C . LYS A 1 365 ? 17.305 -6.335 -1.655 1.00 83.88 365 LYS A C 1
ATOM 2919 O O . LYS A 1 365 ? 17.546 -5.313 -2.297 1.00 83.88 365 LYS A O 1
ATOM 2924 N N . ILE A 1 366 ? 16.468 -7.282 -2.079 1.00 81.19 366 ILE A N 1
ATOM 2925 C CA . ILE A 1 366 ? 15.709 -7.178 -3.326 1.00 81.19 366 ILE A CA 1
ATOM 2926 C C . ILE A 1 366 ? 14.673 -6.061 -3.183 1.00 81.19 366 ILE A C 1
ATOM 2928 O O . ILE A 1 366 ? 14.646 -5.152 -4.008 1.00 81.19 366 ILE A O 1
ATOM 2932 N N . CYS A 1 367 ? 13.894 -6.043 -2.099 1.00 85.75 367 CYS A N 1
ATOM 2933 C CA . CYS A 1 367 ? 12.903 -4.989 -1.867 1.00 85.75 367 CYS A CA 1
ATOM 2934 C C . CYS A 1 367 ? 13.532 -3.583 -1.877 1.00 85.75 367 CYS A C 1
ATOM 2936 O O . CYS A 1 367 ? 13.039 -2.682 -2.556 1.00 85.75 367 CYS A O 1
ATOM 2938 N N . ARG A 1 368 ? 14.670 -3.402 -1.193 1.00 84.25 368 ARG A N 1
ATOM 2939 C CA . ARG A 1 368 ? 15.423 -2.135 -1.176 1.00 84.25 368 ARG A CA 1
ATOM 2940 C C . ARG A 1 368 ? 15.970 -1.754 -2.555 1.00 84.25 368 ARG A C 1
ATOM 2942 O O . ARG A 1 368 ? 16.018 -0.568 -2.875 1.00 84.25 368 ARG A O 1
ATOM 2949 N N . TRP A 1 369 ? 16.355 -2.727 -3.384 1.00 79.00 369 TRP A N 1
ATOM 2950 C CA . TRP A 1 369 ? 16.787 -2.467 -4.761 1.00 79.00 369 TRP A CA 1
ATOM 2951 C C . TRP A 1 369 ? 15.650 -1.875 -5.603 1.00 79.00 369 TRP A C 1
ATOM 2953 O O . TRP A 1 369 ? 15.858 -0.882 -6.300 1.00 79.00 369 TRP A O 1
ATOM 2963 N N . PHE A 1 370 ? 14.440 -2.430 -5.491 1.00 76.25 370 PHE A N 1
ATOM 2964 C CA . PHE A 1 370 ? 13.263 -1.929 -6.208 1.00 76.25 370 PHE A CA 1
ATOM 2965 C C . PHE A 1 370 ? 12.795 -0.565 -5.687 1.00 76.25 370 PHE A C 1
ATOM 2967 O O . PHE A 1 370 ? 12.393 0.283 -6.483 1.00 76.25 370 PHE A O 1
ATOM 2974 N N . LEU A 1 371 ? 12.935 -0.302 -4.382 1.00 78.31 371 LEU A N 1
ATOM 2975 C CA . LEU A 1 371 ? 12.662 1.014 -3.794 1.00 78.31 371 LEU A CA 1
ATOM 2976 C C . LEU A 1 371 ? 13.538 2.126 -4.401 1.00 78.31 371 LEU A C 1
ATOM 2978 O O . LEU A 1 371 ? 13.105 3.271 -4.492 1.00 78.31 371 LEU A O 1
ATOM 2982 N N . ALA A 1 372 ? 14.757 1.805 -4.849 1.00 72.38 372 ALA A N 1
ATOM 2983 C CA . ALA A 1 372 ? 15.646 2.773 -5.492 1.00 72.38 372 ALA A CA 1
ATOM 2984 C C . ALA A 1 372 ? 15.161 3.225 -6.887 1.00 72.38 372 ALA A C 1
ATOM 2986 O O . ALA A 1 372 ? 15.725 4.168 -7.440 1.00 72.38 372 ALA A O 1
ATOM 2987 N N . GLY A 1 373 ? 14.132 2.578 -7.456 1.00 62.72 373 GLY A N 1
ATOM 2988 C CA . GLY A 1 373 ? 13.376 3.093 -8.600 1.00 62.72 373 GLY A CA 1
ATOM 2989 C C . GLY A 1 373 ? 14.175 3.258 -9.894 1.00 62.72 373 GLY A C 1
ATOM 2990 O O . GLY A 1 373 ? 13.924 4.191 -10.653 1.00 62.72 373 GLY A O 1
ATOM 2991 N N . LYS A 1 374 ? 15.160 2.392 -10.161 1.00 64.44 374 LYS A N 1
ATOM 2992 C CA . LYS A 1 374 ? 15.943 2.473 -11.402 1.00 64.44 374 LYS A CA 1
ATOM 2993 C C . LYS A 1 374 ? 15.110 1.982 -12.588 1.00 64.44 374 LYS A C 1
ATOM 2995 O O . LYS A 1 374 ? 14.979 0.781 -12.800 1.00 64.44 374 LYS A O 1
ATOM 3000 N N . THR A 1 375 ? 14.594 2.910 -13.389 1.00 68.50 375 THR A N 1
ATOM 3001 C CA . THR A 1 375 ? 14.070 2.588 -14.721 1.00 68.50 375 THR A CA 1
ATOM 3002 C C . THR A 1 375 ? 15.225 2.160 -15.622 1.00 68.50 375 THR A C 1
ATOM 3004 O O . THR A 1 375 ? 16.291 2.783 -15.630 1.00 68.50 375 THR A O 1
ATOM 3007 N N . HIS A 1 376 ? 15.038 1.086 -16.385 1.00 82.38 376 HIS A N 1
ATOM 3008 C CA . HIS A 1 376 ? 16.058 0.585 -17.296 1.00 82.38 376 HIS A CA 1
ATOM 3009 C C . HIS A 1 376 ? 15.622 0.794 -18.741 1.00 82.38 376 HIS A C 1
ATOM 3011 O O . HIS A 1 376 ? 14.525 0.411 -19.116 1.00 82.38 376 HIS A O 1
ATOM 3017 N N . SER A 1 377 ? 16.496 1.350 -19.576 1.00 89.62 377 SER A N 1
ATOM 3018 C CA . SER A 1 377 ? 16.260 1.414 -21.020 1.00 89.62 377 SER A CA 1
ATOM 3019 C C . SER A 1 377 ? 16.860 0.185 -21.710 1.00 89.62 377 SER A C 1
ATOM 3021 O O . SER A 1 377 ? 18.000 -0.201 -21.414 1.00 89.62 377 SER A O 1
ATOM 3023 N N . ARG A 1 378 ? 16.110 -0.464 -22.604 1.00 92.56 378 ARG A N 1
ATOM 3024 C CA . ARG A 1 378 ? 16.588 -1.571 -23.448 1.00 92.56 378 ARG A CA 1
ATOM 3025 C C . ARG A 1 378 ? 16.175 -1.361 -24.893 1.00 92.56 378 ARG A C 1
ATOM 3027 O O . ARG A 1 378 ? 15.079 -0.900 -25.166 1.00 92.56 378 ARG A O 1
ATOM 3034 N N . GLN A 1 379 ? 17.067 -1.720 -25.811 1.00 92.69 379 GLN A N 1
ATOM 3035 C CA . GLN A 1 379 ? 16.772 -1.700 -27.240 1.00 92.69 379 GLN A CA 1
ATOM 3036 C C . GLN A 1 379 ? 16.129 -3.012 -27.668 1.00 92.69 379 GLN A C 1
ATOM 3038 O O . GLN A 1 379 ? 16.640 -4.082 -27.327 1.00 92.69 379 GLN A O 1
ATOM 3043 N N . ILE A 1 380 ? 15.068 -2.914 -28.462 1.00 91.62 380 ILE A N 1
ATOM 3044 C CA . ILE A 1 380 ? 14.425 -4.072 -29.083 1.00 91.62 380 ILE A CA 1
ATOM 3045 C C . ILE A 1 380 ? 15.326 -4.612 -30.197 1.00 91.62 380 ILE A C 1
ATOM 3047 O O . ILE A 1 380 ? 15.790 -3.856 -31.054 1.00 91.62 380 ILE A O 1
ATOM 3051 N N . ARG A 1 381 ? 15.593 -5.918 -30.195 1.00 90.19 381 ARG A N 1
ATOM 3052 C CA . ARG A 1 381 ? 16.329 -6.614 -31.257 1.00 90.19 381 ARG A CA 1
ATOM 3053 C C . ARG A 1 381 ? 15.589 -7.883 -31.629 1.00 90.19 381 ARG A C 1
ATOM 3055 O O . ARG A 1 381 ? 15.386 -8.731 -30.771 1.00 90.19 381 ARG A O 1
ATOM 3062 N N . ASP A 1 382 ? 15.192 -7.992 -32.890 1.00 88.62 382 ASP A N 1
ATOM 3063 C CA . ASP A 1 382 ? 14.463 -9.146 -33.422 1.00 88.62 382 ASP A CA 1
ATOM 3064 C C . ASP A 1 382 ? 13.176 -9.432 -32.626 1.00 88.62 382 ASP A C 1
ATOM 3066 O O . ASP A 1 382 ? 12.848 -10.577 -32.343 1.00 88.62 382 ASP A O 1
ATOM 3070 N N . ASN A 1 383 ? 12.469 -8.363 -32.230 1.00 89.56 383 ASN A N 1
ATOM 3071 C CA . ASN A 1 383 ? 11.298 -8.386 -31.333 1.00 89.56 383 ASN A CA 1
ATOM 3072 C C . ASN A 1 383 ? 11.584 -8.883 -29.905 1.00 89.56 383 ASN A C 1
ATOM 3074 O O . ASN A 1 383 ? 10.657 -9.061 -29.121 1.00 89.56 383 ASN A O 1
ATOM 3078 N N . LEU A 1 384 ? 12.851 -9.063 -29.537 1.00 91.62 384 LEU A N 1
ATOM 3079 C CA . LEU A 1 384 ? 13.269 -9.487 -28.209 1.00 91.62 384 LEU A CA 1
ATOM 3080 C C . LEU A 1 384 ? 13.935 -8.345 -27.441 1.00 91.62 384 LEU A C 1
ATOM 3082 O O . LEU A 1 384 ? 14.553 -7.440 -28.010 1.00 91.62 384 LEU A O 1
ATOM 3086 N N . ILE A 1 385 ? 13.891 -8.443 -26.118 1.00 94.25 385 ILE A N 1
ATOM 3087 C CA . ILE A 1 385 ? 14.789 -7.709 -25.221 1.00 94.25 385 ILE A CA 1
ATOM 3088 C C . ILE A 1 385 ? 15.524 -8.678 -24.305 1.00 94.25 385 ILE A C 1
ATOM 3090 O O . ILE A 1 385 ? 14.995 -9.727 -23.947 1.00 94.25 385 ILE A O 1
ATOM 3094 N N . SER A 1 386 ? 16.731 -8.298 -23.883 1.00 92.81 386 SER A N 1
ATOM 3095 C CA . SER A 1 386 ? 17.500 -9.037 -22.879 1.00 92.81 386 SER A CA 1
ATOM 3096 C C . SER A 1 386 ? 17.641 -8.224 -21.598 1.00 92.81 386 SER A C 1
ATOM 3098 O O . SER A 1 386 ? 18.038 -7.051 -21.624 1.00 92.81 386 SER A O 1
ATOM 3100 N N . PHE A 1 387 ? 17.357 -8.850 -20.458 1.00 92.50 387 PHE A N 1
ATOM 3101 C CA . PHE A 1 387 ? 17.450 -8.204 -19.154 1.00 92.50 387 PHE A CA 1
ATOM 3102 C C . PHE A 1 387 ? 17.895 -9.176 -18.057 1.00 92.50 387 PHE A C 1
ATOM 3104 O O . PHE A 1 387 ? 17.417 -10.307 -17.980 1.00 92.50 387 PHE A O 1
ATOM 3111 N N . VAL A 1 388 ? 18.808 -8.713 -17.197 1.00 88.75 388 VAL A N 1
ATOM 3112 C CA . VAL A 1 388 ? 19.224 -9.422 -15.979 1.00 88.75 388 VAL A CA 1
ATOM 3113 C C . VAL A 1 388 ? 18.239 -9.055 -14.880 1.00 88.75 388 VAL A C 1
ATOM 3115 O O . VAL A 1 388 ? 18.336 -7.978 -14.292 1.00 88.75 388 VAL A O 1
ATOM 3118 N N . HIS A 1 389 ? 17.264 -9.930 -14.646 1.00 86.69 389 HIS A N 1
ATOM 3119 C CA . HIS A 1 389 ? 16.242 -9.689 -13.636 1.00 86.69 389 HIS A CA 1
ATOM 3120 C C . HIS A 1 389 ? 16.832 -9.845 -12.224 1.00 86.69 389 HIS A C 1
ATOM 3122 O O . HIS A 1 389 ? 17.459 -10.878 -11.972 1.00 86.69 389 HIS A O 1
ATOM 3128 N N . PRO A 1 390 ? 16.625 -8.896 -11.287 1.00 80.38 390 PRO A N 1
ATOM 3129 C CA . PRO A 1 390 ? 17.171 -8.986 -9.928 1.00 80.38 390 PRO A CA 1
ATOM 3130 C C . PRO A 1 390 ? 16.798 -10.279 -9.188 1.00 80.38 390 PRO A C 1
ATOM 3132 O O . PRO A 1 390 ? 17.632 -10.839 -8.490 1.00 80.38 390 PRO A O 1
ATOM 3135 N N . GLU A 1 391 ? 15.571 -10.775 -9.382 1.00 78.25 391 GLU A N 1
ATOM 3136 C CA . GLU A 1 391 ? 15.091 -12.042 -8.796 1.00 78.25 391 GLU A CA 1
ATOM 3137 C C . GLU A 1 391 ? 15.771 -13.283 -9.402 1.00 78.25 391 GLU A C 1
ATOM 3139 O O . GLU A 1 391 ? 15.989 -14.266 -8.704 1.00 78.25 391 GLU A O 1
ATOM 3144 N N . LEU A 1 392 ? 16.132 -13.245 -10.692 1.00 83.38 392 LEU A N 1
ATOM 3145 C CA . LEU A 1 392 ? 16.719 -14.398 -11.389 1.00 83.38 392 LEU A CA 1
ATOM 3146 C C . LEU A 1 392 ? 18.251 -14.413 -11.328 1.00 83.38 392 LEU A C 1
ATOM 3148 O O . LEU A 1 392 ? 18.862 -15.462 -11.518 1.00 83.38 392 LEU A O 1
ATOM 3152 N N . GLY A 1 393 ? 18.887 -13.251 -11.161 1.00 82.25 393 GLY A N 1
ATOM 3153 C CA . GLY A 1 393 ? 20.346 -13.096 -11.142 1.00 82.25 393 GLY A CA 1
ATOM 3154 C C . GLY A 1 393 ? 21.054 -13.365 -12.479 1.00 82.25 393 GLY A C 1
ATOM 3155 O O . GLY A 1 393 ? 22.265 -13.180 -12.576 1.00 82.25 393 GLY A O 1
ATOM 3156 N N . VAL A 1 394 ? 20.325 -13.769 -13.524 1.00 86.25 394 VAL A N 1
ATOM 3157 C CA . VAL A 1 394 ? 20.857 -14.109 -14.852 1.00 86.25 394 VAL A CA 1
ATOM 3158 C C . VAL A 1 394 ? 20.116 -13.360 -15.958 1.00 86.25 394 VAL A C 1
ATOM 3160 O O . VAL A 1 394 ? 18.953 -12.982 -15.805 1.00 86.25 394 VAL A O 1
ATOM 3163 N N . SER A 1 395 ? 20.792 -13.137 -17.088 1.00 90.38 395 SER A N 1
ATOM 3164 C CA . SER A 1 395 ? 20.179 -12.519 -18.269 1.00 90.38 395 SER A CA 1
ATOM 3165 C C . SER A 1 395 ? 19.151 -13.464 -18.892 1.00 90.38 395 SER A C 1
ATOM 3167 O O . SER A 1 395 ? 19.473 -14.612 -19.201 1.00 90.38 395 SER A O 1
ATOM 3169 N N . ARG A 1 396 ? 17.928 -12.976 -19.103 1.00 92.19 396 ARG A N 1
ATOM 3170 C CA . ARG A 1 396 ? 16.865 -13.670 -19.841 1.00 92.19 396 ARG A CA 1
ATOM 3171 C C . ARG A 1 396 ? 16.399 -12.837 -21.026 1.00 92.19 396 ARG A C 1
ATOM 3173 O O . ARG A 1 396 ? 16.546 -11.614 -21.019 1.00 92.19 396 ARG A O 1
ATOM 3180 N N . GLN A 1 397 ? 15.854 -13.523 -22.026 1.00 93.38 397 GLN A N 1
ATOM 3181 C CA . GLN A 1 397 ? 15.192 -12.911 -23.173 1.00 93.38 397 GLN A CA 1
ATOM 3182 C C . GLN A 1 397 ? 13.682 -12.841 -22.936 1.00 93.38 397 GLN A C 1
ATOM 3184 O O . GLN A 1 397 ? 13.117 -13.739 -22.312 1.00 93.38 397 GLN A O 1
ATOM 3189 N N . TYR A 1 398 ? 13.049 -11.790 -23.447 1.00 93.69 398 TYR A N 1
ATOM 3190 C CA . TYR A 1 398 ? 11.608 -11.549 -23.368 1.00 93.69 398 TYR A CA 1
ATOM 3191 C C . TYR A 1 398 ? 11.095 -11.240 -24.770 1.00 93.69 398 TYR A C 1
ATOM 3193 O O . TYR A 1 398 ? 11.709 -10.431 -25.471 1.00 93.69 398 TYR A O 1
ATOM 3201 N N . ASP A 1 399 ? 9.999 -11.885 -25.164 1.00 92.94 399 ASP A N 1
ATOM 3202 C CA . ASP A 1 399 ? 9.418 -11.770 -26.502 1.00 92.94 399 ASP A CA 1
ATOM 3203 C C . ASP A 1 399 ? 8.328 -10.693 -26.553 1.00 92.94 399 ASP A C 1
ATOM 3205 O O . ASP A 1 399 ? 7.338 -10.752 -25.825 1.00 92.94 399 ASP A O 1
ATOM 3209 N N . LEU A 1 400 ? 8.515 -9.698 -27.420 1.00 92.62 400 LEU A N 1
ATOM 3210 C CA . LEU A 1 400 ? 7.592 -8.586 -27.648 1.00 92.62 400 LEU A CA 1
ATOM 3211 C C . LEU A 1 400 ? 6.843 -8.709 -28.979 1.00 92.62 400 LEU A C 1
ATOM 3213 O O . LEU A 1 400 ? 6.177 -7.756 -29.393 1.00 92.62 400 LEU A O 1
ATOM 3217 N N . SER A 1 401 ? 6.949 -9.841 -29.681 1.00 89.44 401 SER A N 1
ATOM 3218 C CA . SER A 1 401 ? 6.395 -10.031 -31.029 1.00 89.44 401 SER A CA 1
ATOM 3219 C C . SER A 1 401 ? 4.890 -9.758 -31.102 1.00 89.44 401 SER A C 1
ATOM 3221 O O . SER A 1 401 ? 4.416 -9.218 -32.100 1.00 89.44 401 SER A O 1
ATOM 3223 N N . GLN A 1 402 ? 4.140 -10.038 -30.030 1.00 90.38 402 GLN A N 1
ATOM 3224 C CA . GLN A 1 402 ? 2.700 -9.761 -29.947 1.00 90.38 402 GLN A CA 1
ATOM 3225 C C . GLN A 1 402 ? 2.352 -8.268 -30.117 1.00 90.38 402 GLN A C 1
ATOM 3227 O O . GLN A 1 402 ? 1.253 -7.943 -30.564 1.00 90.38 402 GLN A O 1
ATOM 3232 N N . TRP A 1 403 ? 3.280 -7.360 -29.801 1.00 91.19 403 TRP A N 1
ATOM 3233 C CA . TRP A 1 403 ? 3.080 -5.908 -29.870 1.00 91.19 403 TRP A CA 1
ATOM 3234 C C . TRP A 1 403 ? 3.911 -5.233 -30.967 1.00 91.19 403 TRP A C 1
ATOM 3236 O O . TRP A 1 403 ? 4.081 -4.015 -30.929 1.00 91.19 403 TRP A O 1
ATOM 3246 N N . ALA A 1 404 ? 4.412 -5.995 -31.948 1.00 87.56 404 ALA A N 1
ATOM 3247 C CA . ALA A 1 404 ? 5.276 -5.489 -33.021 1.00 87.56 404 ALA A CA 1
ATOM 3248 C C . ALA A 1 404 ? 4.707 -4.247 -33.733 1.00 87.56 404 ALA A C 1
ATOM 3250 O O . ALA A 1 404 ? 5.444 -3.300 -34.005 1.00 87.56 404 ALA A O 1
ATOM 3251 N N . ALA A 1 405 ? 3.387 -4.176 -33.925 1.00 85.69 405 ALA A N 1
ATOM 3252 C CA . ALA A 1 405 ? 2.698 -3.036 -34.540 1.00 85.69 405 ALA A CA 1
ATOM 3253 C C . ALA A 1 405 ? 2.790 -1.710 -33.744 1.00 85.69 405 ALA A C 1
ATOM 3255 O O . ALA A 1 405 ? 2.213 -0.698 -34.142 1.00 85.69 405 ALA A O 1
ATOM 3256 N N . HIS A 1 406 ? 3.448 -1.687 -32.580 1.00 87.19 406 HIS A N 1
ATOM 3257 C CA . HIS A 1 406 ? 3.552 -0.504 -31.718 1.00 87.19 406 HIS A CA 1
ATOM 3258 C C . HIS A 1 406 ? 4.974 0.025 -31.534 1.00 87.19 406 HIS A C 1
ATOM 3260 O O . HIS A 1 406 ? 5.127 1.057 -30.890 1.00 87.19 406 HIS A O 1
ATOM 3266 N N . TYR A 1 407 ? 5.988 -0.634 -32.094 1.00 87.88 407 TYR A N 1
ATOM 3267 C CA . TYR A 1 407 ? 7.384 -0.213 -31.971 1.00 87.88 407 TYR A CA 1
ATOM 3268 C C . TYR A 1 407 ? 8.175 -0.465 -33.256 1.00 87.88 407 TYR A C 1
A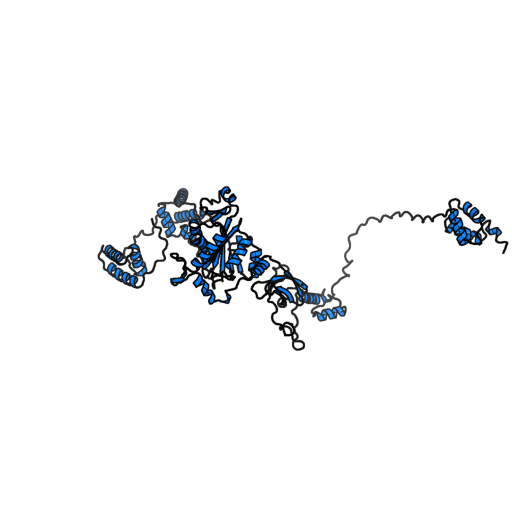TOM 3270 O O . TYR A 1 407 ? 7.718 -1.138 -34.183 1.00 87.88 407 TYR A O 1
ATOM 3278 N N . SER A 1 408 ? 9.394 0.062 -33.297 1.00 86.06 408 SER A N 1
ATOM 3279 C CA . SER A 1 408 ? 10.388 -0.182 -34.343 1.00 86.06 408 SER A CA 1
ATOM 3280 C C . SER A 1 408 ? 11.540 -1.053 -33.837 1.00 86.06 408 SER A C 1
ATOM 3282 O O . SER A 1 408 ? 11.862 -1.075 -32.648 1.00 86.06 408 SER A O 1
ATOM 3284 N N . GLN A 1 409 ? 12.224 -1.755 -34.746 1.00 86.00 409 GLN A N 1
ATOM 3285 C CA . GLN A 1 409 ? 13.474 -2.431 -34.383 1.00 86.00 409 GLN A CA 1
ATOM 3286 C C . GLN A 1 409 ? 14.511 -1.411 -33.897 1.00 86.00 409 GLN A C 1
ATOM 3288 O O . GLN A 1 409 ? 14.630 -0.320 -34.455 1.00 86.00 409 GLN A O 1
ATOM 3293 N N . ARG A 1 410 ? 15.296 -1.791 -32.882 1.00 86.38 410 ARG A N 1
ATOM 3294 C CA . ARG A 1 410 ? 16.303 -0.959 -32.194 1.00 86.38 410 ARG A CA 1
ATOM 3295 C C . ARG A 1 410 ? 15.748 0.244 -31.432 1.00 86.38 410 ARG A C 1
ATOM 3297 O O . ARG A 1 410 ? 16.540 1.017 -30.890 1.00 86.38 410 ARG A O 1
ATOM 3304 N N . GLU A 1 411 ? 14.430 0.385 -31.339 1.00 88.06 411 GLU A N 1
ATOM 3305 C CA . GLU A 1 411 ? 13.807 1.387 -30.483 1.00 88.06 411 GLU A CA 1
ATOM 3306 C C . GLU A 1 411 ? 14.149 1.112 -29.015 1.00 88.06 411 GLU A C 1
ATOM 3308 O O . GLU A 1 411 ? 14.172 -0.039 -28.568 1.00 88.06 411 GLU A O 1
ATOM 3313 N N . ALA A 1 412 ? 14.482 2.174 -28.284 1.00 90.19 412 ALA A N 1
ATOM 3314 C CA . ALA A 1 412 ? 14.773 2.105 -26.864 1.00 90.19 412 ALA A CA 1
ATOM 3315 C C . ALA A 1 412 ? 13.463 2.215 -26.080 1.00 90.19 412 ALA A C 1
ATOM 3317 O O . ALA A 1 412 ? 12.775 3.227 -26.158 1.00 90.19 412 ALA A O 1
ATOM 3318 N N . ILE A 1 413 ? 13.150 1.181 -25.310 1.00 91.94 413 ILE A N 1
ATOM 3319 C CA . ILE A 1 413 ? 11.964 1.103 -24.459 1.00 91.94 413 ILE A CA 1
ATOM 3320 C C . ILE A 1 413 ? 12.365 1.098 -22.994 1.00 91.94 413 ILE A C 1
ATOM 3322 O O . ILE A 1 413 ? 13.458 0.649 -22.627 1.00 91.94 413 ILE A O 1
ATOM 3326 N N . GLU A 1 414 ? 11.474 1.597 -22.150 1.00 91.00 414 GLU A N 1
ATOM 3327 C CA . GLU A 1 414 ? 11.647 1.517 -20.709 1.00 91.00 414 GLU A CA 1
ATOM 3328 C C . GLU A 1 414 ? 11.113 0.189 -20.197 1.00 91.00 414 GLU A C 1
ATOM 3330 O O . GLU A 1 414 ? 10.022 -0.257 -20.560 1.00 91.00 414 GLU A O 1
ATOM 3335 N N . ILE A 1 415 ? 11.897 -0.438 -19.333 1.00 90.25 415 ILE A N 1
ATOM 3336 C CA . ILE A 1 415 ? 11.537 -1.671 -18.663 1.00 90.25 415 ILE A CA 1
ATOM 3337 C C . ILE A 1 415 ? 11.638 -1.479 -17.158 1.00 90.25 415 ILE A C 1
ATOM 3339 O O . ILE A 1 415 ? 12.576 -0.867 -16.629 1.00 90.25 415 ILE A O 1
ATOM 3343 N N . GLN A 1 416 ? 10.652 -2.038 -16.479 1.00 86.06 416 GLN A N 1
ATOM 3344 C CA . GLN A 1 416 ? 10.562 -2.111 -15.037 1.00 86.06 416 GLN A CA 1
ATOM 3345 C C . GLN A 1 416 ? 10.455 -3.591 -14.673 1.00 86.06 416 GLN A C 1
ATOM 3347 O O . GLN A 1 416 ? 9.503 -4.247 -15.099 1.00 86.06 416 GLN A O 1
ATOM 3352 N N . PRO A 1 417 ? 11.428 -4.164 -13.948 1.00 85.31 417 PRO A N 1
ATOM 3353 C CA . PRO A 1 417 ? 11.271 -5.523 -13.454 1.00 85.31 417 PRO A CA 1
ATOM 3354 C C . PRO A 1 417 ? 10.034 -5.647 -12.565 1.00 85.31 417 PRO A C 1
ATOM 3356 O O . PRO A 1 417 ? 9.609 -4.669 -11.947 1.00 85.31 417 PRO A O 1
ATOM 3359 N N . MET A 1 418 ? 9.466 -6.845 -12.499 1.00 82.94 418 MET A N 1
ATOM 3360 C CA . MET A 1 418 ? 8.379 -7.164 -11.583 1.00 82.94 418 MET A CA 1
ATOM 3361 C C . MET A 1 418 ? 8.866 -8.162 -10.544 1.00 82.94 418 MET A C 1
ATOM 3363 O O . MET A 1 418 ? 9.533 -9.147 -10.843 1.00 82.94 418 MET A O 1
ATOM 3367 N N . LEU A 1 419 ? 8.540 -7.886 -9.296 1.00 78.12 419 LEU A N 1
ATOM 3368 C CA . LEU A 1 419 ? 8.922 -8.683 -8.153 1.00 78.12 419 LEU A CA 1
ATOM 3369 C C . LEU A 1 419 ? 7.821 -9.709 -7.862 1.00 78.12 419 LEU A C 1
ATOM 3371 O O . LEU A 1 419 ? 6.644 -9.372 -7.964 1.00 78.12 419 LEU A O 1
ATOM 3375 N N . LEU A 1 420 ? 8.194 -10.942 -7.497 1.00 75.38 420 LEU A N 1
ATOM 3376 C CA . LEU A 1 420 ? 7.254 -12.055 -7.256 1.00 75.38 420 LEU A CA 1
ATOM 3377 C C . LEU A 1 420 ? 6.484 -12.501 -8.509 1.00 75.38 420 LEU A C 1
ATOM 3379 O O . LEU A 1 420 ? 5.408 -13.091 -8.414 1.00 75.38 420 LEU A O 1
ATOM 3383 N N . ALA A 1 421 ? 7.036 -12.230 -9.690 1.00 80.44 421 ALA A N 1
ATOM 3384 C CA . ALA A 1 421 ? 6.390 -12.493 -10.972 1.00 80.44 421 ALA A CA 1
ATOM 3385 C C . ALA A 1 421 ? 7.209 -13.447 -11.858 1.00 80.44 421 ALA A C 1
ATOM 3387 O O . ALA A 1 421 ? 7.182 -13.334 -13.080 1.00 80.44 421 ALA A O 1
ATOM 3388 N N . GLY A 1 422 ? 8.001 -14.348 -11.261 1.00 80.81 422 GLY A N 1
ATOM 3389 C CA . GLY A 1 422 ? 8.799 -15.330 -12.010 1.00 80.81 422 GLY A CA 1
ATOM 3390 C C . GLY A 1 422 ? 9.844 -14.693 -12.933 1.00 80.81 422 GLY A C 1
ATOM 3391 O O . GLY A 1 422 ? 10.209 -15.265 -13.958 1.00 80.81 422 GLY A O 1
ATOM 3392 N N . GLY A 1 423 ? 10.300 -13.485 -12.592 1.00 83.56 423 GLY A N 1
ATOM 3393 C CA . GLY A 1 423 ? 11.194 -12.682 -13.420 1.00 83.56 423 GLY A CA 1
ATOM 3394 C C . GLY A 1 423 ? 10.523 -11.916 -14.560 1.00 83.56 423 GLY A C 1
ATOM 3395 O O . GLY A 1 423 ? 11.235 -11.465 -15.451 1.00 83.56 423 GLY A O 1
ATOM 3396 N N . ALA A 1 424 ? 9.196 -11.769 -14.569 1.00 88.56 424 ALA A N 1
ATOM 3397 C CA . ALA A 1 424 ? 8.503 -10.938 -15.549 1.00 88.56 424 ALA A CA 1
ATOM 3398 C C . ALA A 1 424 ? 8.963 -9.470 -15.507 1.00 88.56 424 ALA A C 1
ATOM 3400 O O . ALA A 1 424 ? 9.427 -8.950 -14.492 1.00 88.56 424 ALA A O 1
ATOM 3401 N N . VAL A 1 425 ? 8.795 -8.777 -16.630 1.00 90.00 425 VAL A N 1
ATOM 3402 C CA . VAL A 1 425 ? 9.081 -7.346 -16.762 1.00 90.00 425 VAL A CA 1
ATOM 3403 C C . VAL A 1 425 ? 7.851 -6.611 -17.281 1.00 90.00 425 VAL A C 1
ATOM 3405 O O . VAL A 1 425 ? 7.130 -7.107 -18.148 1.00 90.00 425 VAL A O 1
ATOM 3408 N N . ARG A 1 426 ? 7.621 -5.401 -16.773 1.00 88.94 426 ARG A N 1
ATOM 3409 C CA . ARG A 1 426 ? 6.701 -4.433 -17.362 1.00 88.94 426 ARG A CA 1
ATOM 3410 C C . ARG A 1 426 ? 7.469 -3.587 -18.369 1.00 88.94 426 ARG A C 1
ATOM 3412 O O . ARG A 1 426 ? 8.463 -2.952 -18.025 1.00 88.94 426 ARG A O 1
ATOM 3419 N N . VAL A 1 427 ? 7.005 -3.578 -19.608 1.00 91.00 427 VAL A N 1
ATOM 3420 C CA . VAL A 1 427 ? 7.579 -2.815 -20.714 1.00 91.00 427 VAL A CA 1
ATOM 3421 C C . VAL A 1 427 ? 6.660 -1.646 -21.039 1.00 91.00 427 VAL A C 1
ATOM 3423 O O . VAL A 1 427 ? 5.460 -1.835 -21.231 1.00 91.00 427 VAL A O 1
ATOM 3426 N N . SER A 1 428 ? 7.227 -0.444 -21.103 1.00 90.81 428 SER A N 1
ATOM 3427 C CA . SER A 1 428 ? 6.538 0.771 -21.529 1.00 90.81 428 SER A CA 1
ATOM 3428 C C . SER A 1 428 ? 6.872 1.056 -22.989 1.00 90.81 428 SER A C 1
ATOM 3430 O O . SER A 1 428 ? 8.010 1.399 -23.322 1.00 90.81 428 SER A O 1
ATOM 3432 N N . ILE A 1 429 ? 5.883 0.874 -23.864 1.00 89.81 429 ILE A N 1
ATOM 3433 C CA . ILE A 1 429 ? 6.002 1.133 -25.300 1.00 89.81 429 ILE A CA 1
ATOM 3434 C C . ILE A 1 429 ? 5.429 2.532 -25.582 1.00 89.81 429 ILE A C 1
ATOM 3436 O O . ILE A 1 429 ? 4.222 2.741 -25.396 1.00 89.81 429 ILE A O 1
ATOM 3440 N N . PRO A 1 430 ? 6.251 3.505 -26.013 1.00 86.81 430 PRO A N 1
ATOM 3441 C CA . PRO A 1 430 ? 5.792 4.867 -26.259 1.00 86.81 430 PRO A CA 1
ATOM 3442 C C . PRO A 1 430 ? 4.802 4.919 -27.431 1.00 86.81 430 PRO A C 1
ATOM 3444 O O . PRO A 1 430 ? 4.961 4.234 -28.438 1.00 86.81 430 PRO A O 1
ATOM 3447 N N . ARG A 1 431 ? 3.761 5.756 -27.320 1.00 82.56 431 ARG A N 1
ATOM 3448 C CA . ARG A 1 431 ? 2.781 5.985 -28.396 1.00 82.56 431 ARG A CA 1
ATOM 3449 C C . ARG A 1 431 ? 2.576 7.480 -28.597 1.00 82.56 431 ARG A C 1
ATOM 3451 O O . ARG A 1 431 ? 2.275 8.205 -27.657 1.00 82.56 431 ARG A O 1
ATOM 3458 N N . MET A 1 432 ? 2.721 7.954 -29.832 1.00 75.62 432 MET A N 1
ATOM 3459 C CA . MET A 1 432 ? 2.549 9.378 -30.139 1.00 75.62 432 MET A CA 1
ATOM 3460 C C . MET A 1 432 ? 1.122 9.850 -29.817 1.00 75.62 432 MET A C 1
ATOM 3462 O O . MET A 1 432 ? 0.146 9.281 -30.306 1.00 75.62 432 MET A O 1
ATOM 3466 N N . GLY A 1 433 ? 1.008 10.898 -28.990 1.00 73.62 433 GLY A N 1
ATOM 3467 C CA . GLY A 1 433 ? -0.266 11.533 -28.627 1.00 73.62 433 GLY A CA 1
ATOM 3468 C C . GLY A 1 433 ? -1.202 10.685 -27.756 1.00 73.62 433 GLY A C 1
ATOM 3469 O O . GLY A 1 433 ? -2.384 11.010 -27.649 1.00 73.62 433 GLY A O 1
ATOM 3470 N N . ARG A 1 434 ? -0.712 9.588 -27.166 1.00 80.06 434 ARG A N 1
ATOM 3471 C CA . ARG A 1 434 ? -1.463 8.703 -26.264 1.00 80.06 434 ARG A CA 1
ATOM 3472 C C . ARG A 1 434 ? -0.584 8.311 -25.080 1.00 80.06 434 ARG A C 1
ATOM 3474 O O . ARG A 1 434 ? 0.636 8.397 -25.164 1.00 80.06 434 ARG A O 1
ATOM 3481 N N . GLU A 1 435 ? -1.208 7.847 -24.003 1.00 79.81 435 GLU A N 1
ATOM 3482 C CA . GLU A 1 435 ? -0.465 7.230 -22.903 1.00 79.81 435 GLU A CA 1
ATOM 3483 C C . GLU A 1 435 ? 0.359 6.028 -23.412 1.00 79.81 435 GLU A C 1
ATOM 3485 O O . GLU A 1 435 ? -0.112 5.303 -24.308 1.00 79.81 435 GLU A O 1
ATOM 3490 N N . PRO A 1 436 ? 1.576 5.808 -22.876 1.00 85.94 436 PRO A N 1
ATOM 3491 C CA . PRO A 1 436 ? 2.390 4.646 -23.210 1.00 85.94 436 PRO A CA 1
ATOM 3492 C C . PRO A 1 436 ? 1.623 3.343 -22.986 1.00 85.94 436 PRO A C 1
ATOM 3494 O O . PRO A 1 436 ? 0.868 3.190 -22.024 1.00 85.94 436 PRO A O 1
ATOM 3497 N N . LEU A 1 437 ? 1.828 2.372 -23.873 1.00 87.75 437 LEU A N 1
ATOM 3498 C CA . LEU A 1 437 ? 1.268 1.042 -23.692 1.00 87.75 437 LEU A CA 1
ATOM 3499 C C . LEU A 1 437 ? 2.148 0.265 -22.711 1.00 87.75 437 LEU A C 1
ATOM 3501 O O . LEU A 1 437 ? 3.277 -0.095 -23.038 1.00 87.75 437 LEU A O 1
ATOM 3505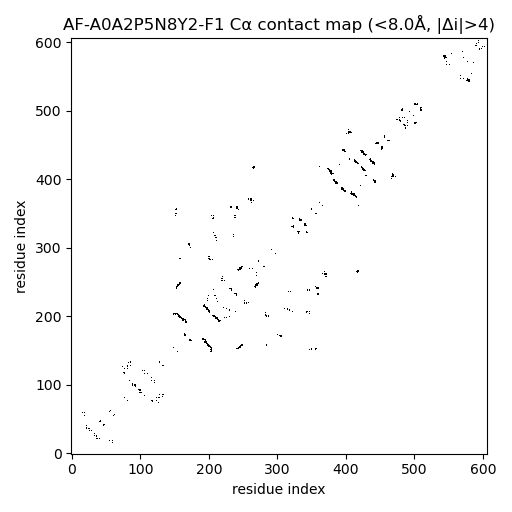 N N . LEU A 1 438 ? 1.612 0.004 -21.521 1.00 88.94 438 LEU A N 1
ATOM 3506 C CA . LEU A 1 438 ? 2.252 -0.828 -20.506 1.00 88.94 438 LEU A CA 1
ATOM 3507 C C . LEU A 1 438 ? 1.876 -2.295 -20.735 1.00 88.94 438 LEU A C 1
ATOM 3509 O O . LEU A 1 438 ? 0.699 -2.650 -20.667 1.00 88.94 438 LEU A O 1
ATOM 3513 N N . VAL A 1 439 ? 2.869 -3.146 -20.988 1.00 90.44 439 VAL A N 1
ATOM 3514 C CA . VAL A 1 439 ? 2.675 -4.591 -21.193 1.00 90.44 439 VAL A CA 1
ATOM 3515 C C . VAL A 1 439 ? 3.510 -5.388 -20.202 1.00 90.44 439 VAL A C 1
ATOM 3517 O O . VAL A 1 439 ? 4.641 -5.016 -19.903 1.00 90.44 439 VAL A O 1
ATOM 3520 N N . GLN A 1 440 ? 2.954 -6.475 -19.673 1.00 91.00 440 GLN A N 1
ATOM 3521 C CA . GLN A 1 440 ? 3.678 -7.415 -18.819 1.00 91.00 440 GLN A CA 1
ATOM 3522 C C . GLN A 1 440 ? 4.146 -8.598 -19.664 1.00 91.00 440 GLN A C 1
ATOM 3524 O O . GLN A 1 440 ? 3.351 -9.174 -20.406 1.00 91.00 440 GLN A O 1
ATOM 3529 N N . VAL A 1 441 ? 5.426 -8.947 -19.548 1.00 92.12 441 VAL A N 1
ATOM 3530 C CA . VAL A 1 441 ? 6.071 -9.964 -20.384 1.00 92.12 441 VAL A CA 1
ATOM 3531 C C . VAL A 1 441 ? 6.888 -10.902 -19.508 1.00 92.12 441 VAL A C 1
ATOM 3533 O O . VAL A 1 441 ? 7.719 -10.462 -18.714 1.00 92.12 441 VAL A O 1
ATOM 3536 N N . GLU A 1 442 ? 6.651 -12.201 -19.654 1.00 92.62 442 GLU A N 1
ATOM 3537 C CA . GLU A 1 442 ? 7.386 -13.251 -18.948 1.00 92.62 442 GLU A CA 1
ATOM 3538 C C . GLU A 1 442 ? 8.692 -13.608 -19.682 1.00 92.62 442 GLU A C 1
ATOM 3540 O O . GLU A 1 442 ? 8.779 -13.451 -20.906 1.00 92.62 442 GLU A O 1
ATOM 3545 N N . PRO A 1 443 ? 9.736 -14.070 -18.968 1.00 93.44 443 PRO A N 1
ATOM 3546 C CA . PRO A 1 443 ? 10.968 -14.510 -19.608 1.00 93.44 443 PRO A CA 1
ATOM 3547 C C . PRO A 1 443 ? 10.736 -15.795 -20.410 1.00 93.44 443 PRO A C 1
ATOM 3549 O O . PRO A 1 443 ? 10.023 -16.702 -19.978 1.00 93.44 443 PRO A O 1
ATOM 3552 N N . ILE A 1 444 ? 11.419 -15.925 -21.547 1.00 91.38 444 ILE A N 1
ATOM 3553 C CA . ILE A 1 444 ? 11.438 -17.169 -22.320 1.00 91.38 444 ILE A CA 1
ATOM 3554 C C . ILE A 1 444 ? 12.080 -18.259 -21.452 1.00 91.38 444 ILE A C 1
ATOM 3556 O O . ILE A 1 444 ? 13.249 -18.162 -21.067 1.00 91.38 444 ILE A O 1
ATOM 3560 N N . SER A 1 445 ? 11.303 -19.290 -21.125 1.00 83.75 445 SER A N 1
ATOM 3561 C CA . SER A 1 445 ? 11.705 -20.363 -20.209 1.00 83.75 445 SER A CA 1
ATOM 3562 C C . SER A 1 445 ? 12.065 -21.662 -20.933 1.00 83.75 445 SER A C 1
ATOM 3564 O O . SER A 1 445 ? 12.987 -22.363 -20.516 1.00 83.75 445 SER A O 1
ATOM 3566 N N . GLN A 1 446 ? 11.397 -21.965 -22.048 1.00 86.75 446 GLN A N 1
ATOM 3567 C CA . GLN A 1 446 ? 11.553 -23.228 -22.769 1.00 86.75 446 GLN A CA 1
ATOM 3568 C C . GLN A 1 446 ? 12.586 -23.116 -23.890 1.00 86.75 446 GLN A C 1
ATOM 3570 O O . GLN A 1 446 ? 12.374 -22.422 -24.885 1.00 86.75 446 GLN A O 1
ATOM 3575 N N . HIS A 1 447 ? 13.690 -23.843 -23.735 1.00 86.56 447 HIS A N 1
ATOM 3576 C CA . HIS A 1 447 ? 14.734 -23.960 -24.746 1.00 86.56 447 HIS A CA 1
ATOM 3577 C C . HIS A 1 447 ? 14.975 -25.431 -25.088 1.00 86.56 447 HIS A C 1
ATOM 3579 O O . HIS A 1 447 ? 14.807 -26.301 -24.232 1.00 86.56 447 HIS A O 1
ATOM 3585 N N . ASP A 1 448 ? 15.380 -25.698 -26.327 1.00 86.25 448 ASP A N 1
ATOM 3586 C CA . ASP A 1 448 ? 15.883 -27.007 -26.727 1.00 86.25 448 ASP A CA 1
ATOM 3587 C C . ASP A 1 448 ? 17.244 -27.306 -26.065 1.00 86.25 448 ASP A C 1
ATOM 3589 O O . ASP A 1 448 ? 17.864 -26.454 -25.418 1.00 86.25 448 ASP A O 1
ATOM 3593 N N . SER A 1 449 ? 17.745 -28.530 -26.245 1.00 85.38 449 SER A N 1
ATOM 3594 C CA . SER A 1 449 ? 19.052 -28.957 -25.722 1.00 85.38 449 SER A CA 1
ATOM 3595 C C . SER A 1 449 ? 20.243 -28.158 -26.272 1.00 85.38 449 SER A C 1
ATOM 3597 O O . SER A 1 449 ? 21.358 -28.309 -25.779 1.00 85.38 449 SER A O 1
ATOM 3599 N N . TYR A 1 450 ? 20.024 -27.327 -27.292 1.00 85.38 450 TYR A N 1
ATOM 3600 C CA . TYR A 1 450 ? 21.025 -26.498 -27.955 1.00 85.38 450 TYR A CA 1
ATOM 3601 C C . TYR A 1 450 ? 20.848 -25.001 -27.639 1.00 85.38 450 TYR A C 1
ATOM 3603 O O . TYR A 1 450 ? 21.568 -24.169 -28.193 1.00 85.38 450 TYR A O 1
ATOM 3611 N N . GLY A 1 451 ? 19.918 -24.647 -26.742 1.00 79.31 451 GLY A N 1
ATOM 3612 C CA . GLY A 1 451 ? 19.685 -23.282 -26.276 1.00 79.31 451 GLY A CA 1
ATOM 3613 C C . GLY A 1 451 ? 18.815 -22.415 -27.191 1.00 79.31 451 GLY A C 1
ATOM 3614 O O . GLY A 1 451 ? 18.839 -21.194 -27.047 1.00 79.31 451 GLY A O 1
ATOM 3615 N N . ARG A 1 452 ? 18.050 -22.989 -28.128 1.00 83.69 452 ARG A N 1
ATOM 3616 C CA . ARG A 1 452 ? 17.086 -22.243 -28.960 1.00 83.69 452 ARG A CA 1
ATOM 3617 C C . ARG A 1 452 ? 15.701 -22.262 -28.329 1.00 83.69 452 ARG A C 1
ATOM 3619 O O . ARG A 1 452 ? 15.298 -23.275 -27.773 1.00 83.69 452 ARG A O 1
ATOM 3626 N N . ASN A 1 453 ? 14.960 -21.160 -28.441 1.00 84.00 453 ASN A N 1
ATOM 3627 C CA . ASN A 1 453 ? 13.575 -21.091 -27.970 1.00 84.00 453 ASN A CA 1
ATOM 3628 C C . ASN A 1 453 ? 12.727 -22.182 -28.647 1.00 84.00 453 ASN A C 1
ATOM 3630 O O . ASN A 1 453 ? 12.707 -22.274 -29.875 1.00 84.00 453 ASN A O 1
ATOM 3634 N N . MET A 1 454 ? 12.006 -22.968 -27.847 1.00 86.00 454 MET A N 1
ATOM 3635 C CA . MET A 1 454 ? 11.117 -24.034 -28.324 1.00 86.00 454 MET A CA 1
ATOM 3636 C C . MET A 1 454 ? 9.975 -23.525 -29.218 1.00 86.00 454 MET A C 1
ATOM 3638 O O . MET A 1 454 ? 9.427 -24.297 -29.998 1.00 86.00 454 MET A O 1
ATOM 3642 N N . ALA A 1 455 ? 9.618 -22.238 -29.137 1.00 83.81 455 ALA A N 1
ATOM 3643 C CA . ALA A 1 455 ? 8.616 -21.621 -30.009 1.00 83.81 455 ALA A CA 1
ATOM 3644 C C . ALA A 1 455 ? 9.126 -21.327 -31.437 1.00 83.81 455 ALA A C 1
ATOM 3646 O O . ALA A 1 455 ? 8.325 -21.024 -32.329 1.00 83.81 455 ALA A O 1
ATOM 3647 N N . ASN A 1 456 ? 10.442 -21.400 -31.667 1.00 83.50 456 ASN A N 1
ATOM 3648 C CA . ASN A 1 456 ? 11.033 -21.126 -32.974 1.00 83.50 456 ASN A CA 1
ATOM 3649 C C . ASN A 1 456 ? 10.630 -22.192 -34.003 1.00 83.50 456 ASN A C 1
ATOM 3651 O O . ASN A 1 456 ? 10.480 -23.369 -33.686 1.00 83.50 456 ASN A O 1
ATOM 3655 N N . ALA A 1 457 ? 10.498 -21.780 -35.264 1.00 83.44 457 ALA A N 1
ATOM 3656 C CA . ALA A 1 457 ? 10.206 -22.699 -36.358 1.00 83.44 457 ALA A CA 1
ATOM 3657 C C . ALA A 1 457 ? 11.366 -23.685 -36.594 1.00 83.44 457 ALA A C 1
ATOM 3659 O O . ALA A 1 457 ? 12.542 -23.305 -36.570 1.00 83.44 457 ALA A O 1
ATOM 3660 N N . ILE A 1 458 ? 11.030 -24.949 -36.867 1.00 84.56 458 ILE A N 1
ATOM 3661 C CA . ILE A 1 458 ? 12.012 -25.976 -37.220 1.00 84.56 458 ILE A CA 1
ATOM 3662 C C . ILE A 1 458 ? 12.404 -25.798 -38.690 1.00 84.56 458 ILE A C 1
ATOM 3664 O O . ILE A 1 458 ? 11.557 -25.851 -39.585 1.00 84.56 458 ILE A O 1
ATOM 3668 N N . ILE A 1 459 ? 13.704 -25.611 -38.937 1.00 84.25 459 ILE A N 1
ATOM 3669 C CA . ILE A 1 459 ? 14.264 -25.411 -40.281 1.00 84.25 459 ILE A CA 1
ATOM 3670 C C . ILE A 1 459 ? 13.837 -26.563 -41.202 1.00 84.25 459 ILE A C 1
ATOM 3672 O O . ILE A 1 459 ? 14.071 -27.730 -40.893 1.00 84.25 459 ILE A O 1
ATOM 3676 N N . GLY A 1 460 ? 13.233 -26.225 -42.345 1.00 82.12 460 GLY A N 1
ATOM 3677 C CA . GLY A 1 460 ? 12.800 -27.190 -43.361 1.00 82.12 460 GLY A CA 1
ATOM 3678 C C . GLY A 1 460 ? 11.484 -27.915 -43.057 1.00 82.12 460 GLY A C 1
ATOM 3679 O O . GLY A 1 460 ? 11.049 -28.711 -43.883 1.00 82.12 460 GLY A O 1
ATOM 3680 N N . GLN A 1 461 ? 10.843 -27.643 -41.916 1.00 84.62 461 GLN A N 1
ATOM 3681 C CA . GLN A 1 461 ? 9.532 -28.205 -41.564 1.00 84.62 461 GLN A CA 1
ATOM 3682 C C . GLN A 1 461 ? 8.462 -27.119 -41.468 1.00 84.62 461 GLN A C 1
ATOM 3684 O O . GLN A 1 461 ? 7.374 -27.267 -42.015 1.00 84.62 461 GLN A O 1
ATOM 3689 N N . GLU A 1 462 ? 8.787 -26.007 -40.809 1.00 79.75 462 GLU A N 1
ATOM 3690 C CA . GLU A 1 462 ? 7.881 -24.879 -40.630 1.00 79.75 462 GLU A CA 1
ATOM 3691 C C . GLU A 1 462 ? 8.534 -23.586 -41.117 1.00 79.75 462 GLU A C 1
ATOM 3693 O O . GLU A 1 462 ? 9.696 -23.305 -40.824 1.00 79.75 462 GLU A O 1
ATOM 3698 N N . TYR A 1 463 ? 7.760 -22.761 -41.820 1.00 74.25 463 TYR A N 1
ATOM 3699 C CA . TYR A 1 463 ? 8.142 -21.399 -42.181 1.00 74.25 463 TYR A CA 1
ATOM 3700 C C . TYR A 1 463 ? 7.159 -20.439 -41.511 1.00 74.25 463 TYR A C 1
ATOM 3702 O O . TYR A 1 463 ? 5.987 -20.385 -41.876 1.00 74.25 463 TYR A O 1
ATOM 3710 N N . LYS A 1 464 ? 7.632 -19.702 -40.500 1.00 72.94 464 LYS A N 1
ATOM 3711 C CA . LYS A 1 464 ? 6.862 -18.668 -39.796 1.00 72.94 464 LYS A CA 1
ATOM 3712 C C . LYS A 1 464 ? 7.448 -17.302 -40.132 1.00 72.94 464 LYS A C 1
ATOM 3714 O O . LYS A 1 464 ? 8.632 -17.065 -39.901 1.00 72.94 464 LYS A O 1
ATOM 3719 N N . THR A 1 465 ? 6.628 -16.408 -40.674 1.00 74.31 465 THR A N 1
ATOM 3720 C CA . THR A 1 465 ? 7.015 -15.011 -40.899 1.00 74.31 465 THR A CA 1
ATOM 3721 C C . THR A 1 465 ? 6.838 -14.234 -39.600 1.00 74.31 465 THR A C 1
ATOM 3723 O O . THR A 1 465 ? 5.806 -14.358 -38.940 1.00 74.31 465 THR A O 1
ATOM 3726 N N . ALA A 1 466 ? 7.837 -13.435 -39.222 1.00 76.56 466 ALA A N 1
ATOM 3727 C CA . ALA A 1 466 ? 7.721 -12.563 -38.059 1.00 76.56 466 ALA A CA 1
ATOM 3728 C C . ALA A 1 466 ? 6.607 -11.517 -38.276 1.00 76.56 466 ALA A C 1
ATOM 3730 O O . ALA A 1 466 ? 6.412 -11.057 -39.408 1.00 76.56 466 ALA A O 1
ATOM 3731 N N . PRO A 1 467 ? 5.879 -11.120 -37.217 1.00 80.62 467 PRO A N 1
ATOM 3732 C CA . PRO A 1 467 ? 4.887 -10.060 -37.321 1.00 80.62 467 PRO A CA 1
ATOM 3733 C C . PRO A 1 467 ? 5.551 -8.745 -37.737 1.00 80.62 467 PRO A C 1
ATOM 3735 O O . PRO A 1 467 ? 6.690 -8.454 -37.364 1.00 80.62 467 PRO A O 1
ATOM 3738 N N . HIS A 1 468 ? 4.827 -7.956 -38.528 1.00 80.62 468 HIS A N 1
ATOM 3739 C CA . HIS A 1 468 ? 5.326 -6.680 -39.020 1.00 80.62 468 HIS A CA 1
ATOM 3740 C C . HIS A 1 468 ? 5.411 -5.669 -37.874 1.00 80.62 468 HIS A C 1
ATOM 3742 O O . HIS A 1 468 ? 4.471 -5.498 -37.100 1.00 80.62 468 HIS A O 1
ATOM 3748 N N . THR A 1 469 ? 6.554 -4.996 -37.779 1.00 82.06 469 THR A N 1
ATOM 3749 C CA . THR A 1 469 ? 6.739 -3.865 -36.865 1.00 82.06 469 THR A CA 1
ATOM 3750 C C . THR A 1 469 ? 6.021 -2.614 -37.373 1.00 82.06 469 THR A C 1
ATOM 3752 O O . THR A 1 469 ? 5.746 -2.507 -38.571 1.00 82.06 469 THR A O 1
ATOM 3755 N N . ALA A 1 470 ? 5.793 -1.624 -36.504 1.00 80.00 470 ALA A N 1
ATOM 3756 C CA . ALA A 1 470 ? 5.194 -0.343 -36.900 1.00 80.00 470 ALA A CA 1
ATOM 3757 C C . ALA A 1 470 ? 5.954 0.320 -38.069 1.00 80.00 470 ALA A C 1
ATOM 3759 O O . ALA A 1 470 ? 5.352 0.849 -39.002 1.00 80.00 470 ALA A O 1
ATOM 3760 N N . ALA A 1 471 ? 7.289 0.227 -38.071 1.00 80.56 471 ALA A N 1
ATOM 3761 C CA . ALA A 1 471 ? 8.125 0.729 -39.161 1.00 80.56 471 ALA A CA 1
ATOM 3762 C C . ALA A 1 471 ? 7.932 -0.044 -40.478 1.00 80.56 471 ALA A C 1
ATOM 3764 O O . ALA A 1 471 ? 7.997 0.550 -41.550 1.00 80.56 471 ALA A O 1
ATOM 3765 N N . GLN A 1 472 ? 7.688 -1.356 -40.422 1.00 79.88 472 GLN A N 1
ATOM 3766 C CA . GLN A 1 472 ? 7.433 -2.168 -41.617 1.00 79.88 472 GLN A CA 1
ATOM 3767 C C . GLN A 1 472 ? 6.030 -1.936 -42.185 1.00 79.88 472 GLN A C 1
ATOM 3769 O O . GLN A 1 472 ? 5.856 -1.992 -43.402 1.00 79.88 472 GLN A O 1
ATOM 3774 N N . GLU A 1 473 ? 5.037 -1.672 -41.336 1.00 81.50 473 GLU A N 1
ATOM 3775 C CA . GLU A 1 473 ? 3.716 -1.215 -41.783 1.00 81.50 473 GLU A CA 1
ATOM 3776 C C . GLU A 1 473 ? 3.822 0.155 -42.460 1.00 81.50 473 GLU A C 1
ATOM 3778 O O . GLU A 1 473 ? 3.398 0.305 -43.604 1.00 81.50 473 GLU A O 1
ATOM 3783 N N . ALA A 1 474 ? 4.522 1.108 -41.837 1.00 82.19 474 ALA A N 1
ATOM 3784 C CA . ALA A 1 474 ? 4.786 2.407 -42.448 1.00 82.19 474 ALA A CA 1
ATOM 3785 C C . ALA A 1 474 ? 5.566 2.282 -43.770 1.00 82.19 474 ALA A C 1
ATOM 3787 O O . ALA A 1 474 ? 5.259 2.972 -44.738 1.00 82.19 474 ALA A O 1
ATOM 3788 N N . ALA A 1 475 ? 6.544 1.374 -43.856 1.00 83.06 475 ALA A N 1
ATOM 3789 C CA . ALA A 1 475 ? 7.278 1.116 -45.092 1.00 83.06 475 ALA A CA 1
ATOM 3790 C C . ALA A 1 475 ? 6.368 0.583 -46.210 1.00 83.06 475 ALA A C 1
ATOM 3792 O O . ALA A 1 475 ? 6.550 0.972 -47.363 1.00 83.06 475 ALA A O 1
ATOM 3793 N N . LYS A 1 476 ? 5.373 -0.261 -45.889 1.00 83.25 476 LYS A N 1
ATOM 3794 C CA . LYS A 1 476 ? 4.358 -0.699 -46.862 1.00 83.25 476 LYS A CA 1
ATOM 3795 C C . LYS A 1 476 ? 3.546 0.486 -47.369 1.00 83.25 476 LYS A C 1
ATOM 3797 O O . LYS A 1 476 ? 3.377 0.616 -48.575 1.00 83.25 476 LYS A O 1
ATOM 3802 N N . ASP A 1 477 ? 3.096 1.367 -46.484 1.00 84.31 477 ASP A N 1
ATOM 3803 C CA . ASP A 1 477 ? 2.315 2.545 -46.878 1.00 84.31 477 ASP A CA 1
ATOM 3804 C C . ASP A 1 477 ? 3.143 3.535 -47.711 1.00 84.31 477 ASP A C 1
ATOM 3806 O O . ASP A 1 477 ? 2.657 4.085 -48.703 1.00 84.31 477 ASP A O 1
ATOM 3810 N N . ILE A 1 478 ? 4.423 3.715 -47.370 1.00 85.25 478 ILE A N 1
ATOM 3811 C CA . ILE A 1 478 ? 5.375 4.515 -48.154 1.00 85.25 478 ILE A CA 1
ATOM 3812 C C . ILE A 1 478 ? 5.572 3.895 -49.539 1.00 85.25 478 ILE A C 1
ATOM 3814 O O . ILE A 1 478 ? 5.481 4.604 -50.542 1.00 85.25 478 ILE A O 1
ATOM 3818 N N . ALA A 1 479 ? 5.801 2.582 -49.613 1.00 85.44 479 ALA A N 1
ATOM 3819 C CA . ALA A 1 479 ? 5.940 1.862 -50.874 1.00 85.44 479 ALA A CA 1
ATOM 3820 C C . ALA A 1 479 ? 4.674 1.987 -51.729 1.00 85.44 479 ALA A C 1
ATOM 3822 O O . ALA A 1 479 ? 4.775 2.270 -52.924 1.00 85.44 479 ALA A O 1
ATOM 3823 N N . LYS A 1 480 ? 3.491 1.888 -51.108 1.00 86.81 480 LYS A N 1
ATOM 3824 C CA . LYS A 1 480 ? 2.210 2.083 -51.791 1.00 86.81 480 LYS A CA 1
ATOM 3825 C C . LYS A 1 480 ? 2.035 3.493 -52.330 1.00 86.81 480 LYS A C 1
ATOM 3827 O O . LYS A 1 480 ? 1.610 3.685 -53.465 1.00 86.81 480 LYS A O 1
ATOM 3832 N N . THR A 1 481 ? 2.414 4.486 -51.536 1.00 86.06 481 THR A N 1
ATOM 3833 C CA . THR A 1 481 ? 2.379 5.893 -51.947 1.00 86.06 481 THR A CA 1
ATOM 3834 C C . THR A 1 481 ? 3.332 6.147 -53.118 1.00 86.06 481 THR A C 1
ATOM 3836 O O . THR A 1 481 ? 3.000 6.882 -54.047 1.00 86.06 481 THR A O 1
ATOM 3839 N N . ALA A 1 482 ? 4.513 5.523 -53.096 1.00 85.12 482 ALA A N 1
ATOM 3840 C CA . ALA A 1 482 ? 5.526 5.682 -54.130 1.00 85.12 482 ALA A CA 1
ATOM 3841 C C . ALA A 1 482 ? 5.194 4.930 -55.428 1.00 85.12 482 ALA A C 1
ATOM 3843 O O . ALA A 1 482 ? 5.420 5.475 -56.503 1.00 85.12 482 ALA A O 1
ATOM 3844 N N . TYR A 1 483 ? 4.669 3.708 -55.377 1.00 86.12 483 TYR A N 1
ATOM 3845 C CA . TYR A 1 483 ? 4.583 2.842 -56.562 1.00 86.12 483 TYR A CA 1
ATOM 3846 C C . TYR A 1 483 ? 3.185 2.272 -56.851 1.00 86.12 483 TYR A C 1
ATOM 3848 O O . TYR A 1 483 ? 3.024 1.565 -57.842 1.00 86.12 483 TYR A O 1
ATOM 3856 N N . GLY A 1 484 ? 2.161 2.611 -56.063 1.00 83.81 484 GLY A N 1
ATOM 3857 C CA . GLY A 1 484 ? 0.823 2.018 -56.172 1.00 83.81 484 GLY A CA 1
ATOM 3858 C C . GLY A 1 484 ? 0.693 0.740 -55.342 1.00 83.81 484 GLY A C 1
ATOM 3859 O O . GLY A 1 484 ? 1.516 0.486 -54.476 1.00 83.81 484 GLY A O 1
ATOM 3860 N N . ASP A 1 485 ? -0.345 -0.069 -55.555 1.00 84.69 485 ASP A N 1
ATOM 3861 C CA . ASP A 1 485 ? -0.590 -1.255 -54.718 1.00 84.69 485 ASP A CA 1
ATOM 3862 C C . ASP A 1 485 ? 0.431 -2.376 -54.994 1.00 84.69 485 ASP A C 1
ATOM 3864 O O . ASP A 1 485 ? 0.205 -3.256 -55.819 1.00 84.69 485 ASP A O 1
ATOM 3868 N N . VAL A 1 486 ? 1.586 -2.297 -54.328 1.00 84.56 486 VAL A N 1
ATOM 3869 C CA . VAL A 1 486 ? 2.714 -3.229 -54.456 1.00 84.56 486 VAL A CA 1
ATOM 3870 C C . VAL A 1 486 ? 3.157 -3.745 -53.090 1.00 84.56 486 VAL A C 1
ATOM 3872 O O . VAL A 1 486 ? 2.984 -3.093 -52.054 1.00 84.56 486 VAL A O 1
ATOM 3875 N N . THR A 1 487 ? 3.758 -4.929 -53.081 1.00 84.75 487 THR A N 1
ATOM 3876 C CA . THR A 1 487 ? 4.448 -5.484 -51.910 1.00 84.75 487 THR A CA 1
ATOM 3877 C C . THR A 1 487 ? 5.814 -4.815 -51.694 1.00 84.75 487 THR A C 1
ATOM 3879 O O . THR A 1 487 ? 6.333 -4.126 -52.572 1.00 84.75 487 THR A O 1
ATOM 3882 N N . LEU A 1 488 ? 6.423 -5.005 -50.515 1.00 81.19 488 LEU A N 1
ATOM 3883 C CA . LEU A 1 488 ? 7.757 -4.454 -50.224 1.00 81.19 488 LEU A CA 1
ATOM 3884 C C . LEU A 1 488 ? 8.829 -5.007 -51.176 1.00 81.19 488 LEU A C 1
ATOM 3886 O O . LEU A 1 488 ? 9.634 -4.236 -51.690 1.00 81.19 488 LEU A O 1
ATOM 3890 N N . ASP A 1 489 ? 8.793 -6.309 -51.467 1.00 84.50 489 ASP A N 1
ATOM 3891 C CA . ASP A 1 489 ? 9.753 -6.953 -52.372 1.00 84.50 489 ASP A CA 1
ATOM 3892 C C . ASP A 1 489 ? 9.606 -6.440 -53.813 1.00 84.50 489 ASP A C 1
ATOM 3894 O O . ASP A 1 489 ? 10.595 -6.200 -54.511 1.00 84.50 489 ASP A O 1
ATOM 3898 N N . GLU A 1 490 ? 8.370 -6.206 -54.261 1.00 85.50 490 GLU A N 1
ATOM 3899 C CA . GLU A 1 490 ? 8.096 -5.590 -55.563 1.00 85.50 490 GLU A CA 1
ATOM 3900 C C . GLU A 1 490 ? 8.555 -4.131 -55.608 1.00 85.50 490 GLU A C 1
ATOM 3902 O O . GLU A 1 490 ? 9.150 -3.713 -56.601 1.00 85.50 490 GLU A O 1
ATOM 3907 N N . ALA A 1 491 ? 8.345 -3.363 -54.535 1.00 83.06 491 ALA A N 1
ATOM 3908 C CA . ALA A 1 491 ? 8.843 -1.995 -54.426 1.00 83.06 491 ALA A CA 1
ATOM 3909 C C . ALA A 1 491 ? 10.380 -1.940 -54.460 1.00 83.06 491 ALA A C 1
ATOM 3911 O O . ALA A 1 491 ? 10.947 -1.086 -55.144 1.00 83.06 491 ALA A O 1
ATOM 3912 N N . GLU A 1 492 ? 11.069 -2.876 -53.798 1.00 85.75 492 GLU A N 1
ATOM 3913 C CA . GLU A 1 492 ? 12.525 -3.018 -53.907 1.00 85.75 492 GLU A CA 1
ATOM 3914 C C . GLU A 1 492 ? 12.962 -3.389 -55.327 1.00 85.75 492 GLU A C 1
ATOM 3916 O O . GLU A 1 492 ? 13.943 -2.843 -55.839 1.00 85.75 492 GLU A O 1
ATOM 3921 N N . ALA A 1 493 ? 12.239 -4.287 -55.998 1.00 88.44 493 ALA A N 1
ATOM 3922 C CA . ALA A 1 493 ? 12.519 -4.641 -57.385 1.00 88.44 493 ALA A CA 1
ATOM 3923 C C . ALA A 1 493 ? 12.315 -3.447 -58.336 1.00 88.44 493 ALA A C 1
ATOM 3925 O O . ALA A 1 493 ? 13.117 -3.255 -59.253 1.00 88.44 493 ALA A O 1
ATOM 3926 N N . LEU A 1 494 ? 11.285 -2.624 -58.116 1.00 88.38 494 LEU A N 1
ATOM 3927 C CA . LEU A 1 494 ? 11.034 -1.386 -58.861 1.00 88.38 494 LEU A CA 1
ATOM 3928 C C . LEU A 1 494 ? 12.134 -0.351 -58.618 1.00 88.38 494 LEU A C 1
ATOM 3930 O O . LEU A 1 494 ? 12.619 0.254 -59.576 1.00 88.38 494 LEU A O 1
ATOM 3934 N N . LEU A 1 495 ? 12.588 -0.213 -57.371 1.00 85.69 495 LEU A N 1
ATOM 3935 C CA . LEU A 1 495 ? 13.715 0.646 -57.021 1.00 85.69 495 LEU A CA 1
ATOM 3936 C C . LEU A 1 495 ? 15.003 0.184 -57.721 1.00 85.69 495 LEU A C 1
ATOM 3938 O O . LEU A 1 495 ? 15.681 0.994 -58.345 1.00 85.69 495 LEU A O 1
ATOM 3942 N N . ARG A 1 496 ? 15.311 -1.122 -57.702 1.00 89.44 496 ARG A N 1
ATOM 3943 C CA . ARG A 1 496 ? 16.471 -1.698 -58.417 1.00 89.44 496 ARG A CA 1
ATOM 3944 C C . ARG A 1 496 ? 16.394 -1.492 -59.930 1.00 89.44 496 ARG A C 1
ATOM 3946 O O . ARG A 1 496 ? 17.426 -1.383 -60.584 1.00 89.44 496 ARG A O 1
ATOM 3953 N N . LYS A 1 497 ? 15.183 -1.422 -60.485 1.00 90.62 497 LYS A N 1
ATOM 3954 C CA . LYS A 1 497 ? 14.924 -1.108 -61.899 1.00 90.62 497 LYS A CA 1
ATOM 3955 C C . LYS A 1 497 ? 14.895 0.399 -62.193 1.00 90.62 497 LYS A C 1
ATOM 3957 O O . LYS A 1 497 ? 14.620 0.766 -63.332 1.00 90.62 497 LYS A O 1
ATOM 3962 N N . ASN A 1 498 ? 15.166 1.264 -61.209 1.00 86.06 498 ASN A N 1
ATOM 3963 C CA . ASN A 1 498 ? 15.051 2.724 -61.314 1.00 86.06 498 ASN A CA 1
ATOM 3964 C C . ASN A 1 498 ? 13.677 3.192 -61.834 1.00 86.06 498 ASN A C 1
ATOM 3966 O O . ASN A 1 498 ? 13.580 4.173 -62.574 1.00 86.06 498 ASN A O 1
ATOM 3970 N N . ALA A 1 499 ? 12.597 2.493 -61.471 1.00 87.31 499 ALA A N 1
ATOM 3971 C CA . ALA A 1 499 ? 11.251 2.924 -61.824 1.00 87.31 499 ALA A CA 1
ATOM 3972 C C . ALA A 1 499 ? 10.955 4.292 -61.185 1.00 87.31 499 ALA A C 1
ATOM 3974 O O . ALA A 1 499 ? 11.228 4.507 -60.004 1.00 87.31 499 ALA A O 1
ATOM 3975 N N . ARG A 1 500 ? 10.388 5.234 -61.952 1.00 85.62 500 ARG A N 1
ATOM 3976 C CA . ARG A 1 500 ? 10.064 6.573 -61.432 1.00 85.62 500 ARG A CA 1
ATOM 3977 C C . ARG A 1 500 ? 8.995 6.454 -60.325 1.00 85.62 500 ARG A C 1
ATOM 3979 O O . ARG A 1 500 ? 7.932 5.902 -60.611 1.00 85.62 500 ARG A O 1
ATOM 3986 N N . PRO A 1 501 ? 9.224 6.968 -59.105 1.00 85.69 501 PRO A N 1
ATOM 3987 C CA . PRO A 1 501 ? 8.218 6.967 -58.046 1.00 85.69 501 PRO A CA 1
ATOM 3988 C C . PRO A 1 501 ? 7.115 8.007 -58.310 1.00 85.69 501 PRO A C 1
ATOM 3990 O O . PRO A 1 501 ? 7.279 8.946 -59.092 1.00 85.69 501 PRO A O 1
ATOM 3993 N N . PHE A 1 502 ? 5.986 7.836 -57.629 1.00 88.69 502 PHE A N 1
ATOM 3994 C CA . PHE A 1 502 ? 4.784 8.669 -57.632 1.00 88.69 502 PHE A CA 1
ATOM 3995 C C . PHE A 1 502 ? 4.091 8.820 -58.990 1.00 88.69 502 PHE A C 1
ATOM 3997 O O . PHE A 1 502 ? 3.369 9.794 -59.192 1.00 88.69 502 PHE A O 1
ATOM 4004 N N . GLN A 1 503 ? 4.291 7.891 -59.931 1.00 83.62 503 GLN A N 1
ATOM 4005 C CA . GLN A 1 503 ? 3.699 7.970 -61.276 1.00 83.62 503 GLN A CA 1
ATOM 4006 C C . GLN A 1 503 ? 2.163 8.003 -61.265 1.00 83.62 503 GLN A C 1
ATOM 4008 O O . GLN A 1 503 ? 1.567 8.680 -62.094 1.00 83.62 503 GLN A O 1
ATOM 4013 N N . GLY A 1 504 ? 1.524 7.322 -60.308 1.00 80.19 504 GLY A N 1
ATOM 4014 C CA . GLY A 1 504 ? 0.062 7.286 -60.185 1.00 80.19 504 GLY A CA 1
ATOM 4015 C C . GLY A 1 504 ? -0.580 8.571 -59.642 1.00 80.19 504 GLY A C 1
ATOM 4016 O O . GLY A 1 504 ? -1.797 8.720 -59.732 1.00 80.19 504 GLY A O 1
ATOM 4017 N N . LEU A 1 505 ? 0.200 9.511 -59.090 1.00 76.50 505 LEU A N 1
ATOM 4018 C CA . LEU A 1 505 ? -0.328 10.790 -58.597 1.00 76.50 505 LEU A CA 1
ATOM 4019 C C . LEU A 1 505 ? -0.725 11.720 -59.761 1.00 76.50 505 LEU A C 1
ATOM 4021 O O . LEU A 1 505 ? -0.314 11.515 -60.903 1.00 76.50 505 LEU A O 1
ATOM 4025 N N . ASN A 1 506 ? -1.522 12.758 -59.477 1.00 78.75 506 ASN A N 1
ATOM 4026 C CA . ASN A 1 506 ? -1.985 13.746 -60.466 1.00 78.75 506 ASN A CA 1
ATOM 4027 C C . ASN A 1 506 ? -2.692 13.107 -61.682 1.00 78.75 506 ASN A C 1
ATOM 4029 O O . ASN A 1 506 ? -2.341 13.379 -62.832 1.00 78.75 506 ASN A O 1
ATOM 4033 N N . SER A 1 507 ? -3.654 12.211 -61.434 1.00 77.44 507 SER A N 1
ATOM 4034 C CA . SER A 1 507 ? -4.393 11.484 -62.483 1.00 77.44 507 SER A CA 1
ATOM 4035 C C . SER A 1 507 ? -3.481 10.725 -63.464 1.00 77.44 507 SER A C 1
ATOM 4037 O O . SER A 1 507 ? -3.754 10.678 -64.660 1.00 77.44 507 SER A O 1
ATOM 4039 N N . GLY A 1 508 ? -2.373 10.159 -62.968 1.00 72.50 508 GLY A N 1
ATOM 4040 C CA . GLY A 1 508 ? -1.422 9.373 -63.765 1.00 72.50 508 GLY A CA 1
ATOM 4041 C C . GLY A 1 508 ? -0.326 10.179 -64.472 1.00 72.50 508 GLY A C 1
ATOM 4042 O O . GLY A 1 508 ? 0.496 9.599 -65.176 1.00 72.50 508 GLY A O 1
ATOM 4043 N N . THR A 1 509 ? -0.273 11.504 -64.293 1.00 75.75 509 THR A N 1
ATOM 4044 C CA . THR A 1 509 ? 0.817 12.345 -64.841 1.00 75.75 509 THR A CA 1
ATOM 4045 C C . THR A 1 509 ? 2.081 12.333 -63.965 1.00 75.75 509 THR A C 1
ATOM 4047 O O . THR A 1 509 ? 3.179 12.700 -64.404 1.00 75.75 509 THR A O 1
ATOM 4050 N N . GLY A 1 510 ? 1.951 11.833 -62.737 1.00 79.81 510 GLY A N 1
ATOM 4051 C CA . GLY A 1 510 ? 3.016 11.678 -61.764 1.00 79.81 510 GLY A CA 1
ATOM 4052 C C . GLY A 1 510 ? 3.377 12.963 -61.019 1.00 79.81 510 GLY A C 1
ATOM 4053 O O . GLY A 1 510 ? 2.948 14.066 -61.364 1.00 79.81 510 GLY A O 1
ATOM 4054 N N . ALA A 1 511 ? 4.188 12.835 -59.968 1.00 83.25 511 ALA A N 1
ATOM 4055 C CA . ALA A 1 511 ? 4.654 13.989 -59.201 1.00 83.25 511 ALA A CA 1
ATOM 4056 C C . ALA A 1 511 ? 5.556 14.919 -60.040 1.00 83.25 511 ALA A C 1
ATOM 4058 O O . ALA A 1 511 ? 6.453 14.465 -60.764 1.00 83.25 511 ALA A O 1
ATOM 4059 N N . ILE A 1 512 ? 5.331 16.229 -59.905 1.00 80.94 512 ILE A N 1
ATOM 4060 C CA . ILE A 1 512 ? 6.106 17.296 -60.545 1.00 80.94 512 ILE A CA 1
ATOM 4061 C C . ILE A 1 512 ? 7.130 17.826 -59.537 1.00 80.94 512 ILE A C 1
ATOM 4063 O O . ILE A 1 512 ? 6.750 18.391 -58.517 1.00 80.94 512 ILE A O 1
ATOM 4067 N N . GLY A 1 513 ? 8.421 17.625 -59.815 1.00 74.44 513 GLY A N 1
ATOM 4068 C CA . GLY A 1 513 ? 9.503 18.013 -58.898 1.00 74.44 513 GLY A CA 1
ATOM 4069 C C . GLY A 1 513 ? 10.271 19.283 -59.277 1.00 74.44 513 GLY A C 1
ATOM 4070 O O . GLY A 1 513 ? 10.855 19.908 -58.400 1.00 74.44 513 GLY A O 1
ATOM 4071 N N . HIS A 1 514 ? 10.307 19.652 -60.562 1.00 80.81 514 HIS A N 1
ATOM 4072 C CA . HIS A 1 514 ? 11.098 20.796 -61.041 1.00 80.81 514 HIS A CA 1
ATOM 4073 C C . HIS A 1 514 ? 10.375 21.688 -62.053 1.00 80.81 514 HIS A C 1
ATOM 4075 O O . HIS A 1 514 ? 10.704 22.863 -62.150 1.00 80.81 514 HIS A O 1
ATOM 4081 N N . SER A 1 515 ? 9.391 21.183 -62.805 1.00 78.88 515 SER A N 1
ATOM 4082 C CA . SER A 1 515 ? 8.694 21.990 -63.819 1.00 78.88 515 SER A CA 1
ATOM 4083 C C . SER A 1 515 ? 7.753 23.052 -63.234 1.00 78.88 515 SER A C 1
ATOM 4085 O O . SER A 1 515 ? 7.297 23.923 -63.963 1.00 78.88 515 SER A O 1
ATOM 4087 N N . ASN A 1 516 ? 7.497 23.020 -61.923 1.00 74.19 516 ASN A N 1
ATOM 4088 C CA . ASN A 1 516 ? 6.842 24.090 -61.163 1.00 74.19 516 ASN A CA 1
ATOM 4089 C C . ASN A 1 516 ? 7.822 25.167 -60.650 1.00 74.19 516 ASN A C 1
ATOM 4091 O O . ASN A 1 516 ? 7.394 26.139 -60.033 1.00 74.19 516 ASN A O 1
ATOM 4095 N N . LEU A 1 517 ? 9.133 24.989 -60.830 1.00 79.50 517 LEU A N 1
ATOM 4096 C CA . LEU A 1 517 ? 10.140 25.957 -60.402 1.00 79.50 517 LEU A CA 1
ATOM 4097 C C . LEU A 1 517 ? 10.327 27.012 -61.501 1.00 79.50 517 LEU A C 1
ATOM 4099 O O . LEU A 1 517 ? 10.400 26.684 -62.680 1.00 79.50 517 LEU A O 1
ATOM 4103 N N . GLY A 1 518 ? 10.412 28.289 -61.120 1.00 72.38 518 GLY A N 1
ATOM 4104 C CA . GLY A 1 518 ? 10.608 29.400 -62.065 1.00 72.38 518 GLY A CA 1
ATOM 4105 C C . GLY A 1 518 ? 9.350 29.859 -62.816 1.00 72.38 518 GLY A C 1
ATOM 4106 O O . GLY A 1 518 ? 9.438 30.793 -63.604 1.00 72.38 518 GLY A O 1
ATOM 4107 N N . SER A 1 519 ? 8.184 29.259 -62.555 1.00 74.25 519 SER A N 1
ATOM 4108 C CA . SER A 1 519 ? 6.898 29.656 -63.154 1.00 74.25 519 SER A CA 1
ATOM 4109 C C . SER A 1 519 ? 6.222 30.845 -62.461 1.00 74.25 519 SER A C 1
ATOM 4111 O O . SER A 1 519 ? 5.203 31.335 -62.937 1.00 74.25 519 SER A O 1
ATOM 4113 N N . THR A 1 520 ? 6.752 31.289 -61.322 1.00 76.69 520 THR A N 1
ATOM 4114 C CA . THR A 1 520 ? 6.211 32.415 -60.554 1.00 76.69 520 THR A CA 1
ATOM 4115 C C . THR A 1 520 ? 7.020 33.670 -60.852 1.00 76.69 520 THR A C 1
ATOM 4117 O O . THR A 1 520 ? 8.245 33.653 -60.712 1.00 76.69 520 THR A O 1
ATOM 4120 N N . GLU A 1 521 ? 6.349 34.767 -61.207 1.00 77.19 521 GLU A N 1
ATOM 4121 C CA . GLU A 1 521 ? 6.996 36.075 -61.321 1.00 77.19 521 GLU A CA 1
ATOM 4122 C C . GLU A 1 521 ? 7.593 36.473 -59.968 1.00 77.19 521 GLU A C 1
ATOM 4124 O O . GLU A 1 521 ? 6.895 36.618 -58.961 1.00 77.19 521 GLU A O 1
ATOM 4129 N N . LEU A 1 522 ? 8.918 36.608 -59.932 1.00 78.44 522 LEU A N 1
ATOM 4130 C CA . LEU A 1 522 ? 9.608 37.086 -58.746 1.00 78.44 522 LEU A CA 1
ATOM 4131 C C . LEU A 1 522 ? 9.461 38.611 -58.678 1.00 78.44 522 LEU A C 1
ATOM 4133 O O . LEU A 1 522 ? 9.698 39.280 -59.686 1.00 78.44 522 LEU A O 1
ATOM 4137 N N . PRO A 1 523 ? 9.132 39.188 -57.507 1.00 79.50 523 PRO A N 1
ATOM 4138 C CA . PRO A 1 523 ? 9.132 40.636 -57.347 1.00 79.50 523 PRO A CA 1
ATOM 4139 C C . PRO A 1 523 ? 10.510 41.196 -57.701 1.00 79.50 523 PRO A C 1
ATOM 4141 O O . PRO A 1 523 ? 11.534 40.570 -57.406 1.00 79.50 523 PRO A O 1
ATOM 4144 N N . GLN A 1 524 ? 10.534 42.372 -58.333 1.00 76.69 524 GLN A N 1
ATOM 4145 C CA . GLN A 1 524 ? 11.767 43.005 -58.788 1.00 76.69 524 GLN A CA 1
ATOM 4146 C C . GLN A 1 524 ? 12.691 43.254 -57.588 1.00 76.69 524 GLN A C 1
ATOM 4148 O O . GLN A 1 524 ? 12.446 44.117 -56.745 1.00 76.69 524 GLN A O 1
ATOM 4153 N N . ARG A 1 525 ? 13.752 42.451 -57.482 1.00 75.38 525 ARG A N 1
ATOM 4154 C CA . ARG A 1 525 ? 14.748 42.570 -56.417 1.00 75.38 525 ARG A CA 1
ATOM 4155 C C . ARG A 1 525 ? 15.699 43.699 -56.793 1.00 75.38 525 ARG A C 1
ATOM 4157 O O . ARG A 1 525 ? 16.625 43.496 -57.574 1.00 75.38 525 ARG A O 1
ATOM 4164 N N . LEU A 1 526 ? 15.439 44.892 -56.266 1.00 76.38 526 LEU A N 1
ATOM 4165 C CA . LEU A 1 526 ? 16.338 46.035 -56.398 1.00 76.38 526 LEU A CA 1
ATOM 4166 C C . LEU A 1 526 ? 17.606 45.751 -55.587 1.00 76.38 526 LEU A C 1
ATOM 4168 O O . LEU A 1 526 ? 17.597 45.818 -54.359 1.00 76.38 526 LEU A O 1
ATOM 4172 N N . ILE A 1 527 ? 18.687 45.406 -56.278 1.00 66.69 527 ILE A N 1
ATOM 4173 C CA . ILE A 1 527 ? 20.031 45.424 -55.704 1.00 66.69 527 ILE A CA 1
ATOM 4174 C C . ILE A 1 527 ? 20.681 46.777 -56.022 1.00 66.69 527 ILE A C 1
ATOM 4176 O O . ILE A 1 527 ? 20.447 47.316 -57.107 1.00 66.69 527 ILE A O 1
ATOM 4180 N N . PRO A 1 528 ? 21.475 47.352 -55.102 1.00 62.38 528 PRO A N 1
ATOM 4181 C CA . PRO A 1 528 ? 22.255 48.549 -55.396 1.00 62.38 528 PRO A CA 1
ATOM 4182 C C . PRO A 1 528 ? 23.116 48.324 -56.642 1.00 62.38 528 PRO A C 1
ATOM 4184 O O . PRO A 1 528 ? 23.610 47.213 -56.850 1.00 62.38 528 PRO A O 1
ATOM 4187 N N . ALA A 1 529 ? 23.321 49.370 -57.449 1.00 67.69 529 ALA A N 1
ATOM 4188 C CA . ALA A 1 529 ? 24.300 49.313 -58.529 1.00 67.69 529 ALA A CA 1
ATOM 4189 C C . ALA A 1 529 ? 25.643 48.841 -57.951 1.00 67.69 529 ALA A C 1
ATOM 4191 O O . ALA A 1 529 ? 26.109 49.377 -56.940 1.00 67.69 529 ALA A O 1
ATOM 4192 N N . GLY A 1 530 ? 26.219 47.798 -58.554 1.00 61.00 530 GLY A N 1
ATOM 4193 C CA . GLY A 1 530 ? 27.508 47.269 -58.130 1.00 61.00 530 GLY A CA 1
ATOM 4194 C C . GLY A 1 530 ? 28.534 48.395 -58.137 1.00 61.00 530 GLY A C 1
ATOM 4195 O O . GLY A 1 530 ? 28.709 49.075 -59.145 1.00 61.00 530 GLY A O 1
ATOM 4196 N N . ARG A 1 531 ? 29.183 48.626 -56.998 1.00 60.09 531 ARG A N 1
ATOM 4197 C CA . ARG A 1 531 ? 30.318 49.540 -56.934 1.00 60.09 531 ARG A CA 1
ATOM 4198 C C . ARG A 1 531 ? 31.484 48.827 -57.605 1.00 60.09 531 ARG A C 1
ATOM 4200 O O . ARG A 1 531 ? 31.888 47.770 -57.121 1.00 60.09 531 ARG A O 1
ATOM 4207 N N . GLU A 1 532 ? 32.015 49.378 -58.693 1.00 59.75 532 GLU A N 1
ATOM 4208 C CA . GLU A 1 532 ? 33.333 48.955 -59.160 1.00 59.75 532 GLU A CA 1
ATOM 4209 C C . GLU A 1 532 ? 34.309 49.161 -57.999 1.00 59.75 532 GLU A C 1
ATOM 4211 O O . GLU A 1 532 ? 34.438 50.263 -57.455 1.00 59.75 532 GLU A O 1
ATOM 4216 N N . LEU A 1 533 ? 34.930 48.070 -57.549 1.00 49.41 533 LEU A N 1
ATOM 4217 C CA . LEU A 1 533 ? 36.098 48.193 -56.700 1.00 49.41 533 LEU A CA 1
ATOM 4218 C C . LEU A 1 533 ? 37.175 48.834 -57.566 1.00 49.41 533 LEU A C 1
ATOM 4220 O O . LEU A 1 533 ? 37.623 48.227 -58.537 1.00 49.41 533 LEU A O 1
ATOM 4224 N N . ASP A 1 534 ? 37.599 50.032 -57.178 1.00 56.41 534 ASP A N 1
ATOM 4225 C CA . ASP A 1 534 ? 38.876 50.580 -57.610 1.00 56.41 534 ASP A CA 1
ATOM 4226 C C . ASP A 1 534 ? 39.959 49.706 -56.966 1.00 56.41 534 ASP A C 1
ATOM 4228 O O . ASP A 1 534 ? 40.431 49.946 -55.851 1.00 56.41 534 ASP A O 1
ATOM 4232 N N . LEU A 1 535 ? 40.216 48.560 -57.598 1.00 55.41 535 LEU A N 1
ATOM 4233 C CA . LEU A 1 535 ? 41.306 47.680 -57.228 1.00 55.41 535 LEU A CA 1
ATOM 4234 C C . LEU A 1 535 ? 42.573 48.496 -57.485 1.00 55.41 535 LEU A C 1
ATOM 4236 O O . LEU A 1 535 ? 42.819 48.832 -58.647 1.00 55.41 535 LEU A O 1
ATOM 4240 N N . PRO A 1 536 ? 43.389 48.824 -56.463 1.00 51.84 536 PRO A N 1
ATOM 4241 C CA . PRO A 1 536 ? 44.691 49.403 -56.735 1.00 51.84 536 PRO A CA 1
ATOM 4242 C C . PRO A 1 536 ? 45.389 48.432 -57.680 1.00 51.84 536 PRO A C 1
ATOM 4244 O O . PRO A 1 536 ? 45.529 47.252 -57.345 1.00 51.84 536 PRO A O 1
ATOM 4247 N N . GLN A 1 537 ? 45.744 48.907 -58.881 1.00 57.91 537 GLN A N 1
ATOM 4248 C CA . GLN A 1 537 ? 46.519 48.122 -59.835 1.00 57.91 537 GLN A CA 1
ATOM 4249 C C . GLN A 1 537 ? 47.625 47.432 -59.048 1.00 57.91 537 GLN A C 1
ATOM 4251 O O . GLN A 1 537 ? 48.377 48.101 -58.333 1.00 57.91 537 GLN A O 1
ATOM 4256 N N . ALA A 1 538 ? 47.658 46.098 -59.106 1.00 49.69 538 ALA A N 1
ATOM 4257 C CA . ALA A 1 538 ? 48.675 45.325 -58.422 1.00 49.69 538 ALA A CA 1
ATOM 4258 C C . ALA A 1 538 ? 50.031 45.932 -58.794 1.00 49.69 538 ALA A C 1
ATOM 4260 O O . ALA A 1 538 ? 50.414 45.911 -59.966 1.00 49.69 538 ALA A O 1
ATOM 4261 N N . LYS A 1 539 ? 50.718 46.539 -57.816 1.00 52.50 539 LYS A N 1
ATOM 4262 C CA . LYS A 1 539 ? 52.083 47.019 -58.026 1.00 52.50 539 LYS A CA 1
ATOM 4263 C C . LYS A 1 539 ? 52.873 45.817 -58.550 1.00 52.50 539 LYS A C 1
ATOM 4265 O O . LYS A 1 539 ? 52.832 44.772 -57.892 1.00 52.50 539 LYS A O 1
ATOM 4270 N N . PRO A 1 540 ? 53.540 45.911 -59.713 1.00 55.91 540 PRO A N 1
ATOM 4271 C CA . PRO A 1 540 ? 54.401 44.830 -60.162 1.00 55.91 540 PRO A CA 1
ATOM 4272 C C . PRO A 1 540 ? 55.400 44.529 -59.042 1.00 55.91 540 PRO A C 1
ATOM 4274 O O . PRO A 1 540 ? 55.910 45.453 -58.407 1.00 55.91 540 PRO A O 1
ATOM 4277 N N . ALA A 1 541 ? 55.611 43.245 -58.749 1.00 57.53 541 ALA A N 1
ATOM 4278 C CA . ALA A 1 541 ? 56.524 42.824 -57.697 1.00 57.53 541 ALA A CA 1
ATOM 4279 C C . ALA A 1 541 ? 57.901 43.465 -57.939 1.00 57.53 541 ALA A C 1
ATOM 4281 O O . ALA A 1 541 ? 58.515 43.233 -58.982 1.00 57.53 541 ALA A O 1
ATOM 4282 N N . GLU A 1 542 ? 58.368 44.295 -57.003 1.00 60.28 542 GLU A N 1
ATOM 4283 C CA . GLU A 1 542 ? 59.721 44.846 -57.056 1.00 60.28 542 GLU A CA 1
ATOM 4284 C C . GLU A 1 542 ? 60.709 43.680 -56.948 1.00 60.28 542 GLU A C 1
ATOM 4286 O O . GLU A 1 542 ? 60.825 43.030 -55.907 1.00 60.28 542 GLU A O 1
ATOM 4291 N N . LEU A 1 543 ? 61.391 43.371 -58.052 1.00 70.06 543 LEU A N 1
ATOM 4292 C CA . LEU A 1 543 ? 62.441 42.361 -58.061 1.00 70.06 543 LEU A CA 1
ATOM 4293 C C . LEU A 1 543 ? 63.610 42.853 -57.190 1.00 70.06 543 LEU A C 1
ATOM 4295 O O . LEU A 1 543 ? 64.024 44.009 -57.327 1.00 70.06 543 LEU A O 1
ATOM 4299 N N . PRO A 1 544 ? 64.174 42.005 -56.310 1.00 74.94 544 PRO A N 1
ATOM 4300 C CA . PRO A 1 544 ? 65.274 42.409 -55.446 1.00 74.94 544 PRO A CA 1
ATOM 4301 C C . PRO A 1 544 ? 66.492 42.822 -56.283 1.00 74.94 544 PRO A C 1
ATOM 4303 O O . PRO A 1 544 ? 66.979 42.058 -57.121 1.00 74.94 544 PRO A O 1
ATOM 4306 N N . ARG A 1 545 ? 66.999 44.038 -56.049 1.00 84.31 545 ARG A N 1
ATOM 4307 C CA . ARG A 1 545 ? 68.234 44.533 -56.671 1.00 84.31 545 ARG A CA 1
ATOM 4308 C C . ARG A 1 545 ? 69.446 43.913 -55.978 1.00 84.31 545 ARG A C 1
ATOM 4310 O O . ARG A 1 545 ? 69.605 44.008 -54.763 1.00 84.31 545 ARG A O 1
ATOM 4317 N N . MET A 1 546 ? 70.311 43.281 -56.762 1.00 85.31 546 MET A N 1
ATOM 4318 C CA . MET A 1 546 ? 71.574 42.717 -56.307 1.00 85.31 546 MET A CA 1
ATOM 4319 C C . MET A 1 546 ? 72.591 43.841 -56.110 1.00 85.31 546 MET A C 1
ATOM 4321 O O . MET A 1 546 ? 72.866 44.613 -57.029 1.00 85.31 546 MET A O 1
ATOM 4325 N N . ASN A 1 547 ? 73.188 43.917 -54.922 1.00 86.38 547 ASN A N 1
ATOM 4326 C CA . ASN A 1 547 ? 74.282 44.847 -54.659 1.00 86.38 547 ASN A CA 1
ATOM 4327 C C . ASN A 1 547 ? 75.552 44.445 -55.431 1.00 86.38 547 ASN A C 1
ATOM 4329 O O . ASN A 1 547 ? 75.651 43.356 -55.996 1.00 86.38 547 ASN A O 1
ATOM 4333 N N . ARG A 1 548 ? 76.577 45.301 -55.418 1.00 82.38 548 ARG A N 1
ATOM 4334 C CA . ARG A 1 548 ? 77.819 45.087 -56.180 1.00 82.38 548 ARG A CA 1
ATOM 4335 C C . ARG A 1 548 ? 78.483 43.722 -55.953 1.00 82.38 548 ARG A C 1
ATOM 4337 O O . ARG A 1 548 ? 78.990 43.130 -56.902 1.00 82.38 548 ARG A O 1
ATOM 4344 N N . VAL A 1 549 ? 78.467 43.206 -54.724 1.00 83.75 549 VAL A N 1
ATOM 4345 C CA . VAL A 1 549 ? 79.062 41.897 -54.397 1.00 83.75 549 VAL A CA 1
ATOM 4346 C C . VAL A 1 549 ? 78.204 40.757 -54.949 1.00 83.75 549 VAL A C 1
ATOM 4348 O O . VAL A 1 549 ? 78.732 39.774 -55.467 1.00 83.75 549 VAL A O 1
ATOM 4351 N N . GLN A 1 550 ? 76.881 40.894 -54.872 1.00 85.50 550 GLN A N 1
ATOM 4352 C CA . GLN A 1 550 ? 75.933 39.925 -55.418 1.00 85.50 550 GLN A CA 1
ATOM 4353 C C . GLN A 1 550 ? 75.971 39.900 -56.952 1.00 85.50 550 GLN A C 1
ATOM 4355 O O . GLN A 1 550 ? 76.047 38.815 -57.520 1.00 85.50 550 GLN A O 1
ATOM 4360 N N . MET A 1 551 ? 76.044 41.062 -57.615 1.00 82.81 551 MET A N 1
ATOM 4361 C CA . MET A 1 551 ? 76.233 41.154 -59.070 1.00 82.81 551 MET A CA 1
ATOM 4362 C C . MET A 1 551 ? 77.526 40.461 -59.514 1.00 82.81 551 MET A C 1
ATOM 4364 O O . MET A 1 551 ? 77.526 39.724 -60.496 1.00 82.81 551 MET A O 1
ATOM 4368 N N . ALA A 1 552 ? 78.623 40.641 -58.767 1.00 81.19 552 ALA A N 1
ATOM 4369 C CA . ALA A 1 552 ? 79.898 39.986 -59.057 1.00 81.19 552 ALA A CA 1
ATOM 4370 C C . ALA A 1 552 ? 79.791 38.457 -58.985 1.00 81.19 552 ALA A C 1
ATOM 4372 O O . ALA A 1 552 ? 80.212 37.770 -59.913 1.00 81.19 552 ALA A O 1
ATOM 4373 N N . LYS A 1 553 ? 79.182 37.927 -57.915 1.00 84.69 553 LYS A N 1
ATOM 4374 C CA . LYS A 1 553 ? 78.956 36.481 -57.756 1.00 84.69 553 LYS A CA 1
ATOM 4375 C C . LYS A 1 553 ? 78.032 35.926 -58.837 1.00 84.69 553 LYS A C 1
ATOM 4377 O O . LYS A 1 553 ? 78.309 34.856 -59.373 1.00 84.69 553 LYS A O 1
ATOM 4382 N N . TRP A 1 554 ? 76.967 36.653 -59.172 1.00 86.19 554 TRP A N 1
ATOM 4383 C CA . TRP A 1 554 ? 76.005 36.242 -60.192 1.00 86.19 554 TRP A CA 1
ATOM 4384 C C . TRP A 1 554 ? 76.661 36.180 -61.582 1.00 86.19 554 TRP A C 1
ATOM 4386 O O . TRP A 1 554 ? 76.582 35.156 -62.261 1.00 86.19 554 TRP A O 1
ATOM 4396 N N . LEU A 1 555 ? 77.416 37.218 -61.968 1.00 82.19 555 LEU A N 1
ATOM 4397 C CA . LEU A 1 555 ? 78.156 37.254 -63.235 1.00 82.19 555 LEU A CA 1
ATOM 4398 C C . LEU A 1 555 ? 79.264 36.193 -63.291 1.00 82.19 555 LEU A C 1
ATOM 4400 O O . LEU A 1 555 ? 79.429 35.544 -64.322 1.00 82.19 555 LEU A O 1
ATOM 4404 N N . GLN A 1 556 ? 79.999 35.981 -62.196 1.00 81.06 556 GLN A N 1
ATOM 4405 C CA . GLN A 1 556 ? 81.040 34.953 -62.122 1.00 81.06 556 GLN A CA 1
ATOM 4406 C C . GLN A 1 556 ? 80.453 33.540 -62.251 1.00 81.06 556 GLN A C 1
ATOM 4408 O O . GLN A 1 556 ? 81.032 32.707 -62.944 1.00 81.06 556 GLN A O 1
ATOM 4413 N N . GLY A 1 557 ? 79.290 33.274 -61.647 1.00 83.38 557 GLY A N 1
ATOM 4414 C CA . GLY A 1 557 ? 78.602 31.987 -61.777 1.00 83.38 557 GLY A CA 1
ATOM 4415 C C . GLY A 1 557 ? 78.164 31.675 -63.213 1.00 83.38 557 GLY A C 1
ATOM 4416 O O . GLY A 1 557 ? 78.284 30.532 -63.653 1.00 83.38 557 GLY A O 1
ATOM 4417 N N . ARG A 1 558 ? 77.703 32.689 -63.961 1.00 82.25 558 ARG A N 1
ATOM 4418 C CA . ARG A 1 558 ? 77.206 32.540 -65.344 1.00 82.25 558 ARG A CA 1
ATOM 4419 C C . ARG A 1 558 ? 78.315 32.563 -66.406 1.00 82.25 558 ARG A C 1
ATOM 4421 O O . ARG A 1 558 ? 78.224 31.820 -67.376 1.00 82.25 558 ARG A O 1
ATOM 4428 N N . LEU A 1 559 ? 79.348 33.397 -66.249 1.00 77.88 559 LEU A N 1
ATOM 4429 C CA . LEU A 1 559 ? 80.434 33.559 -67.235 1.00 77.88 559 LEU A CA 1
ATOM 4430 C C . LEU A 1 559 ? 81.685 32.723 -66.934 1.00 77.88 559 LEU A C 1
ATOM 4432 O O . LEU A 1 559 ? 82.501 32.509 -67.831 1.00 77.88 559 LEU A O 1
ATOM 4436 N N . GLN A 1 560 ? 81.856 32.267 -65.689 1.00 79.75 560 GLN A N 1
ATOM 4437 C CA . GLN A 1 560 ? 82.983 31.447 -65.232 1.00 79.75 560 GLN A CA 1
ATOM 4438 C C . GLN A 1 560 ? 84.336 32.003 -65.720 1.00 79.75 560 GLN A C 1
ATOM 4440 O O . GLN A 1 560 ? 84.672 33.153 -65.435 1.00 79.75 560 GLN A O 1
ATOM 4445 N N . ASN A 1 561 ? 85.096 31.230 -66.502 1.00 71.88 561 ASN A N 1
ATOM 4446 C CA . ASN A 1 561 ? 86.428 31.593 -67.003 1.00 71.88 561 ASN A CA 1
ATOM 4447 C C . ASN A 1 561 ? 86.430 32.783 -67.983 1.00 71.88 561 ASN A C 1
ATOM 4449 O O . ASN A 1 561 ? 87.493 33.290 -68.331 1.00 71.88 561 ASN A O 1
ATOM 4453 N N . GLN A 1 562 ? 85.262 33.231 -68.452 1.00 69.81 562 GLN A N 1
ATOM 4454 C CA . GLN A 1 562 ? 85.121 34.379 -69.355 1.00 69.81 562 GLN A CA 1
ATOM 4455 C C . GLN A 1 562 ? 84.839 35.697 -68.617 1.00 69.81 562 GLN A C 1
ATOM 4457 O O . GLN A 1 562 ? 84.762 36.751 -69.256 1.00 69.81 562 GLN A O 1
ATOM 4462 N N . TYR A 1 563 ? 84.690 35.650 -67.290 1.00 74.88 563 TYR A N 1
ATOM 4463 C CA . TYR A 1 563 ? 84.460 36.821 -66.453 1.00 74.88 563 TYR A CA 1
ATOM 4464 C C . TYR A 1 563 ? 85.692 37.742 -66.405 1.00 74.88 563 TYR A C 1
ATOM 4466 O O . TYR A 1 563 ? 86.821 37.292 -66.231 1.00 74.88 563 TYR A O 1
ATOM 4474 N N . ASN A 1 564 ? 85.468 39.055 -66.517 1.00 74.69 564 ASN A N 1
ATOM 4475 C CA . ASN A 1 564 ? 86.504 40.086 -66.419 1.00 74.69 564 ASN A CA 1
ATOM 4476 C C . ASN A 1 564 ? 86.083 41.137 -65.379 1.00 74.69 564 ASN A C 1
ATOM 4478 O O . ASN A 1 564 ? 84.954 41.621 -65.412 1.00 74.69 564 ASN A O 1
ATOM 4482 N N . ALA A 1 565 ? 86.991 41.541 -64.487 1.00 73.12 565 ALA A N 1
ATOM 4483 C CA . ALA A 1 565 ? 86.735 42.565 -63.470 1.00 73.12 565 ALA A CA 1
ATOM 4484 C C . ALA A 1 565 ? 86.319 43.933 -64.057 1.00 73.12 565 ALA A C 1
ATOM 4486 O O . ALA A 1 565 ? 85.579 44.687 -63.416 1.00 73.12 565 ALA A O 1
ATOM 4487 N N . ALA A 1 566 ? 86.722 44.239 -65.296 1.00 75.19 566 ALA A N 1
ATOM 4488 C CA . ALA A 1 566 ? 86.255 45.420 -66.022 1.00 75.19 566 ALA A CA 1
ATOM 4489 C C . ALA A 1 566 ? 84.731 45.397 -66.253 1.00 75.19 566 ALA A C 1
ATOM 4491 O O . ALA A 1 566 ? 84.079 46.434 -66.150 1.00 75.19 566 ALA A O 1
ATOM 4492 N N . LEU A 1 567 ? 84.140 44.211 -66.455 1.00 74.56 567 LEU A N 1
ATOM 4493 C CA . LEU A 1 567 ? 82.702 44.065 -66.676 1.00 74.56 567 LEU A CA 1
ATOM 4494 C C . LEU A 1 567 ? 81.889 44.444 -65.435 1.00 74.56 567 LEU A C 1
ATOM 4496 O O . LEU A 1 567 ? 80.885 45.139 -65.546 1.00 74.56 567 LEU A O 1
ATOM 4500 N N . LEU A 1 568 ? 82.341 44.050 -64.241 1.00 79.25 568 LEU A N 1
ATOM 4501 C CA . LEU A 1 568 ? 81.684 44.456 -62.997 1.00 79.25 568 LEU A CA 1
ATOM 4502 C C . LEU A 1 568 ? 81.738 45.975 -62.800 1.00 79.25 568 LEU A C 1
ATOM 4504 O O . LEU A 1 568 ? 80.816 46.550 -62.227 1.00 79.25 568 LEU A O 1
ATOM 4508 N N . THR A 1 569 ? 82.800 46.624 -63.277 1.00 79.44 569 THR A N 1
ATOM 4509 C CA . THR A 1 569 ? 82.964 48.080 -63.188 1.00 79.44 569 THR A CA 1
ATOM 4510 C C . THR A 1 569 ? 81.971 48.797 -64.104 1.00 79.44 569 THR A C 1
ATOM 4512 O O . THR A 1 569 ? 81.314 49.738 -63.661 1.00 79.44 569 THR A O 1
ATOM 4515 N N . ASP A 1 570 ? 81.794 48.312 -65.334 1.00 77.69 570 ASP A N 1
ATOM 4516 C CA . ASP A 1 570 ? 80.804 48.843 -66.279 1.00 77.69 570 ASP A CA 1
ATOM 4517 C C . ASP A 1 570 ? 79.362 48.582 -65.823 1.00 77.69 570 ASP A C 1
ATOM 4519 O O . ASP A 1 570 ? 78.531 49.490 -65.857 1.00 77.69 570 ASP A O 1
ATOM 4523 N N . VAL A 1 571 ? 79.066 47.381 -65.314 1.00 79.75 571 VAL A N 1
ATOM 4524 C CA . VAL A 1 571 ? 77.743 47.040 -64.762 1.00 79.75 571 VAL A CA 1
ATOM 4525 C C . VAL A 1 571 ? 77.431 47.889 -63.532 1.00 79.75 571 VAL A C 1
ATOM 4527 O O . VAL A 1 571 ? 76.337 48.432 -63.438 1.00 79.75 571 VAL A O 1
ATOM 4530 N N . SER A 1 572 ? 78.397 48.085 -62.630 1.00 81.12 572 SER A N 1
ATOM 4531 C CA . SER A 1 572 ? 78.210 48.935 -61.442 1.00 81.12 572 SER A CA 1
ATOM 4532 C C . SER A 1 572 ? 78.067 50.419 -61.797 1.00 81.12 572 SER A C 1
ATOM 4534 O O . SER A 1 572 ? 77.468 51.167 -61.035 1.00 81.12 572 SER A O 1
ATOM 4536 N N . ARG A 1 573 ? 78.607 50.864 -62.941 1.00 80.75 573 ARG A N 1
ATOM 4537 C CA . ARG A 1 573 ? 78.394 52.227 -63.453 1.00 80.75 573 ARG A CA 1
ATOM 4538 C C . ARG A 1 573 ? 77.012 52.383 -64.087 1.00 80.75 573 ARG A C 1
ATOM 4540 O O . ARG A 1 573 ? 76.389 53.424 -63.918 1.00 80.75 573 ARG A O 1
ATOM 4547 N N . ARG A 1 574 ? 76.546 51.363 -64.816 1.00 80.50 574 ARG A N 1
ATOM 4548 C CA . ARG A 1 574 ? 75.215 51.333 -65.446 1.00 80.50 574 ARG A CA 1
ATOM 4549 C C . ARG A 1 574 ? 74.098 51.186 -64.406 1.00 80.50 574 ARG A C 1
ATOM 4551 O O . ARG A 1 574 ? 73.025 51.743 -64.604 1.00 80.50 574 ARG A O 1
ATOM 4558 N N . TYR A 1 575 ? 74.376 50.491 -63.304 1.00 82.56 575 TYR A N 1
ATOM 4559 C CA . TYR A 1 575 ? 73.441 50.228 -62.209 1.00 82.56 575 TYR A CA 1
ATOM 4560 C C . TYR A 1 575 ? 74.082 50.563 -60.847 1.00 82.56 575 TYR A C 1
ATOM 4562 O O . TYR A 1 575 ? 74.487 49.654 -60.114 1.00 82.56 575 TYR A O 1
ATOM 4570 N N . PRO A 1 576 ? 74.206 51.861 -60.501 1.00 78.31 576 PRO A N 1
ATOM 4571 C CA . PRO A 1 576 ? 74.860 52.301 -59.264 1.00 78.31 576 PRO A CA 1
ATOM 4572 C C . PRO A 1 576 ? 74.143 51.811 -57.996 1.00 78.31 576 PRO A C 1
ATOM 4574 O O . PRO A 1 576 ? 74.807 51.462 -57.021 1.00 78.31 576 PRO A O 1
ATOM 4577 N N . ASP A 1 577 ? 72.816 51.678 -58.046 1.00 79.44 577 ASP A N 1
ATOM 4578 C CA . ASP A 1 577 ? 71.979 51.211 -56.930 1.00 79.44 577 ASP A CA 1
ATOM 4579 C C . ASP A 1 577 ? 71.753 49.683 -56.932 1.00 79.44 577 ASP A C 1
ATOM 4581 O O . ASP A 1 577 ? 70.890 49.160 -56.225 1.00 79.44 577 ASP A O 1
ATOM 4585 N N . GLY A 1 578 ? 72.531 48.945 -57.731 1.00 82.12 578 GLY A N 1
ATOM 4586 C CA . GLY A 1 578 ? 72.376 47.505 -57.932 1.00 82.12 578 GLY A CA 1
ATOM 4587 C C . GLY A 1 578 ? 71.412 47.150 -59.065 1.00 82.12 578 GLY A C 1
ATOM 4588 O O . GLY A 1 578 ? 70.601 47.968 -59.502 1.00 82.12 578 GLY A O 1
ATOM 4589 N N . ALA A 1 579 ? 71.506 45.917 -59.558 1.00 84.62 579 ALA A N 1
ATOM 4590 C CA . ALA A 1 579 ? 70.753 45.442 -60.720 1.00 84.62 579 ALA A CA 1
ATOM 4591 C C . ALA A 1 579 ? 69.869 44.244 -60.368 1.00 84.62 579 ALA A C 1
ATOM 4593 O O . ALA A 1 579 ? 70.225 43.408 -59.538 1.00 84.62 579 ALA A O 1
ATOM 4594 N N . THR A 1 580 ? 68.717 44.152 -61.011 1.00 86.75 580 THR A N 1
ATOM 4595 C CA . THR A 1 580 ? 67.855 42.967 -60.975 1.00 86.75 580 THR A CA 1
ATOM 4596 C C . THR A 1 580 ? 68.402 41.879 -61.902 1.00 86.75 580 THR A C 1
ATOM 4598 O O . THR A 1 580 ? 69.182 42.150 -62.816 1.00 86.75 580 THR A O 1
ATOM 4601 N N . GLU A 1 581 ? 67.992 40.629 -61.686 1.00 83.19 581 GLU A N 1
ATOM 4602 C CA . GLU A 1 581 ? 68.425 39.507 -62.528 1.00 83.19 581 GLU A CA 1
ATOM 4603 C C . GLU A 1 581 ? 68.141 39.719 -64.034 1.00 83.19 581 GLU A C 1
ATOM 4605 O O . GLU A 1 581 ? 69.072 39.537 -64.821 1.00 83.19 581 GLU A O 1
ATOM 4610 N N . PRO A 1 582 ? 66.959 40.214 -64.465 1.00 83.75 582 PRO A N 1
ATOM 4611 C CA . PRO A 1 582 ? 66.709 40.495 -65.882 1.00 83.75 582 PRO A CA 1
ATOM 4612 C C . PRO A 1 582 ? 67.602 41.602 -66.462 1.00 83.75 582 PRO A C 1
ATOM 4614 O O . PRO A 1 582 ? 68.005 41.529 -67.622 1.00 83.75 582 PRO A O 1
ATOM 4617 N N . GLU A 1 583 ? 67.945 42.627 -65.670 1.00 84.31 583 GLU A N 1
ATOM 4618 C CA . GLU A 1 583 ? 68.872 43.689 -66.094 1.00 84.31 583 GLU A CA 1
ATOM 4619 C C . GLU A 1 583 ? 70.289 43.129 -66.314 1.00 84.31 583 GLU A C 1
ATOM 4621 O O . GLU A 1 583 ? 70.960 43.499 -67.279 1.00 84.31 583 GLU A O 1
ATOM 4626 N N . LEU A 1 584 ? 70.737 42.197 -65.464 1.00 82.31 584 LEU A N 1
ATOM 4627 C CA . LEU A 1 584 ? 72.023 41.515 -65.634 1.00 82.31 584 LEU A CA 1
ATOM 4628 C C . LEU A 1 584 ? 72.015 40.550 -66.828 1.00 82.31 584 LEU A C 1
ATOM 4630 O O . LEU A 1 584 ? 72.992 40.512 -67.578 1.00 82.31 584 LEU A O 1
ATOM 4634 N N . GLU A 1 585 ? 70.921 39.815 -67.051 1.00 82.31 585 GLU A N 1
ATOM 4635 C CA . GLU A 1 585 ? 70.749 38.974 -68.244 1.00 82.31 585 GLU A CA 1
ATOM 4636 C C . GLU A 1 585 ? 70.769 39.806 -69.533 1.00 82.31 585 GLU A C 1
ATOM 4638 O O . GLU A 1 585 ? 71.425 39.419 -70.501 1.00 82.31 585 GLU A O 1
ATOM 4643 N N . ALA A 1 586 ? 70.152 40.992 -69.541 1.00 80.19 586 ALA A N 1
ATOM 4644 C CA . ALA A 1 586 ? 70.221 41.910 -70.677 1.00 80.19 586 ALA A CA 1
ATOM 4645 C C . ALA A 1 586 ? 71.660 42.366 -70.971 1.00 80.19 586 ALA A C 1
ATOM 4647 O O . ALA A 1 586 ? 72.060 42.409 -72.133 1.00 80.19 586 ALA A O 1
ATOM 4648 N N . VAL A 1 587 ? 72.477 42.633 -69.944 1.00 78.69 587 VAL A N 1
ATOM 4649 C CA . VAL A 1 587 ? 73.901 42.960 -70.145 1.00 78.69 587 VAL A CA 1
ATOM 4650 C C . VAL A 1 587 ? 74.677 41.779 -70.734 1.00 78.69 587 VAL A C 1
ATOM 4652 O O . VAL A 1 587 ? 75.525 41.985 -71.605 1.00 78.69 587 VAL A O 1
ATOM 4655 N N . LEU A 1 588 ? 74.398 40.547 -70.297 1.00 77.69 588 LEU A N 1
ATOM 4656 C CA . LEU A 1 588 ? 75.008 39.351 -70.887 1.00 77.69 588 LEU A CA 1
ATOM 4657 C C . LEU A 1 588 ? 74.606 39.176 -72.356 1.00 77.69 588 LEU A C 1
ATOM 4659 O O . LEU A 1 588 ? 75.471 38.917 -73.193 1.00 77.69 588 LEU A O 1
ATOM 4663 N N . ASN A 1 589 ? 73.331 39.393 -72.680 1.00 77.69 589 ASN A N 1
ATOM 4664 C CA . ASN A 1 589 ? 72.834 39.356 -74.054 1.00 77.69 589 ASN A CA 1
ATOM 4665 C C . ASN A 1 589 ? 73.474 40.457 -74.917 1.00 77.69 589 ASN A C 1
ATOM 4667 O O . ASN A 1 589 ? 73.876 40.196 -76.050 1.00 77.69 589 ASN A O 1
ATOM 4671 N N . ASP A 1 590 ? 73.645 41.669 -74.380 1.00 73.00 590 ASP A N 1
ATOM 4672 C CA . ASP A 1 590 ? 74.336 42.771 -75.058 1.00 73.00 590 ASP A CA 1
ATOM 4673 C C . ASP A 1 590 ? 75.816 42.443 -75.332 1.00 73.00 590 ASP A C 1
ATOM 4675 O O . ASP A 1 590 ? 76.347 42.800 -76.388 1.00 73.00 590 ASP A O 1
ATOM 4679 N N . LEU A 1 591 ? 76.495 41.761 -74.401 1.00 70.69 591 LEU A N 1
ATOM 4680 C CA . LEU A 1 591 ? 77.878 41.298 -74.570 1.00 70.69 591 LEU A CA 1
ATOM 4681 C C . LEU A 1 591 ? 77.989 40.201 -75.627 1.00 70.69 591 LEU A C 1
ATOM 4683 O O . LEU A 1 591 ? 78.872 40.281 -76.479 1.00 70.69 591 LEU A O 1
ATOM 4687 N N . GLN A 1 592 ? 77.091 39.212 -75.600 1.00 65.75 592 GLN A N 1
ATOM 4688 C CA . GLN A 1 592 ? 77.036 38.142 -76.601 1.00 65.75 592 GLN A CA 1
ATOM 4689 C C . GLN A 1 592 ? 76.698 38.683 -77.996 1.00 65.75 592 GLN A C 1
ATOM 4691 O O . GLN A 1 592 ? 77.227 38.196 -78.990 1.00 65.75 592 GLN A O 1
ATOM 4696 N N . ALA A 1 593 ? 75.879 39.733 -78.074 1.00 63.69 593 ALA A N 1
ATOM 4697 C CA . ALA A 1 593 ? 75.546 40.416 -79.319 1.00 63.69 593 ALA A CA 1
ATOM 4698 C C . ALA A 1 593 ? 76.579 41.480 -79.756 1.00 63.69 593 ALA A C 1
ATOM 4700 O O . ALA A 1 593 ? 76.363 42.143 -80.771 1.00 63.69 593 ALA A O 1
ATOM 4701 N N . GLY A 1 594 ? 77.671 41.692 -79.005 1.00 60.69 594 GLY A N 1
ATOM 4702 C CA . GLY A 1 594 ? 78.741 42.641 -79.349 1.00 60.69 594 GLY A CA 1
ATOM 4703 C C . GLY A 1 594 ? 78.373 44.129 -79.236 1.00 60.69 594 GLY A C 1
ATOM 4704 O O . GLY A 1 594 ? 79.034 44.975 -79.840 1.00 60.69 594 GLY A O 1
ATOM 4705 N N . ARG A 1 595 ? 77.318 44.474 -78.487 1.00 57.66 595 ARG A N 1
ATOM 4706 C CA . ARG A 1 595 ? 76.704 45.818 -78.456 1.00 57.66 595 ARG A CA 1
ATOM 4707 C C . ARG A 1 595 ? 77.121 46.710 -77.280 1.00 57.66 595 ARG A C 1
ATOM 4709 O O . ARG A 1 595 ? 76.672 47.848 -77.191 1.00 57.66 595 ARG A O 1
ATOM 4716 N N . THR A 1 596 ? 78.037 46.261 -76.425 1.00 55.44 596 THR A N 1
ATOM 4717 C CA . THR A 1 596 ? 78.687 47.086 -75.387 1.00 55.44 596 THR A CA 1
ATOM 4718 C C . THR A 1 596 ? 80.150 47.366 -75.740 1.00 55.44 596 THR A C 1
ATOM 4720 O O . THR A 1 596 ? 80.781 46.598 -76.467 1.00 55.44 596 THR A O 1
ATOM 4723 N N . GLY A 1 597 ? 80.717 48.470 -75.234 1.00 54.50 597 GLY A N 1
ATOM 4724 C CA . GLY A 1 597 ? 82.088 48.907 -75.558 1.00 54.50 597 GLY A CA 1
ATOM 4725 C C . GLY A 1 597 ? 83.170 47.846 -75.301 1.00 54.50 597 GLY A C 1
ATOM 4726 O O . GLY A 1 597 ? 84.139 47.777 -76.051 1.00 54.50 597 GLY A O 1
ATOM 4727 N N . ALA A 1 598 ? 82.961 46.960 -74.321 1.00 52.50 598 ALA A N 1
ATOM 4728 C CA . ALA A 1 598 ? 83.824 45.808 -74.050 1.00 52.50 598 ALA A CA 1
ATOM 4729 C C . ALA A 1 598 ? 83.521 44.570 -74.929 1.00 52.50 598 ALA A C 1
ATOM 4731 O O . ALA A 1 598 ? 84.413 43.759 -75.168 1.00 52.50 598 ALA A O 1
ATOM 4732 N N . GLY A 1 599 ? 82.297 44.429 -75.457 1.00 48.84 599 GLY A N 1
ATOM 4733 C CA . GLY A 1 599 ? 81.921 43.385 -76.424 1.00 48.84 599 GLY A CA 1
ATOM 4734 C C . GLY A 1 599 ? 82.500 43.623 -77.824 1.00 48.84 599 GLY A C 1
ATOM 4735 O O . GLY A 1 599 ? 82.855 42.672 -78.518 1.00 48.84 599 GLY A O 1
ATOM 4736 N N . ARG A 1 600 ? 82.717 44.889 -78.207 1.00 45.00 600 ARG A N 1
ATOM 4737 C CA . ARG A 1 600 ? 83.416 45.241 -79.458 1.00 45.00 600 ARG A CA 1
ATOM 4738 C C . ARG A 1 600 ? 84.876 44.777 -79.500 1.00 45.00 600 ARG A C 1
ATOM 4740 O O . ARG A 1 600 ? 85.383 44.527 -80.585 1.00 45.00 600 ARG A O 1
ATOM 4747 N N . ALA A 1 601 ? 85.534 44.606 -78.352 1.00 47.53 601 ALA A N 1
ATOM 4748 C CA . ALA A 1 601 ? 86.936 44.184 -78.287 1.00 47.53 601 ALA A CA 1
ATOM 4749 C C . ALA A 1 601 ? 87.147 42.654 -78.356 1.00 47.53 601 ALA A C 1
ATOM 4751 O O . ALA A 1 601 ? 88.282 42.211 -78.495 1.00 47.53 601 ALA A O 1
ATOM 4752 N N . LYS A 1 602 ? 86.085 41.833 -78.284 1.00 48.03 602 LYS A N 1
ATOM 4753 C CA . LYS A 1 602 ? 86.181 40.357 -78.361 1.00 48.03 602 LYS A CA 1
ATOM 4754 C C . LYS A 1 602 ? 85.686 39.747 -79.678 1.00 48.03 602 LYS A C 1
ATOM 4756 O O . LYS A 1 602 ? 85.864 38.554 -79.880 1.00 48.03 602 LYS A O 1
ATOM 4761 N N . LEU A 1 603 ? 85.143 40.553 -80.592 1.00 41.81 603 LEU A N 1
ATOM 4762 C CA . LEU A 1 603 ? 84.715 40.126 -81.935 1.00 41.81 603 LEU A CA 1
ATOM 4763 C C . LEU A 1 603 ? 85.794 40.300 -83.025 1.00 41.81 603 LEU A C 1
ATOM 4765 O O . LEU A 1 603 ? 85.498 40.166 -84.204 1.00 41.81 603 LEU A O 1
ATOM 4769 N N . GLN A 1 604 ? 87.047 40.574 -82.644 1.00 38.78 604 GLN A N 1
ATOM 4770 C CA . GLN A 1 604 ? 88.205 40.579 -83.558 1.00 38.78 604 GLN A CA 1
ATOM 4771 C C . GLN A 1 604 ? 89.307 39.578 -83.161 1.00 38.78 604 GLN A C 1
ATOM 4773 O O . GLN A 1 604 ? 90.430 39.676 -83.646 1.00 38.78 604 GLN A O 1
ATOM 4778 N N . ALA A 1 605 ? 89.006 38.606 -82.294 1.00 40.28 605 ALA A N 1
ATOM 4779 C CA . ALA A 1 605 ? 89.949 37.547 -81.919 1.00 40.28 605 ALA A CA 1
ATOM 4780 C C . ALA A 1 605 ? 89.288 36.155 -81.836 1.00 40.28 605 ALA A C 1
ATOM 4782 O O . ALA A 1 605 ? 89.597 35.374 -80.934 1.00 40.28 605 ALA A O 1
ATOM 4783 N N . ILE A 1 606 ? 88.376 35.876 -82.775 1.00 39.81 606 ILE A N 1
ATOM 4784 C CA . ILE A 1 606 ? 88.035 34.536 -83.283 1.00 39.81 606 ILE A CA 1
ATOM 4785 C C . ILE A 1 606 ? 88.016 34.639 -84.802 1.00 39.81 606 ILE A C 1
ATOM 4787 O O . ILE A 1 606 ? 87.392 35.611 -85.290 1.00 39.81 606 ILE A O 1
#

Secondary structure (DSSP, 8-state):
----------PPPHHHHHHHHHHHHHHHHPPTTTHHHHHHHHHHHHT--HHHHHHHHHHTS-----PPPPTTTT--SS-HHHHHHHHHHHHTTB-TTS-B-S-HHHHHHHHHHTT----S-HHHHHHHHHHTT-SHHHHHT-SPPPPP--SSTTSEEEEEEEEEEEEEETTEEEE--TTTS-TT-HHHHTT-SSEEEEEEEEETTT--EEEEEEEESS--HHHHHHHHHHHHS-BTTBS--SB-SEEEE-HHHHHH-HHHHHHHHHTT-EEEEPPTT-TTS-HHHHHHHHHHHHHTGGGTTTS--SSHHHHHHHHHHHHHHHHTT-STT----EE-TTS-EE-HHHHHHGGGG-GGG-BPPPPHHHHHHHHT---EEEE-BTTEEEEE-TTT-SEEEEE-GGGGGG--TT-EEEEEE-TTSTT-EEEEE--TTS--EEEEEPBP--B-TTS-BTTSPPTTT---PPPPPHHHHHHHHHHHHHHSS--HHHHHHHHHTTPPTTTTTTTTT---SSTTTT-SPPP---PPPPPPP-----PPP-PPPBPHHHHHHHHHHHHGGG--HHHHHHHHHH-TT-B-HHHHHHHHHHHHTT-STTTTTTTT--

Solvent-accessible surface area (backbone atoms only — not comparable to full-atom values): 35575 Å² total; per-residue (Å²): 136,87,81,82,70,88,66,81,76,80,74,71,53,74,68,56,45,55,52,38,44,55,49,42,54,51,50,75,71,43,58,93,85,42,52,63,57,58,48,50,53,50,21,69,74,69,78,44,54,68,68,57,52,52,50,44,28,46,76,72,53,65,51,74,87,82,69,79,75,62,95,61,75,90,69,69,89,57,47,67,66,43,52,50,50,37,34,50,60,30,58,77,37,42,46,99,86,68,50,69,72,54,56,67,62,59,35,48,52,55,37,45,76,69,74,34,67,71,86,62,55,63,71,56,52,56,47,53,27,51,77,67,50,52,30,71,69,48,54,70,59,64,66,82,78,72,83,82,81,59,91,41,33,46,35,36,35,26,42,50,78,42,81,47,61,45,35,47,64,85,67,41,62,43,75,60,52,74,80,76,63,40,90,90,47,68,77,70,58,72,74,50,81,37,38,31,33,37,3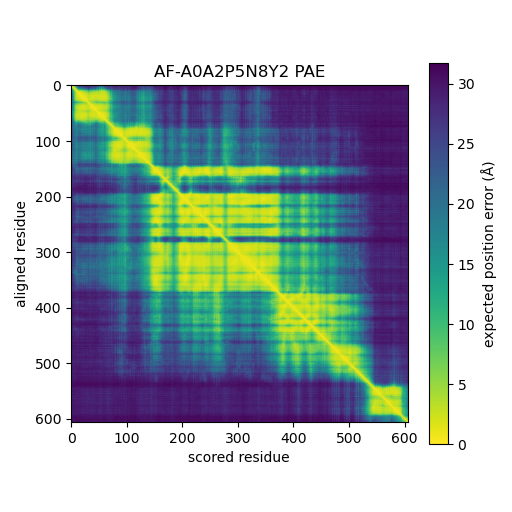7,38,39,21,27,70,56,26,60,35,61,46,70,46,61,43,81,33,84,60,94,50,44,65,63,54,48,56,46,52,52,57,54,18,29,85,48,100,71,46,88,74,47,27,50,37,52,26,41,39,32,50,48,69,57,53,76,62,18,61,41,55,52,52,32,34,56,25,53,63,30,50,67,47,59,55,57,89,90,58,77,74,74,57,65,61,40,54,50,49,51,52,45,43,50,70,72,45,55,62,49,43,77,82,57,71,51,52,50,61,66,55,47,36,58,51,45,48,57,47,38,37,30,47,27,58,39,63,44,84,97,48,86,54,49,46,73,46,97,89,67,52,73,40,26,18,47,62,43,36,57,55,26,72,84,40,62,88,45,63,36,75,54,72,59,66,72,58,53,55,55,45,39,68,60,76,75,40,79,46,51,30,52,94,49,26,38,76,47,67,31,84,91,65,74,45,75,39,45,30,75,45,53,93,52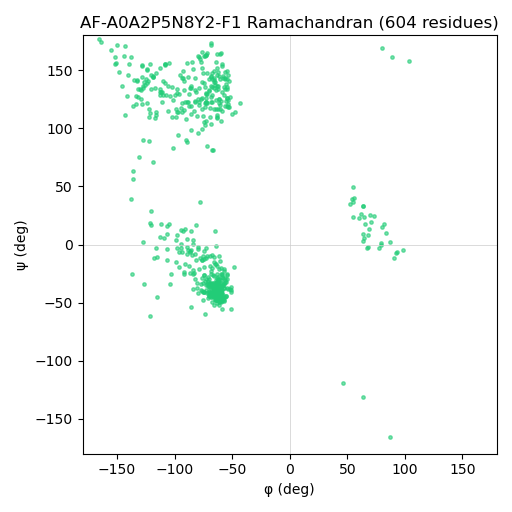,22,66,58,43,45,83,61,40,74,30,44,38,39,68,29,46,96,48,87,48,15,32,37,36,41,41,70,42,92,99,50,78,56,49,75,44,80,42,57,48,72,79,62,54,46,101,84,71,46,57,64,86,56,65,50,86,96,78,48,88,77,81,80,70,59,28,34,55,53,51,50,47,40,54,50,40,27,64,32,73,38,100,53,54,66,71,55,44,50,53,36,54,76,66,67,55,76,65,25,40,73,38,76,92,55,74,23,72,82,87,58,87,75,61,85,74,64,88,72,77,88,78,85,69,77,81,80,75,79,75,85,66,74,74,77,73,75,79,80,70,72,56,28,45,74,70,51,46,46,52,52,49,39,70,74,44,47,94,73,55,53,77,67,54,55,53,52,50,43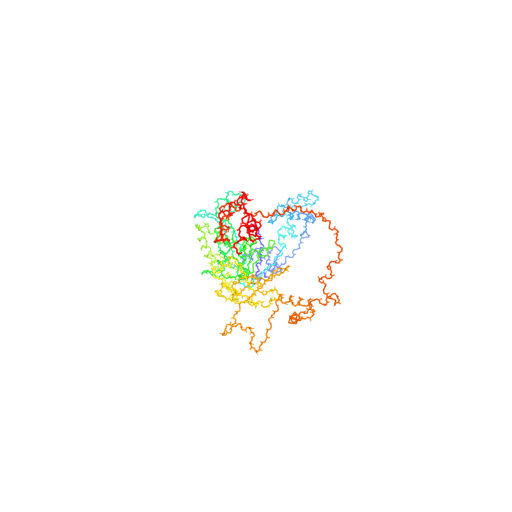,66,77,28,74,86,28,43,32,70,70,59,52,51,50,52,52,50,33,41,77,68,41,73,38,86,74,22,55,72,60,73,78,79,118

Radius of gyration: 51.58 Å; Cα contacts (8 Å, |Δi|>4): 765; chains: 1; bounding box: 149×81×124 Å

pLDDT: mean 80.56, std 13.91, range [26.16, 97.12]